Protein AF-0000000067836285 (afdb_homodimer)

Nearest PDB structures (foldseek):
  2g40-assembly1_A-2  TM=7.667E-01  e=1.122E-09  Deinococcus radiodurans
  4zem-assembly1_A  TM=4.539E-01  e=8.530E-03  Thermochaetoides thermophila
  3a11-assembly1_E  TM=4.208E-01  e=3.880E-02  Thermococcus kodakarensis KOD1
  3a11-assembly1_B  TM=4.041E-01  e=4.133E-02  Thermococcus kodakarensis KOD1
  6a35-assembly2_D  TM=3.715E-01  e=1.209E-01  Pyrococcus horikoshii OT3

Sequence (394 aa):
MNARDTILDTVRRNQPAAVELPVVPMFDADLPALWPQFIAGLERMGGKFVEPAPSADLNALLATLFPQAAVICSATPEVSGNRPLSAVSEPKQLDDVDVGVLRAAFAVAETGSLFLSEIELGVNAIAYLSQHLICLLDPADVIGNLHHAYARPEFRSARYAVLMTGPSATADIEGVLIHGAQGVRSLTVVVAPRLPNMNARDTILDTVRRNQPAAVELPVVPMFDADLPALWPQFIAGLERMGGKFVEPAPSADLNALLATLFPQAAVICSATPEVSGNRPLSAVSEPKQLDDVDVGVLRAAFAVAETGSLFLSEIELGVNAIAYLSQHLICLLDPADVIGNLHHAYARPEFRSARYAVLMTGPSATADIEGVLIHGAQGVRSLTVVVAPRLPN

pLDDT: mean 76.51, std 19.96, range [32.94, 97.06]

Radius of gyration: 23.88 Å; Cα contacts (8 Å, |Δi|>4): 807; chains: 2; bounding box: 86×64×61 Å

Structure (mmCIF, N/CA/C/O backbone):
data_AF-0000000067836285-model_v1
#
loop_
_entity.id
_entity.type
_entity.pdbx_description
1 polymer 'LUD domain-containing protein'
#
loop_
_atom_site.group_PDB
_atom_site.id
_atom_site.type_symbol
_atom_site.label_atom_id
_atom_site.label_alt_id
_atom_site.label_comp_id
_atom_site.label_asym_id
_atom_site.label_entity_id
_atom_site.label_seq_id
_atom_site.pdbx_PDB_ins_code
_atom_site.Cartn_x
_atom_site.Cartn_y
_atom_site.Cartn_z
_atom_site.occupancy
_atom_site.B_iso_or_equiv
_atom_site.auth_seq_id
_atom_site.auth_comp_id
_atom_site.auth_asym_id
_atom_site.auth_atom_id
_atom_site.pdbx_PDB_model_num
ATOM 1 N N . MET A 1 1 ? -30.328 32.531 -37.562 1 43.69 1 MET A N 1
ATOM 2 C CA . MET A 1 1 ? -28.984 32.031 -37.406 1 43.69 1 MET A CA 1
ATOM 3 C C . MET A 1 1 ? -28.172 32.875 -36.438 1 43.69 1 MET A C 1
ATOM 5 O O . MET A 1 1 ? -27.906 34.062 -36.719 1 43.69 1 MET A O 1
ATOM 9 N N . ASN A 1 2 ? -28.156 32.688 -34.938 1 53.22 2 ASN A N 1
ATOM 10 C CA . ASN A 1 2 ? -27.875 33.688 -33.906 1 53.22 2 ASN A CA 1
ATOM 11 C C . ASN A 1 2 ? -26.391 33.969 -33.781 1 53.22 2 ASN A C 1
ATOM 13 O O . ASN A 1 2 ? -25.562 33.125 -34.156 1 53.22 2 ASN A O 1
ATOM 17 N N . ALA A 1 3 ? -26.141 35.25 -33.594 1 63.22 3 ALA A N 1
ATOM 18 C CA . ALA A 1 3 ? -24.781 35.781 -33.5 1 63.22 3 ALA A CA 1
ATOM 19 C C . ALA A 1 3 ? -23.906 34.906 -32.625 1 63.22 3 ALA A C 1
ATOM 21 O O . ALA A 1 3 ? -22.719 34.719 -32.938 1 63.22 3 ALA A O 1
ATOM 22 N N . ARG A 1 4 ? -24.469 34.375 -31.578 1 54.19 4 ARG A N 1
ATOM 23 C CA . ARG A 1 4 ? -23.75 33.531 -30.641 1 54.19 4 ARG A CA 1
ATOM 24 C C . ARG A 1 4 ? -23.281 32.25 -31.328 1 54.19 4 ARG A C 1
ATOM 26 O O . ARG A 1 4 ? -22.156 31.812 -31.125 1 54.19 4 ARG A O 1
ATOM 33 N N . ASP A 1 5 ? -24.094 31.734 -32.125 1 56 5 ASP A N 1
ATOM 34 C CA . ASP A 1 5 ? -23.719 30.516 -32.844 1 56 5 ASP A CA 1
ATOM 35 C C . ASP A 1 5 ? -22.562 30.781 -33.812 1 56 5 ASP A C 1
ATOM 37 O O . ASP A 1 5 ? -21.688 29.938 -34 1 56 5 ASP A O 1
ATOM 41 N N . THR A 1 6 ? -22.531 32 -34.312 1 57.69 6 THR A N 1
ATOM 42 C CA . THR A 1 6 ? -21.5 32.344 -35.281 1 57.69 6 THR A CA 1
ATOM 43 C C . THR A 1 6 ? -20.141 32.469 -34.594 1 57.69 6 THR A C 1
ATOM 45 O O . THR A 1 6 ? -19.125 32.031 -35.125 1 57.69 6 THR A O 1
ATOM 48 N N . ILE A 1 7 ? -20.156 33.062 -33.438 1 55.38 7 ILE A N 1
ATOM 49 C CA . ILE A 1 7 ? -18.891 33.25 -32.719 1 55.38 7 ILE A CA 1
ATOM 50 C C . ILE A 1 7 ? -18.359 31.891 -32.281 1 55.38 7 ILE A C 1
ATOM 52 O O . ILE A 1 7 ? -17.172 31.594 -32.406 1 55.38 7 ILE A O 1
ATOM 56 N N . LEU A 1 8 ? -19.203 31 -31.734 1 57.84 8 LEU A N 1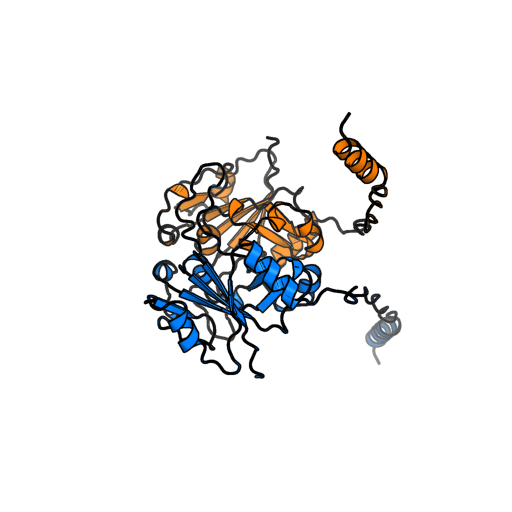
ATOM 57 C CA . LEU A 1 8 ? -18.75 29.688 -31.281 1 57.84 8 LEU A CA 1
ATOM 58 C C . LEU A 1 8 ? -18.234 28.859 -32.438 1 57.84 8 LEU A C 1
ATOM 60 O O . LEU A 1 8 ? -17.234 28.156 -32.312 1 57.84 8 LEU A O 1
ATOM 64 N N . ASP A 1 9 ? -18.828 29.016 -33.562 1 55.09 9 ASP A N 1
ATOM 65 C CA . ASP A 1 9 ? -18.375 28.297 -34.75 1 55.09 9 ASP A CA 1
ATOM 66 C C . ASP A 1 9 ? -16.984 28.781 -35.188 1 55.09 9 ASP A C 1
ATOM 68 O O . ASP A 1 9 ? -16.156 27.969 -35.594 1 55.09 9 ASP A O 1
ATOM 72 N N . THR A 1 10 ? -16.844 30.094 -35.062 1 56 10 THR A N 1
ATOM 73 C CA . THR A 1 10 ? -15.555 30.656 -35.469 1 56 10 THR A CA 1
ATOM 74 C C . THR A 1 10 ? -14.445 30.203 -34.531 1 56 10 THR A C 1
ATOM 76 O O . THR A 1 10 ? -13.344 29.891 -34.969 1 56 10 THR A O 1
ATOM 79 N N . VAL A 1 11 ? -14.734 30.203 -33.219 1 52.31 11 VAL A N 1
ATOM 80 C CA . VAL A 1 11 ? -13.734 29.75 -32.281 1 52.31 11 VAL A CA 1
ATOM 81 C C . VAL A 1 11 ? -13.453 28.266 -32.469 1 52.31 11 VAL A C 1
ATOM 83 O O . VAL A 1 11 ? -12.305 27.828 -32.406 1 52.31 11 VAL A O 1
ATOM 86 N N . ARG A 1 12 ? -14.5 27.438 -32.656 1 50.19 12 ARG A N 1
ATOM 87 C CA . ARG A 1 12 ? -14.266 26.016 -32.938 1 50.19 12 ARG A CA 1
ATOM 88 C C . ARG A 1 12 ? -13.414 25.828 -34.188 1 50.19 12 ARG A C 1
ATOM 90 O O . ARG A 1 12 ? -12.633 24.875 -34.25 1 50.19 12 ARG A O 1
ATOM 97 N N . ARG A 1 13 ? -13.766 26.656 -35.094 1 51.69 13 ARG A N 1
ATOM 98 C CA . ARG A 1 13 ? -13.047 26.531 -36.344 1 51.69 13 ARG A CA 1
ATOM 99 C C . ARG A 1 13 ? -11.594 26.953 -36.188 1 51.69 13 ARG A C 1
ATOM 101 O O . ARG A 1 13 ? -10.719 26.469 -36.906 1 51.69 13 ARG A O 1
ATOM 108 N N . ASN A 1 14 ? -11.367 28.062 -35.438 1 46.44 14 ASN A N 1
ATOM 109 C CA . ASN A 1 14 ? -9.992 28.531 -35.281 1 46.44 14 ASN A CA 1
ATOM 110 C C . ASN A 1 14 ? -9.273 27.75 -34.188 1 46.44 14 ASN A C 1
ATOM 112 O O . ASN A 1 14 ? -8.25 28.203 -33.656 1 46.44 14 ASN A O 1
ATOM 116 N N . GLN A 1 15 ? -9.914 26.844 -33.5 1 41.97 15 GLN A N 1
ATOM 117 C CA . GLN A 1 15 ? -9.102 26.047 -32.594 1 41.97 15 GLN A CA 1
ATOM 118 C C . GLN A 1 15 ? -7.922 25.406 -33.312 1 41.97 15 GLN A C 1
ATOM 120 O O . GLN A 1 15 ? -8.094 24.781 -34.375 1 41.97 15 GLN A O 1
ATOM 125 N N . PRO A 1 16 ? -6.797 26.016 -33.125 1 38 16 PRO A N 1
ATOM 126 C CA . PRO A 1 16 ? -5.68 25.312 -33.75 1 38 16 PRO A CA 1
ATOM 127 C C . PRO A 1 16 ? -5.789 23.797 -33.625 1 38 16 PRO A C 1
ATOM 129 O O . PRO A 1 16 ? -6.438 23.297 -32.688 1 38 16 PRO A O 1
ATOM 132 N N . ALA A 1 17 ? -5.598 23.062 -34.719 1 38.16 17 ALA A N 1
ATOM 133 C CA . ALA A 1 17 ? -5.492 21.609 -34.688 1 38.16 17 ALA A CA 1
ATOM 134 C C . ALA A 1 17 ? -4.719 21.141 -33.438 1 38.16 17 ALA A C 1
ATOM 136 O O . ALA A 1 17 ? -3.736 21.781 -33.062 1 38.16 17 ALA A O 1
ATOM 137 N N . ALA A 1 18 ? -5.371 20.531 -32.562 1 37.44 18 ALA A N 1
ATOM 138 C CA . ALA A 1 18 ? -4.684 19.906 -31.438 1 37.44 18 ALA A CA 1
ATOM 139 C C . ALA A 1 18 ? -3.291 19.422 -31.844 1 37.44 18 ALA A C 1
ATOM 141 O O . ALA A 1 18 ? -3.145 18.672 -32.812 1 37.44 18 ALA A O 1
ATOM 142 N N . VAL A 1 19 ? -2.361 20.25 -31.797 1 38.44 19 VAL A N 1
ATOM 143 C CA . VAL A 1 19 ? -1.018 19.75 -32.062 1 38.44 19 VAL A CA 1
ATOM 144 C C . VAL A 1 19 ? -0.818 18.391 -31.422 1 38.44 19 VAL A C 1
ATOM 146 O O . VAL A 1 19 ? -1.237 18.172 -30.281 1 38.44 19 VAL A O 1
ATOM 149 N N . GLU A 1 20 ? -0.769 17.344 -32.156 1 34.75 20 GLU A N 1
ATOM 150 C CA . GLU A 1 20 ? -0.471 16 -31.672 1 34.75 20 GLU A CA 1
ATOM 151 C C . GLU A 1 20 ? 0.654 16.031 -30.641 1 34.75 20 GLU A C 1
ATOM 153 O O . GLU A 1 20 ? 1.688 16.656 -30.859 1 34.75 20 GLU A O 1
ATOM 158 N N . LEU A 1 21 ? 0.354 16.141 -29.391 1 35.38 21 LEU A N 1
ATOM 159 C CA . LEU A 1 21 ? 1.442 16 -28.422 1 35.38 21 LEU A CA 1
ATOM 160 C C . LEU A 1 21 ? 2.479 15 -28.922 1 35.38 21 LEU A C 1
ATOM 162 O O . LEU A 1 21 ? 2.135 14.023 -29.594 1 35.38 21 LEU A O 1
ATOM 166 N N . PRO A 1 22 ? 3.725 15.469 -29.109 1 32.94 22 PRO A N 1
ATOM 167 C CA . PRO A 1 22 ? 4.73 14.508 -29.578 1 32.94 22 PRO A CA 1
ATOM 168 C C . PRO A 1 22 ? 4.652 13.172 -28.859 1 32.94 22 PRO A C 1
ATOM 170 O O . PRO A 1 22 ? 4.254 13.117 -27.688 1 32.94 22 PRO A O 1
ATOM 173 N N . VAL A 1 23 ? 4.387 12.109 -29.516 1 35.78 23 VAL A N 1
ATOM 174 C CA . VAL A 1 23 ? 4.52 10.75 -28.984 1 35.78 23 VAL A CA 1
ATOM 175 C C . VAL A 1 23 ? 5.855 10.609 -28.266 1 35.78 23 VAL A C 1
ATOM 177 O O . VAL A 1 23 ? 6.918 10.75 -28.859 1 35.78 23 VAL A O 1
ATOM 180 N N . VAL A 1 24 ? 5.996 11.086 -27.078 1 36.31 24 VAL A N 1
ATOM 181 C CA . VAL A 1 24 ? 7.227 10.711 -26.391 1 36.31 24 VAL A CA 1
ATOM 182 C C . VAL A 1 24 ? 7.562 9.258 -26.688 1 36.31 24 VAL A C 1
ATOM 184 O O . VAL A 1 24 ? 6.758 8.359 -26.422 1 36.31 24 VAL A O 1
ATOM 187 N N . PRO A 1 25 ? 8.461 9 -27.547 1 35.22 25 PRO A N 1
ATOM 188 C CA . PRO A 1 25 ? 8.805 7.602 -27.828 1 35.22 25 PRO A CA 1
ATOM 189 C C . PRO A 1 25 ? 8.961 6.762 -26.562 1 35.22 25 PRO A C 1
ATOM 191 O O . PRO A 1 25 ? 9.445 7.258 -25.547 1 35.22 25 PRO A O 1
ATOM 194 N N . MET A 1 26 ? 7.984 6.02 -26.125 1 37 26 MET A N 1
ATOM 195 C CA . MET A 1 26 ? 8.289 4.98 -25.156 1 37 26 MET A CA 1
ATOM 196 C C . MET A 1 26 ? 9.562 4.238 -25.516 1 37 26 MET A C 1
ATOM 198 O O . MET A 1 26 ? 9.672 3.686 -26.625 1 37 26 MET A O 1
ATOM 202 N N . PHE A 1 27 ? 10.641 4.758 -25.266 1 38.22 27 PHE A N 1
ATOM 203 C CA . PHE A 1 27 ? 11.898 4.074 -25.562 1 38.22 27 PHE A CA 1
ATOM 204 C C . PHE A 1 27 ? 11.766 2.574 -25.328 1 38.22 27 PHE A C 1
ATOM 206 O O . PHE A 1 27 ? 12.094 2.078 -24.25 1 38.22 27 PHE A O 1
ATOM 213 N N . ASP A 1 28 ? 10.68 2.033 -25.625 1 41.03 28 ASP A N 1
ATOM 214 C CA . ASP A 1 28 ? 10.328 0.627 -25.469 1 41.03 28 ASP A CA 1
ATOM 215 C C . ASP A 1 28 ? 11.242 -0.27 -26.297 1 41.03 28 ASP A C 1
ATOM 217 O O . ASP A 1 28 ? 11 -1.474 -26.406 1 41.03 28 ASP A O 1
ATOM 221 N N . ALA A 1 29 ? 12.164 0.27 -27.125 1 41.97 29 ALA A N 1
ATOM 222 C CA . ALA A 1 29 ? 12.727 -0.697 -28.062 1 41.97 29 ALA A CA 1
ATOM 223 C C . ALA A 1 29 ? 13.266 -1.92 -27.312 1 41.97 29 ALA A C 1
ATOM 225 O O . ALA A 1 29 ? 12.953 -3.057 -27.672 1 41.97 29 ALA A O 1
ATOM 226 N N . ASP A 1 30 ? 14.68 -1.764 -26.875 1 42.66 30 ASP A N 1
ATOM 227 C CA . ASP A 1 30 ? 15.453 -2.914 -26.406 1 42.66 30 ASP A CA 1
ATOM 228 C C . ASP A 1 30 ? 15.078 -3.281 -24.969 1 42.66 30 ASP A C 1
ATOM 230 O O . ASP A 1 30 ? 15.898 -3.158 -24.062 1 42.66 30 ASP A O 1
ATOM 234 N N . LEU A 1 31 ? 13.992 -2.953 -24.453 1 50 31 LEU A N 1
ATOM 235 C CA . LEU A 1 31 ? 13.688 -3.324 -23.078 1 50 31 LEU A CA 1
ATOM 236 C C . LEU A 1 31 ? 13.922 -4.812 -22.859 1 50 31 LEU A C 1
ATOM 238 O O . LEU A 1 31 ? 13.586 -5.637 -23.703 1 50 31 LEU A O 1
ATOM 242 N N . PRO A 1 32 ? 14.953 -5.207 -22.156 1 57.5 32 PRO A N 1
ATOM 243 C CA . PRO A 1 32 ? 14.977 -6.629 -21.797 1 57.5 32 PRO A CA 1
ATOM 244 C C . PRO A 1 32 ? 13.578 -7.211 -21.625 1 57.5 32 PRO A C 1
ATOM 246 O O . PRO A 1 32 ? 12.617 -6.465 -21.406 1 57.5 32 PRO A O 1
ATOM 249 N N . ALA A 1 33 ? 13.391 -8.5 -21.984 1 81 33 ALA A N 1
ATOM 250 C CA . ALA A 1 33 ? 12.117 -9.188 -21.797 1 81 33 ALA A CA 1
ATOM 251 C C . ALA A 1 33 ? 11.516 -8.875 -20.422 1 81 33 ALA A C 1
ATOM 253 O O . ALA A 1 33 ? 12.172 -9.055 -19.391 1 81 33 ALA A O 1
ATOM 254 N N . LEU A 1 34 ? 10.531 -8.18 -20.297 1 90.81 34 LEU A N 1
ATOM 255 C CA . LEU A 1 34 ? 9.859 -7.656 -19.109 1 90.81 34 LEU A CA 1
ATOM 256 C C . LEU A 1 34 ? 9.625 -8.766 -18.094 1 90.81 34 LEU A C 1
ATOM 258 O O . LEU A 1 34 ? 9.844 -8.57 -16.891 1 90.81 34 LEU A O 1
ATOM 262 N N . TRP A 1 35 ? 9.414 -9.883 -18.609 1 91.75 35 TRP A N 1
ATOM 263 C CA . TRP A 1 35 ? 9 -10.977 -17.75 1 91.75 35 TRP A CA 1
ATOM 264 C C . TRP A 1 35 ? 10.18 -11.516 -16.938 1 91.75 35 TRP A C 1
ATOM 266 O O . TRP A 1 35 ? 10.125 -11.586 -15.711 1 91.75 35 TRP A O 1
ATOM 276 N N . PRO A 1 36 ? 11.289 -11.789 -17.531 1 92.88 36 PRO A N 1
ATOM 277 C CA . PRO A 1 36 ? 12.461 -12.227 -16.75 1 92.88 36 PRO A CA 1
ATOM 278 C C . PRO A 1 36 ? 12.938 -11.164 -15.766 1 92.88 36 PRO A C 1
ATOM 280 O O . PRO A 1 36 ? 13.375 -11.492 -14.656 1 92.88 36 PRO A O 1
ATOM 283 N N . GLN A 1 37 ? 12.922 -9.969 -16.188 1 93.56 37 GLN A N 1
ATOM 284 C CA . GLN A 1 37 ? 13.32 -8.883 -15.289 1 93.56 37 GLN A CA 1
ATOM 285 C C . GLN A 1 37 ? 12.406 -8.82 -14.062 1 93.56 37 GLN A C 1
ATOM 287 O O . GLN A 1 37 ? 12.883 -8.625 -12.945 1 93.56 37 GLN A O 1
ATOM 292 N N . PHE A 1 38 ? 11.156 -8.953 -14.312 1 94.62 38 PHE A N 1
ATOM 293 C CA . PHE A 1 38 ? 10.203 -8.953 -13.211 1 94.62 38 PHE A CA 1
ATOM 294 C C . PHE A 1 38 ? 10.523 -10.07 -12.227 1 94.62 38 PHE A C 1
ATOM 296 O O . PHE A 1 38 ? 10.625 -9.828 -11.016 1 94.62 38 PHE A O 1
ATOM 303 N N . ILE A 1 39 ? 10.703 -11.242 -12.688 1 94.56 39 ILE A N 1
ATOM 304 C CA . ILE A 1 39 ? 10.938 -12.414 -11.844 1 94.56 39 ILE A CA 1
ATOM 305 C C . ILE A 1 39 ? 12.219 -12.227 -11.039 1 94.56 39 ILE A C 1
ATOM 307 O O . ILE A 1 39 ? 12.25 -12.492 -9.836 1 94.56 39 ILE A O 1
ATOM 311 N N . ALA A 1 40 ? 13.234 -11.711 -11.656 1 93.62 40 ALA A N 1
ATOM 312 C CA . ALA A 1 40 ? 14.508 -11.477 -10.977 1 93.62 40 ALA A CA 1
ATOM 313 C C . ALA A 1 40 ? 14.344 -10.477 -9.836 1 93.62 40 ALA A C 1
ATOM 315 O O . ALA A 1 40 ? 14.906 -10.664 -8.75 1 93.62 40 ALA A O 1
ATOM 316 N N . GLY A 1 41 ? 13.641 -9.375 -10.125 1 91.12 41 GLY A N 1
ATOM 317 C CA . GLY A 1 41 ? 13.375 -8.391 -9.094 1 91.12 41 GLY A CA 1
ATOM 318 C C . GLY A 1 41 ? 12.586 -8.945 -7.926 1 91.12 41 GLY A C 1
ATOM 319 O O . GLY A 1 41 ? 12.922 -8.703 -6.766 1 91.12 41 GLY A O 1
ATOM 320 N N . LEU A 1 42 ? 11.586 -9.703 -8.195 1 92.31 42 LEU A N 1
ATOM 321 C CA . LEU A 1 42 ? 10.75 -10.344 -7.191 1 92.31 42 LEU A CA 1
ATOM 322 C C . LEU A 1 42 ? 11.57 -11.25 -6.285 1 92.31 42 LEU A C 1
ATOM 324 O O . LEU A 1 42 ? 11.484 -11.156 -5.059 1 92.31 42 LEU A O 1
ATOM 328 N N . GLU A 1 43 ? 12.367 -12.086 -6.875 1 91.5 43 GLU A N 1
ATOM 329 C CA . GLU A 1 43 ? 13.148 -13.062 -6.125 1 91.5 43 GLU A CA 1
ATOM 330 C C . GLU A 1 43 ? 14.227 -12.383 -5.285 1 91.5 43 GLU A C 1
ATOM 332 O O . GLU A 1 43 ? 14.531 -12.82 -4.176 1 91.5 43 GLU A O 1
ATOM 337 N N . ARG A 1 44 ? 14.789 -11.312 -5.82 1 89.12 44 ARG A N 1
ATOM 338 C CA . ARG A 1 44 ? 15.789 -10.539 -5.082 1 89.12 44 ARG A CA 1
ATOM 339 C C . ARG A 1 44 ? 15.211 -10.023 -3.77 1 89.12 44 ARG A C 1
ATOM 341 O O . ARG A 1 44 ? 15.914 -9.969 -2.758 1 89.12 44 ARG A O 1
ATOM 348 N N . MET A 1 45 ? 13.984 -9.781 -3.854 1 87.06 45 MET A N 1
ATOM 349 C CA . MET A 1 45 ? 13.352 -9.195 -2.674 1 87.06 45 MET A CA 1
ATOM 350 C C . MET A 1 45 ? 12.688 -10.273 -1.822 1 87.06 45 MET A C 1
ATOM 352 O O . MET A 1 45 ? 11.961 -9.961 -0.875 1 87.06 45 MET A O 1
ATOM 356 N N . GLY A 1 46 ? 12.828 -11.578 -2.205 1 88.12 46 GLY A N 1
ATOM 357 C CA . GLY A 1 46 ? 12.391 -12.68 -1.365 1 88.12 46 GLY A CA 1
ATOM 358 C C . GLY A 1 46 ? 11.062 -13.266 -1.797 1 88.12 46 GLY A C 1
ATOM 359 O O . GLY A 1 46 ? 10.539 -14.18 -1.151 1 88.12 46 GLY A O 1
ATOM 360 N N . GLY A 1 47 ? 10.508 -12.695 -2.826 1 91.5 47 GLY A N 1
ATOM 361 C CA . GLY A 1 47 ? 9.297 -13.289 -3.375 1 91.5 47 GLY A CA 1
ATOM 362 C C . GLY A 1 47 ? 9.562 -14.555 -4.164 1 91.5 47 GLY A C 1
ATOM 363 O O . GLY A 1 47 ? 10.703 -14.836 -4.539 1 91.5 47 GLY A O 1
ATOM 364 N N . LYS A 1 48 ? 8.516 -15.312 -4.285 1 94 48 LYS A N 1
ATOM 365 C CA . LYS A 1 48 ? 8.586 -16.547 -5.066 1 94 48 LYS A CA 1
ATOM 366 C C . LYS A 1 48 ? 7.723 -16.453 -6.32 1 94 48 LYS A C 1
ATOM 368 O O . LYS A 1 48 ? 6.758 -15.68 -6.363 1 94 48 LYS A O 1
ATOM 373 N N . PHE A 1 49 ? 8.172 -17.234 -7.215 1 95.12 49 PHE A N 1
ATOM 374 C CA . PHE A 1 49 ? 7.492 -17.25 -8.508 1 95.12 49 PHE A CA 1
ATOM 375 C C . PHE A 1 49 ? 7.125 -18.688 -8.906 1 95.12 49 PHE A C 1
ATOM 377 O O . PHE A 1 49 ? 7.941 -19.594 -8.773 1 95.12 49 PHE A O 1
ATOM 384 N N . VAL A 1 50 ? 5.859 -18.891 -9.352 1 96.06 50 VAL A N 1
ATOM 385 C CA . VAL A 1 50 ? 5.379 -20.203 -9.789 1 96.06 50 VAL A CA 1
ATOM 386 C C . VAL A 1 50 ? 4.676 -20.062 -11.133 1 96.06 50 VAL A C 1
ATOM 388 O O . VAL A 1 50 ? 3.805 -19.203 -11.305 1 96.06 50 VAL A O 1
ATOM 391 N N . GLU A 1 51 ? 5 -20.844 -12.055 1 94.81 51 GLU A N 1
ATOM 392 C CA . GLU A 1 51 ? 4.324 -20.953 -13.344 1 94.81 51 GLU A CA 1
ATOM 393 C C . GLU A 1 51 ? 3.605 -22.281 -13.477 1 94.81 51 GLU A C 1
ATOM 395 O O . GLU A 1 51 ? 4.227 -23.297 -13.805 1 94.81 51 GLU A O 1
ATOM 400 N N . PRO A 1 52 ? 2.361 -22.25 -13.203 1 94.06 52 PRO A N 1
ATOM 401 C CA . PRO A 1 52 ? 1.629 -23.516 -13.312 1 94.06 52 PRO A CA 1
ATOM 402 C C . PRO A 1 52 ? 1.479 -23.984 -14.758 1 94.06 52 PRO A C 1
ATOM 404 O O . PRO A 1 52 ? 1.669 -23.188 -15.688 1 94.06 52 PRO A O 1
ATOM 407 N N . ALA A 1 53 ? 1.142 -25.328 -14.906 1 89.56 53 ALA A N 1
ATOM 408 C CA . ALA A 1 53 ? 0.765 -25.844 -16.219 1 89.56 53 ALA A CA 1
ATOM 409 C C . ALA A 1 53 ? -0.464 -25.125 -16.766 1 89.56 53 ALA A C 1
ATOM 411 O O . ALA A 1 53 ? -1.271 -24.594 -15.992 1 89.56 53 ALA A O 1
ATOM 412 N N . PRO A 1 54 ? -0.461 -25.203 -18.109 1 80.94 54 PRO A N 1
ATOM 413 C CA . PRO A 1 54 ? -1.661 -24.578 -18.672 1 80.94 54 PRO A CA 1
ATOM 414 C C . PRO A 1 54 ? -2.953 -25.188 -18.125 1 80.94 54 PRO A C 1
ATOM 416 O O . PRO A 1 54 ? -3.035 -26.391 -17.922 1 80.94 54 PRO A O 1
ATOM 419 N N . SER A 1 55 ? -3.895 -24.547 -17.703 1 83.38 55 SER A N 1
ATOM 420 C CA . SER A 1 55 ? -5.219 -24.953 -17.234 1 83.38 55 SER A CA 1
ATOM 421 C C . SER A 1 55 ? -5.16 -25.562 -15.836 1 83.38 55 SER A C 1
ATOM 423 O O . SER A 1 55 ? -6.062 -26.297 -15.438 1 83.38 55 SER A O 1
ATOM 425 N N . ALA A 1 56 ? -4.012 -25.469 -15.242 1 89.12 56 ALA A N 1
ATOM 426 C CA . ALA A 1 56 ? -3.895 -25.969 -13.875 1 89.12 56 ALA A CA 1
ATOM 427 C C . ALA A 1 56 ? -5.02 -25.438 -12.992 1 89.12 56 ALA A C 1
ATOM 429 O O . ALA A 1 56 ? -5.445 -24.281 -13.148 1 89.12 56 ALA A O 1
ATOM 430 N N . ASP A 1 57 ? -5.539 -26.328 -12.172 1 93.75 57 ASP A N 1
ATOM 431 C CA . ASP A 1 57 ? -6.484 -25.922 -11.133 1 93.75 57 ASP A CA 1
ATOM 432 C C . ASP A 1 57 ? -5.785 -25.125 -10.031 1 93.75 57 ASP A C 1
ATOM 434 O O . ASP A 1 57 ? -4.996 -25.688 -9.266 1 93.75 57 ASP A O 1
ATOM 438 N N . LEU A 1 58 ? -6.09 -23.875 -9.914 1 94.12 58 LEU A N 1
ATOM 439 C CA . LEU A 1 58 ? -5.41 -22.984 -8.977 1 94.12 58 LEU A CA 1
ATOM 440 C C . LEU A 1 58 ? -5.668 -23.422 -7.535 1 94.12 58 LEU A C 1
ATOM 442 O O . LEU A 1 58 ? -4.797 -23.281 -6.676 1 94.12 58 LEU A O 1
ATOM 446 N N . ASN A 1 59 ? -6.844 -23.906 -7.258 1 95.44 59 ASN A N 1
ATOM 447 C CA . ASN A 1 59 ? -7.121 -24.406 -5.914 1 95.44 59 ASN A CA 1
ATOM 448 C C . ASN A 1 59 ? -6.238 -25.594 -5.555 1 95.44 59 ASN A C 1
ATOM 450 O O . ASN A 1 59 ? -5.73 -25.688 -4.438 1 95.44 59 ASN A O 1
ATOM 454 N N . ALA A 1 60 ? -6.082 -26.484 -6.465 1 95.06 60 ALA A N 1
ATOM 455 C CA . ALA A 1 60 ? -5.199 -27.625 -6.242 1 95.06 60 ALA A CA 1
ATOM 456 C C . ALA A 1 60 ? -3.756 -27.172 -6.039 1 95.06 60 ALA A C 1
ATOM 458 O O . ALA A 1 60 ? -3.043 -27.719 -5.188 1 95.06 60 ALA A O 1
ATOM 459 N N . LEU A 1 61 ? -3.34 -26.25 -6.816 1 94.88 61 LEU A N 1
ATOM 460 C CA . LEU A 1 61 ? -1.999 -25.688 -6.68 1 94.88 61 LEU A CA 1
ATOM 461 C C . LEU A 1 61 ? -1.798 -25.094 -5.293 1 94.88 61 LEU A C 1
ATOM 463 O O . LEU A 1 61 ? -0.768 -25.328 -4.656 1 94.88 61 LEU A O 1
ATOM 467 N N . LEU A 1 62 ? -2.744 -24.281 -4.816 1 94.62 62 LEU A N 1
ATOM 468 C CA . LEU A 1 62 ? -2.656 -23.656 -3.498 1 94.62 62 LEU A CA 1
ATOM 469 C C . LEU A 1 62 ? -2.545 -24.719 -2.404 1 94.62 62 LEU A C 1
ATOM 471 O O . LEU A 1 62 ? -1.784 -24.547 -1.449 1 94.62 62 LEU A O 1
ATOM 475 N N . ALA A 1 63 ? -3.309 -25.766 -2.551 1 94.44 63 ALA A N 1
ATOM 476 C CA . ALA A 1 63 ? -3.273 -26.859 -1.58 1 94.44 63 ALA A CA 1
ATOM 477 C C . ALA A 1 63 ? -1.89 -27.5 -1.527 1 94.44 63 ALA A C 1
ATOM 479 O O . ALA A 1 63 ? -1.444 -27.953 -0.467 1 94.44 63 ALA A O 1
ATOM 480 N N . THR A 1 64 ? -1.272 -27.594 -2.658 1 94.75 64 THR A N 1
ATOM 481 C CA . THR A 1 64 ? 0.071 -28.156 -2.732 1 94.75 64 THR A CA 1
ATOM 482 C C . THR A 1 64 ? 1.091 -27.203 -2.113 1 94.75 64 THR A C 1
ATOM 484 O O . THR A 1 64 ? 1.991 -27.641 -1.391 1 94.75 64 THR A O 1
ATOM 487 N N . LEU A 1 65 ? 0.934 -25.922 -2.338 1 94.44 65 LEU A N 1
ATOM 488 C CA . LEU A 1 65 ? 1.877 -24.922 -1.855 1 94.44 65 LEU A CA 1
ATOM 489 C C . LEU A 1 65 ? 1.733 -24.719 -0.351 1 94.44 65 LEU A C 1
ATOM 491 O O . LEU A 1 65 ? 2.723 -24.484 0.345 1 94.44 65 LEU A O 1
ATOM 495 N N . PHE A 1 66 ? 0.507 -24.797 0.08 1 95.56 66 PHE A N 1
ATOM 496 C CA . PHE A 1 66 ? 0.226 -24.547 1.488 1 95.56 66 PHE A CA 1
ATOM 497 C C . PHE A 1 66 ? -0.673 -25.625 2.062 1 95.56 66 PHE A C 1
ATOM 499 O O . PHE A 1 66 ? -1.812 -25.359 2.451 1 95.56 66 PHE A O 1
ATOM 506 N N . PRO A 1 67 ? -0.177 -26.766 2.283 1 94.94 67 PRO A N 1
ATOM 507 C CA . PRO A 1 67 ? -0.987 -27.906 2.701 1 94.94 67 PRO A CA 1
ATOM 508 C C . PRO A 1 67 ? -1.553 -27.75 4.109 1 94.94 67 PRO A C 1
ATOM 510 O O . PRO A 1 67 ? -2.566 -28.375 4.445 1 94.94 67 PRO A O 1
ATOM 513 N N . GLN A 1 68 ? -1.005 -26.844 4.938 1 94.06 68 GLN A N 1
ATOM 514 C CA . GLN A 1 68 ? -1.448 -26.703 6.32 1 94.06 68 GLN A CA 1
ATOM 515 C C . GLN A 1 68 ? -2.381 -25.5 6.484 1 94.06 68 GLN A C 1
ATOM 517 O O . GLN A 1 68 ? -2.816 -25.203 7.594 1 94.06 68 GLN A O 1
ATOM 522 N N . ALA A 1 69 ? -2.617 -24.844 5.379 1 93.62 69 ALA A N 1
ATOM 523 C CA . ALA A 1 69 ? -3.473 -23.672 5.48 1 93.62 69 ALA A CA 1
ATOM 524 C C . ALA A 1 69 ? -4.906 -24.062 5.824 1 93.62 69 ALA A C 1
ATOM 526 O O . ALA A 1 69 ? -5.523 -24.875 5.125 1 93.62 69 ALA A O 1
ATOM 527 N N . ALA A 1 70 ? -5.406 -23.484 6.863 1 93.12 70 ALA A N 1
ATOM 528 C CA . ALA A 1 70 ? -6.773 -23.766 7.301 1 93.12 70 ALA A CA 1
ATOM 529 C C . ALA A 1 70 ? -7.734 -22.688 6.828 1 93.12 70 ALA A C 1
ATOM 531 O O . ALA A 1 70 ? -8.891 -22.969 6.504 1 93.12 70 ALA A O 1
ATOM 532 N N . VAL A 1 71 ? -7.285 -21.469 6.809 1 91.69 71 VAL A N 1
ATOM 533 C CA . VAL A 1 71 ? -8.133 -20.344 6.434 1 91.69 71 VAL A CA 1
ATOM 534 C C . VAL A 1 71 ? -7.566 -19.672 5.184 1 91.69 71 VAL A C 1
ATOM 536 O O . VAL A 1 71 ? -6.461 -19.125 5.215 1 91.69 71 VAL A O 1
ATOM 539 N N . ILE A 1 72 ? -8.281 -19.734 4.121 1 92.5 72 ILE A N 1
ATOM 540 C CA . ILE A 1 72 ? -7.918 -19.125 2.852 1 92.5 72 ILE A CA 1
ATOM 541 C C . ILE A 1 72 ? -8.953 -18.062 2.471 1 92.5 72 ILE A C 1
ATOM 543 O O . ILE A 1 72 ? -10.148 -18.375 2.357 1 92.5 72 ILE A O 1
ATOM 547 N N . CYS A 1 73 ? -8.531 -16.828 2.33 1 90.44 73 CYS A N 1
ATOM 548 C CA . CYS A 1 73 ? -9.375 -15.727 1.882 1 90.44 73 CYS A CA 1
ATOM 549 C C . CYS A 1 73 ? -8.961 -15.25 0.494 1 90.44 73 CYS A C 1
ATOM 551 O O . CYS A 1 73 ? -7.793 -14.922 0.266 1 90.44 73 CYS A O 1
ATOM 553 N N . SER A 1 74 ? -9.945 -15.242 -0.374 1 91.81 74 SER A N 1
ATOM 554 C CA . SER A 1 74 ? -9.633 -14.867 -1.751 1 91.81 74 SER A CA 1
ATOM 555 C C . SER A 1 74 ? -10.344 -13.578 -2.148 1 91.81 74 SER A C 1
ATOM 557 O O . SER A 1 74 ? -11.539 -13.422 -1.902 1 91.81 74 SER A O 1
ATOM 559 N N . ALA A 1 75 ? -9.594 -12.68 -2.715 1 89.06 75 ALA A N 1
ATOM 560 C CA . ALA A 1 75 ? -10.164 -11.445 -3.246 1 89.06 75 ALA A CA 1
ATOM 561 C C . ALA A 1 75 ? -10.383 -11.547 -4.754 1 89.06 75 ALA A C 1
ATOM 563 O O . ALA A 1 75 ? -10.625 -10.539 -5.422 1 89.06 75 ALA A O 1
ATOM 564 N N . THR A 1 76 ? -10.234 -12.688 -5.328 1 90.31 76 THR A N 1
ATOM 565 C CA . THR A 1 76 ? -10.438 -12.914 -6.754 1 90.31 76 THR A CA 1
ATOM 566 C C . THR A 1 76 ? -11.344 -14.117 -6.988 1 90.31 76 THR A C 1
ATOM 568 O O . THR A 1 76 ? -11.32 -15.086 -6.219 1 90.31 76 THR A O 1
ATOM 571 N N . PRO A 1 77 ? -12.102 -14.094 -8.047 1 89.88 77 PRO A N 1
ATOM 572 C CA . PRO A 1 77 ? -13.031 -15.195 -8.297 1 89.88 77 PRO A CA 1
ATOM 573 C C . PRO A 1 77 ? -12.328 -16.469 -8.781 1 89.88 77 PRO A C 1
ATOM 575 O O . PRO A 1 77 ? -12.93 -17.547 -8.789 1 89.88 77 PRO A O 1
ATOM 578 N N . GLU A 1 78 ? -11.109 -16.453 -9.125 1 92.12 78 GLU A N 1
ATOM 579 C CA . GLU A 1 78 ? -10.406 -17.578 -9.742 1 92.12 78 GLU A CA 1
ATOM 580 C C . GLU A 1 78 ? -10.07 -18.641 -8.711 1 92.12 78 GLU A C 1
ATOM 582 O O . GLU A 1 78 ? -9.789 -19.797 -9.07 1 92.12 78 GLU A O 1
ATOM 587 N N . VAL A 1 79 ? -9.953 -18.25 -7.477 1 93.19 79 VAL A N 1
ATOM 588 C CA . VAL A 1 79 ? -9.664 -19.172 -6.387 1 93.19 79 VAL A CA 1
ATOM 589 C C . VAL A 1 79 ? -10.82 -19.156 -5.387 1 93.19 79 VAL A C 1
ATOM 591 O O . VAL A 1 79 ? -11.289 -18.094 -4.98 1 93.19 79 VAL A O 1
ATOM 594 N N . SER A 1 80 ? -11.211 -20.422 -5.102 1 91.62 80 SER A N 1
ATOM 595 C CA . SER A 1 80 ? -12.289 -20.547 -4.121 1 91.62 80 SER A CA 1
ATOM 596 C C . SER A 1 80 ? -11.742 -20.531 -2.699 1 91.62 80 SER A C 1
ATOM 598 O O . SER A 1 80 ? -11.008 -21.438 -2.299 1 91.62 80 SER A O 1
ATOM 600 N N . GLY A 1 81 ? -11.734 -19.391 -2.012 1 91 81 GLY A N 1
ATOM 601 C CA . GLY A 1 81 ? -11.414 -19.375 -0.593 1 91 81 GLY A CA 1
ATOM 602 C C . GLY A 1 81 ? -12.445 -20.078 0.262 1 91 81 GLY A C 1
ATOM 603 O O . GLY A 1 81 ? -13.445 -20.594 -0.255 1 91 81 GLY A O 1
ATOM 604 N N . ASN A 1 82 ? -12.117 -20.328 1.535 1 89.69 82 ASN A N 1
ATOM 605 C CA . ASN A 1 82 ? -13.102 -20.953 2.416 1 89.69 82 ASN A CA 1
ATOM 606 C C . ASN A 1 82 ? -13.633 -19.969 3.445 1 89.69 82 ASN A C 1
ATOM 608 O O . ASN A 1 82 ? -14.438 -20.328 4.301 1 89.69 82 ASN A O 1
ATOM 612 N N . ARG A 1 83 ? -13.172 -18.75 3.355 1 85.88 83 ARG A N 1
ATOM 613 C CA . ARG A 1 83 ? -13.695 -17.625 4.133 1 85.88 83 ARG A CA 1
ATOM 614 C C . ARG A 1 83 ? -13.914 -16.406 3.252 1 85.88 83 ARG A C 1
ATOM 616 O O . ARG A 1 83 ? -12.953 -15.766 2.822 1 85.88 83 ARG A O 1
ATOM 623 N N . PRO A 1 84 ? -15.148 -16.125 3.07 1 80.44 84 PRO A N 1
ATOM 624 C CA . PRO A 1 84 ? -15.414 -14.977 2.203 1 80.44 84 PRO A CA 1
ATOM 625 C C . PRO A 1 84 ? -14.992 -13.656 2.832 1 80.44 84 PRO A C 1
ATOM 627 O O . PRO A 1 84 ? -15.148 -13.461 4.039 1 80.44 84 PRO A O 1
ATOM 630 N N . LEU A 1 85 ? -14.406 -12.805 1.999 1 75.56 85 LEU A N 1
ATOM 631 C CA . LEU A 1 85 ? -14.016 -11.477 2.453 1 75.56 85 LEU A CA 1
ATOM 632 C C . LEU A 1 85 ? -15.234 -10.672 2.895 1 75.56 85 LEU A C 1
ATOM 634 O O . LEU A 1 85 ? -15.141 -9.828 3.793 1 75.56 85 LEU A O 1
ATOM 638 N N . SER A 1 86 ? -16.312 -10.906 2.195 1 67.38 86 SER A N 1
ATOM 639 C CA . SER A 1 86 ? -17.547 -10.195 2.514 1 67.38 86 SER A CA 1
ATOM 640 C C . SER A 1 86 ? -18.016 -10.516 3.93 1 67.38 86 SER A C 1
ATOM 642 O O . SER A 1 86 ? -18.781 -9.758 4.52 1 67.38 86 SER A O 1
ATOM 644 N N . ALA A 1 87 ? -17.609 -11.594 4.355 1 61.47 87 ALA A N 1
ATOM 645 C CA . ALA A 1 87 ? -18.016 -12.008 5.691 1 61.47 87 ALA A CA 1
ATOM 646 C C . ALA A 1 87 ? -17.172 -11.336 6.762 1 61.47 87 ALA A C 1
ATOM 648 O O . ALA A 1 87 ? -17.5 -11.391 7.953 1 61.47 87 ALA A O 1
ATOM 649 N N . VAL A 1 88 ? -16.188 -10.656 6.211 1 58.66 88 VAL A N 1
ATOM 650 C CA . VAL A 1 88 ? -15.289 -10 7.152 1 58.66 88 VAL A CA 1
ATOM 651 C C . VAL A 1 88 ? -15.836 -8.625 7.523 1 58.66 88 VAL A C 1
ATOM 653 O O . VAL A 1 88 ? -15.922 -7.738 6.672 1 58.66 88 VAL A O 1
ATOM 656 N N . SER A 1 89 ? -16.531 -8.609 8.609 1 56.66 89 SER A N 1
ATOM 657 C CA . SER A 1 89 ? -17.125 -7.363 9.078 1 56.66 89 SER A CA 1
ATOM 658 C C . SER A 1 89 ? -16.094 -6.492 9.789 1 56.66 89 SER A C 1
ATOM 660 O O . SER A 1 89 ? -16.219 -5.266 9.812 1 56.66 89 SER A O 1
ATOM 662 N N . GLU A 1 90 ? -15.195 -7.242 10.383 1 58.28 90 GLU A N 1
ATOM 663 C CA . GLU A 1 90 ? -14.148 -6.539 11.117 1 58.28 90 GLU A CA 1
ATOM 664 C C . GLU A 1 90 ? -12.758 -6.996 10.68 1 58.28 90 GLU A C 1
ATOM 666 O O . GLU A 1 90 ? -12.523 -8.195 10.5 1 58.28 90 GLU A O 1
ATOM 671 N N . PRO A 1 91 ? -11.961 -6.113 10.367 1 58.03 91 P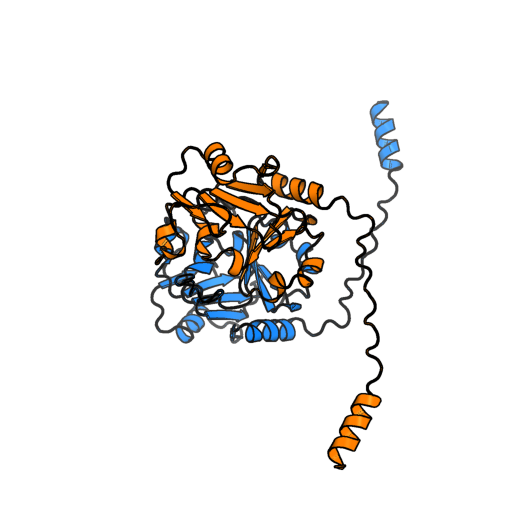RO A N 1
ATOM 672 C CA . PRO A 1 91 ? -10.609 -6.465 9.922 1 58.03 91 PRO A CA 1
ATOM 673 C C . PRO A 1 91 ? -9.938 -7.48 10.844 1 58.03 91 PRO A C 1
ATOM 675 O O . PRO A 1 91 ? -9.148 -8.312 10.383 1 58.03 91 PRO A O 1
ATOM 678 N N . LYS A 1 92 ? -10.359 -7.477 12.07 1 57.12 92 LYS A N 1
ATOM 679 C CA . LYS A 1 92 ? -9.766 -8.375 13.062 1 57.12 92 LYS A CA 1
ATOM 680 C C . LYS A 1 92 ? -10.023 -9.836 12.703 1 57.12 92 LYS A C 1
ATOM 682 O O . LYS A 1 92 ? -9.273 -10.719 13.117 1 57.12 92 LYS A O 1
ATOM 687 N N . GLN A 1 93 ? -11.008 -9.938 11.914 1 59.66 93 GLN A N 1
ATOM 688 C CA . GLN A 1 93 ? -11.383 -11.305 11.57 1 59.66 93 GLN A CA 1
ATOM 689 C C . GLN A 1 93 ? -10.422 -11.898 10.547 1 59.66 93 GLN A C 1
ATOM 691 O O . GLN A 1 93 ? -10.5 -13.094 10.242 1 59.66 93 GLN A O 1
ATOM 696 N N . LEU A 1 94 ? -9.438 -11.078 10.18 1 62.94 94 LEU A N 1
ATOM 697 C CA . LEU A 1 94 ? -8.492 -11.57 9.188 1 62.94 94 LEU A CA 1
ATOM 698 C C . LEU A 1 94 ? -7.176 -11.969 9.844 1 62.94 94 LEU A C 1
ATOM 700 O O . LEU A 1 94 ? -6.246 -12.422 9.172 1 62.94 94 LEU A O 1
ATOM 704 N N . ASP A 1 95 ? -7.102 -11.906 11.172 1 67.94 95 ASP A N 1
ATOM 705 C CA . ASP A 1 95 ? -5.859 -12.195 11.883 1 67.94 95 ASP A CA 1
ATOM 706 C C . ASP A 1 95 ? -5.547 -13.688 11.852 1 67.94 95 ASP A C 1
ATOM 708 O O . ASP A 1 95 ? -4.414 -14.094 12.133 1 67.94 95 ASP A O 1
ATOM 712 N N . ASP A 1 96 ? -6.438 -14.422 11.406 1 78.69 96 ASP A N 1
ATOM 713 C CA . ASP A 1 96 ? -6.195 -15.859 11.391 1 78.69 96 ASP A CA 1
ATOM 714 C C . ASP A 1 96 ? -6.129 -16.391 9.961 1 78.69 96 ASP A C 1
ATOM 716 O O . ASP A 1 96 ? -6.223 -17.594 9.734 1 78.69 96 ASP A O 1
ATOM 720 N N . VAL A 1 97 ? -5.969 -15.461 9.062 1 84.69 97 VAL A N 1
ATOM 721 C CA . VAL A 1 97 ? -5.895 -15.883 7.664 1 84.69 97 VAL A CA 1
ATOM 722 C C . VAL A 1 97 ? -4.512 -16.453 7.367 1 84.69 97 VAL A C 1
ATOM 724 O O . VAL A 1 97 ? -3.498 -15.766 7.539 1 84.69 97 VAL A O 1
ATOM 727 N N . ASP A 1 98 ? -4.559 -17.734 6.922 1 90.81 98 ASP A N 1
ATOM 728 C CA . ASP A 1 98 ? -3.297 -18.375 6.57 1 90.81 98 ASP A CA 1
ATOM 729 C C . ASP A 1 98 ? -2.801 -17.906 5.207 1 90.81 98 ASP A C 1
ATOM 731 O O . ASP A 1 98 ? -1.634 -17.531 5.059 1 90.81 98 ASP A O 1
ATOM 735 N N . VAL A 1 99 ? -3.727 -17.922 4.27 1 92.69 99 VAL A N 1
ATOM 736 C CA . VAL A 1 99 ? -3.352 -17.562 2.908 1 92.69 99 VAL A CA 1
ATOM 737 C C . VAL A 1 99 ? -4.352 -16.547 2.355 1 92.69 99 VAL A C 1
ATOM 739 O O . VAL A 1 99 ? -5.559 -16.781 2.359 1 92.69 99 VAL A O 1
ATOM 742 N N . GLY A 1 100 ? -3.871 -15.438 1.992 1 92.38 100 GLY A N 1
ATOM 743 C CA . GLY A 1 100 ? -4.633 -14.484 1.206 1 92.38 100 GLY A CA 1
ATOM 744 C C . GLY A 1 100 ? -4.332 -14.555 -0.279 1 92.38 100 GLY A C 1
ATOM 745 O O . GLY A 1 100 ? -3.17 -14.648 -0.678 1 92.38 100 GLY A O 1
ATOM 746 N N . VAL A 1 101 ? -5.371 -14.547 -1.104 1 94.19 101 VAL A N 1
ATOM 747 C CA . VAL A 1 101 ? -5.195 -14.633 -2.549 1 94.19 101 VAL A CA 1
ATOM 748 C C . VAL A 1 101 ? -5.66 -13.336 -3.205 1 94.19 101 VAL A C 1
ATOM 750 O O . VAL A 1 101 ? -6.781 -12.883 -2.963 1 94.19 101 VAL A O 1
ATOM 753 N N . LEU A 1 102 ? -4.781 -12.812 -3.988 1 94.62 102 LEU A N 1
ATOM 754 C CA . LEU A 1 102 ? -5.051 -11.578 -4.707 1 94.62 102 LEU A CA 1
ATOM 755 C C . LEU A 1 102 ? -4.758 -11.734 -6.195 1 94.62 102 LEU A C 1
ATOM 757 O O . LEU A 1 102 ? -4.137 -12.719 -6.609 1 94.62 102 LEU A O 1
ATOM 761 N N . ARG A 1 103 ? -5.246 -10.859 -6.957 1 95.31 103 ARG A N 1
ATOM 762 C CA . ARG A 1 103 ? -4.84 -10.695 -8.352 1 95.31 103 ARG A CA 1
ATOM 763 C C . ARG A 1 103 ? -4.324 -9.281 -8.609 1 95.31 103 ARG A C 1
ATOM 765 O O . ARG A 1 103 ? -5.039 -8.305 -8.383 1 95.31 103 ARG A O 1
ATOM 772 N N . ALA A 1 104 ? -3.15 -9.219 -9.039 1 96 104 ALA A N 1
ATOM 773 C CA . ALA A 1 104 ? -2.562 -7.91 -9.289 1 96 104 ALA A CA 1
ATOM 774 C C . ALA A 1 104 ? -3.227 -7.227 -10.477 1 96 104 ALA A C 1
ATOM 776 O O . ALA A 1 104 ? -3.559 -7.883 -11.469 1 96 104 ALA A O 1
ATOM 777 N N . ALA A 1 105 ? -3.408 -5.918 -10.406 1 94.88 105 ALA A N 1
ATOM 778 C CA . ALA A 1 105 ? -3.822 -5.152 -11.578 1 94.88 105 ALA A CA 1
ATOM 779 C C . ALA A 1 105 ? -2.754 -5.199 -12.664 1 94.88 105 ALA A C 1
ATOM 781 O O . ALA A 1 105 ? -3.064 -5.422 -13.836 1 94.88 105 ALA A O 1
ATOM 782 N N . PHE A 1 106 ? -1.532 -5 -12.258 1 94.56 106 PHE A N 1
ATOM 783 C CA . PHE A 1 106 ? -0.359 -5.141 -13.109 1 94.56 106 PHE A CA 1
ATOM 784 C C . PHE A 1 106 ? 0.91 -5.25 -12.273 1 94.56 106 PHE A C 1
ATOM 786 O O . PHE A 1 106 ? 0.85 -5.246 -11.039 1 94.56 106 PHE A O 1
ATOM 793 N N . ALA A 1 107 ? 2.041 -5.438 -12.977 1 95.5 107 ALA A N 1
ATOM 794 C CA . ALA A 1 107 ? 3.34 -5.5 -12.312 1 95.5 107 ALA A CA 1
ATOM 795 C C . ALA A 1 107 ? 4.363 -4.625 -13.023 1 95.5 107 ALA A C 1
ATOM 797 O O . ALA A 1 107 ? 4.191 -4.289 -14.203 1 95.5 107 ALA A O 1
ATOM 798 N N . VAL A 1 108 ? 5.312 -4.211 -12.305 1 90.88 108 VAL A N 1
ATOM 799 C CA . VAL A 1 108 ? 6.402 -3.383 -12.82 1 90.88 108 VAL A CA 1
ATOM 800 C C . VAL A 1 108 ? 7.684 -4.207 -12.898 1 90.88 108 VAL A C 1
ATOM 802 O O . VAL A 1 108 ? 8.219 -4.641 -11.875 1 90.88 108 VAL A O 1
ATOM 805 N N . ALA A 1 109 ? 8.203 -4.363 -14.055 1 92.5 109 ALA A N 1
ATOM 806 C CA . ALA A 1 109 ? 9.359 -5.223 -14.289 1 92.5 109 ALA A CA 1
ATOM 807 C C . ALA A 1 109 ? 10.602 -4.684 -13.586 1 92.5 109 ALA A C 1
ATOM 809 O O . ALA A 1 109 ? 11.328 -5.438 -12.938 1 92.5 109 ALA A O 1
ATOM 810 N N . GLU A 1 110 ? 10.836 -3.469 -13.672 1 85.62 110 GLU A N 1
ATOM 811 C CA . GLU A 1 110 ? 12.055 -2.836 -13.188 1 85.62 110 GLU A CA 1
ATOM 812 C C . GLU A 1 110 ? 12.25 -3.084 -11.695 1 85.62 110 GLU A C 1
ATOM 814 O O . GLU A 1 110 ? 13.375 -3.283 -11.227 1 85.62 110 GLU A O 1
ATOM 819 N N . THR A 1 111 ? 11.18 -3.064 -10.93 1 86.5 111 THR A N 1
ATOM 820 C CA . THR A 1 111 ? 11.305 -3.191 -9.477 1 86.5 111 THR A CA 1
ATOM 821 C C . THR A 1 111 ? 10.898 -4.59 -9.023 1 86.5 111 THR A C 1
ATOM 823 O O . THR A 1 111 ? 11.164 -4.98 -7.887 1 86.5 111 THR A O 1
ATOM 826 N N . GLY A 1 112 ? 10.266 -5.344 -9.945 1 91.38 112 GLY A N 1
ATOM 827 C CA . GLY A 1 112 ? 9.727 -6.625 -9.531 1 91.38 112 GLY A CA 1
ATOM 828 C C . GLY A 1 112 ? 8.523 -6.5 -8.609 1 91.38 112 GLY A C 1
ATOM 829 O O . GLY A 1 112 ? 8.289 -7.367 -7.773 1 91.38 112 GLY A O 1
ATOM 830 N N . SER A 1 113 ? 7.75 -5.422 -8.789 1 92.38 113 SER A N 1
ATOM 831 C CA . SER A 1 113 ? 6.68 -5.109 -7.844 1 92.38 113 SER A CA 1
ATOM 832 C C . SER A 1 113 ? 5.309 -5.363 -8.461 1 92.38 113 SER A C 1
ATOM 834 O O . SER A 1 113 ? 5.117 -5.172 -9.664 1 92.38 113 SER A O 1
ATOM 836 N N . LEU A 1 114 ? 4.395 -5.77 -7.57 1 94.94 114 LEU A N 1
ATOM 837 C CA . LEU A 1 114 ? 2.98 -5.871 -7.922 1 94.94 114 LEU A CA 1
ATOM 838 C C . LEU A 1 114 ? 2.234 -4.594 -7.551 1 94.94 114 LEU A C 1
ATOM 840 O O . LEU A 1 114 ? 2.518 -3.982 -6.516 1 94.94 114 LEU A O 1
ATOM 844 N N . PHE A 1 115 ? 1.321 -4.23 -8.367 1 93.12 115 PHE A N 1
ATOM 845 C CA . PHE A 1 115 ? 0.448 -3.102 -8.055 1 93.12 115 PHE A CA 1
ATOM 846 C C . PHE A 1 115 ? -0.958 -3.582 -7.719 1 93.12 115 PHE A C 1
ATOM 848 O O . PHE A 1 115 ? -1.596 -4.266 -8.523 1 93.12 115 PHE A O 1
ATOM 855 N N . LEU A 1 116 ? -1.431 -3.211 -6.586 1 91.81 116 LEU A N 1
ATOM 856 C CA . LEU A 1 116 ? -2.775 -3.502 -6.098 1 91.81 116 LEU A CA 1
ATOM 857 C C . LEU A 1 116 ? -3.451 -2.236 -5.582 1 91.81 116 LEU A C 1
ATOM 859 O O . LEU A 1 116 ? -2.947 -1.592 -4.66 1 91.81 116 LEU A O 1
ATOM 863 N N . SER A 1 117 ? -4.527 -1.89 -6.227 1 87.62 117 SER A N 1
ATOM 864 C CA . SER A 1 117 ? -5.324 -0.794 -5.68 1 87.62 117 SER A CA 1
ATOM 865 C C . SER A 1 117 ? -6.379 -1.309 -4.707 1 87.62 117 SER A C 1
ATOM 867 O O . SER A 1 117 ? -6.438 -2.508 -4.422 1 87.62 117 SER A O 1
ATOM 869 N N . GLU A 1 118 ? -7.184 -0.382 -4.188 1 81.12 118 GLU A N 1
ATOM 870 C CA . GLU A 1 118 ? -8.266 -0.777 -3.293 1 81.12 118 GLU A CA 1
ATOM 871 C C . GLU A 1 118 ? -9.227 -1.745 -3.979 1 81.12 118 GLU A C 1
ATOM 873 O O . GLU A 1 118 ? -9.867 -2.562 -3.316 1 81.12 118 GLU A O 1
ATOM 878 N N . ILE A 1 119 ? -9.281 -1.769 -5.32 1 81.5 119 ILE A N 1
ATOM 879 C CA . ILE A 1 119 ? -10.18 -2.639 -6.07 1 81.5 119 ILE A CA 1
ATOM 880 C C . ILE A 1 119 ? -9.688 -4.082 -5.984 1 81.5 119 ILE A C 1
ATOM 882 O O . ILE A 1 119 ? -10.453 -4.988 -5.648 1 81.5 119 ILE A O 1
ATOM 886 N N . GLU A 1 120 ? -8.406 -4.344 -6.246 1 84.81 120 GLU A N 1
ATOM 887 C CA . GLU A 1 120 ? -7.859 -5.695 -6.203 1 84.81 120 GLU A CA 1
ATOM 888 C C . GLU A 1 120 ? -7.84 -6.238 -4.777 1 84.81 120 GLU A C 1
ATOM 890 O O . GLU A 1 120 ? -7.996 -7.441 -4.562 1 84.81 120 GLU A O 1
ATOM 895 N N . LEU A 1 121 ? -7.633 -5.324 -3.896 1 81.94 121 LEU A N 1
ATOM 896 C CA . LEU A 1 121 ? -7.516 -5.75 -2.506 1 81.94 121 LEU A CA 1
ATOM 897 C C . LEU A 1 121 ? -8.875 -6.148 -1.942 1 81.94 121 LEU A C 1
ATOM 899 O O . LEU A 1 121 ? -8.969 -7.098 -1.162 1 81.94 121 LEU A O 1
ATOM 903 N N . GLY A 1 122 ? -9.93 -5.418 -2.379 1 77.88 122 GLY A N 1
ATOM 904 C CA . GLY A 1 122 ? -11.234 -5.617 -1.759 1 77.88 122 GLY A CA 1
ATOM 905 C C . GLY A 1 122 ? -11.297 -5.102 -0.333 1 77.88 122 GLY A C 1
ATOM 906 O O . GLY A 1 122 ? -11.914 -4.066 -0.07 1 77.88 122 GLY A O 1
ATOM 907 N N . VAL A 1 123 ? -10.648 -5.891 0.521 1 71.38 123 VAL A N 1
ATOM 908 C CA . VAL A 1 123 ? -10.383 -5.453 1.888 1 71.38 123 VAL A CA 1
ATOM 909 C C . VAL A 1 123 ? -8.883 -5.297 2.102 1 71.38 123 VAL A C 1
ATOM 911 O O . VAL A 1 123 ? -8.125 -6.27 2.01 1 71.38 123 VAL A O 1
ATOM 914 N N . ASN A 1 124 ? -8.453 -4.121 2.477 1 73.06 124 ASN A N 1
ATOM 915 C CA . ASN A 1 124 ? -7.027 -3.807 2.541 1 73.06 124 ASN A CA 1
ATOM 916 C C . ASN A 1 124 ? -6.297 -4.727 3.516 1 73.06 124 ASN A C 1
ATOM 918 O O . ASN A 1 124 ? -5.137 -5.078 3.291 1 73.06 124 ASN A O 1
ATOM 922 N N . ALA A 1 125 ? -7.016 -5.164 4.496 1 72.19 125 ALA A N 1
ATOM 923 C CA . ALA A 1 125 ? -6.41 -5.918 5.59 1 72.19 125 ALA A CA 1
ATOM 924 C C . ALA A 1 125 ? -5.895 -7.27 5.105 1 72.19 125 ALA A C 1
ATOM 926 O O . ALA A 1 125 ? -5.031 -7.879 5.746 1 72.19 125 ALA A O 1
ATOM 927 N N . ILE A 1 126 ? -6.363 -7.734 3.932 1 78.44 126 ILE A N 1
ATOM 928 C CA . ILE A 1 126 ? -5.953 -9.047 3.457 1 78.44 126 ILE A CA 1
ATOM 929 C C . ILE A 1 126 ? -4.461 -9.039 3.133 1 78.44 126 ILE A C 1
ATOM 931 O O . ILE A 1 126 ? -3.766 -10.039 3.336 1 78.44 126 ILE A O 1
ATOM 935 N N . ALA A 1 127 ? -3.975 -7.934 2.646 1 78.31 127 ALA A N 1
ATOM 936 C CA . ALA A 1 127 ? -2.584 -7.836 2.209 1 78.31 127 ALA A CA 1
ATOM 937 C C . ALA A 1 127 ? -1.638 -7.746 3.402 1 78.31 127 ALA A C 1
ATOM 939 O O . ALA A 1 127 ? -0.434 -7.98 3.266 1 78.31 127 ALA A O 1
ATOM 940 N N . TYR A 1 128 ? -2.186 -7.5 4.516 1 74.5 128 TYR A N 1
ATOM 941 C CA . TYR A 1 128 ? -1.298 -7.273 5.648 1 74.5 128 TYR A CA 1
ATOM 942 C C . TYR A 1 128 ? -1.493 -8.344 6.719 1 74.5 128 TYR A C 1
ATOM 944 O O . TYR A 1 128 ? -0.558 -8.672 7.449 1 74.5 128 TYR A O 1
ATOM 952 N N . LEU A 1 129 ? -2.621 -8.891 6.832 1 75.25 129 LEU A N 1
ATOM 953 C CA . LEU A 1 129 ? -2.912 -9.758 7.973 1 75.25 129 LEU A CA 1
ATOM 954 C C . LEU A 1 129 ? -2.732 -11.227 7.602 1 75.25 129 LEU A C 1
ATOM 956 O O . LEU A 1 129 ? -2.607 -12.078 8.477 1 75.25 129 LEU A O 1
ATOM 960 N N . SER A 1 130 ? -2.732 -11.5 6.309 1 83.75 130 SER A N 1
ATOM 961 C CA . SER A 1 130 ? -2.525 -12.883 5.902 1 83.75 130 SER A CA 1
ATOM 962 C C . SER A 1 130 ? -1.103 -13.344 6.207 1 83.75 130 SER A C 1
ATOM 964 O O . SER A 1 130 ? -0.15 -12.578 6.055 1 83.75 130 SER A O 1
ATOM 966 N N . GLN A 1 131 ? -1.037 -14.523 6.664 1 84.62 131 GLN A N 1
ATOM 967 C CA . GLN A 1 131 ? 0.298 -15.062 6.91 1 84.62 131 GLN A CA 1
ATOM 968 C C . GLN A 1 131 ? 1.084 -15.195 5.609 1 84.62 131 GLN A C 1
ATOM 970 O O . GLN A 1 131 ? 2.258 -14.82 5.547 1 84.62 131 GLN A O 1
ATOM 975 N N . HIS A 1 132 ? 0.431 -15.766 4.609 1 90.12 132 HIS A N 1
ATOM 976 C CA . HIS A 1 132 ? 1.009 -15.906 3.279 1 90.12 132 HIS A CA 1
ATOM 977 C C . HIS A 1 132 ? 0.137 -15.227 2.227 1 90.12 132 HIS A C 1
ATOM 979 O O . HIS A 1 132 ? -1.088 -15.188 2.359 1 90.12 132 HIS A O 1
ATOM 985 N N . LEU A 1 133 ? 0.827 -14.711 1.218 1 92.88 133 LEU A N 1
ATOM 986 C CA . LEU A 1 133 ? 0.091 -14.117 0.111 1 92.88 133 LEU A CA 1
ATOM 987 C C . LEU A 1 133 ? 0.4 -14.828 -1.199 1 92.88 133 LEU A C 1
ATOM 989 O O . LEU A 1 133 ? 1.556 -15.164 -1.472 1 92.88 133 LEU A O 1
ATOM 993 N N . ILE A 1 134 ? -0.595 -15.078 -1.879 1 95.56 134 ILE A N 1
ATOM 994 C CA . ILE A 1 134 ? -0.512 -15.477 -3.279 1 95.56 134 ILE A CA 1
ATOM 995 C C . ILE A 1 134 ? -1.077 -14.375 -4.168 1 95.56 134 ILE A C 1
ATOM 997 O O . ILE A 1 134 ? -2.166 -13.852 -3.908 1 95.56 134 ILE A O 1
ATOM 1001 N N . CYS A 1 135 ? -0.39 -14.047 -5.152 1 96.69 135 CYS A N 1
ATOM 1002 C CA . CYS A 1 135 ? -0.883 -13.047 -6.086 1 96.69 135 CYS A CA 1
ATOM 1003 C C . CYS A 1 135 ? -0.852 -13.562 -7.52 1 96.69 135 CYS A C 1
ATOM 1005 O O . CYS A 1 135 ? 0.205 -13.953 -8.016 1 96.69 135 CYS A O 1
ATOM 1007 N N . LEU A 1 136 ? -2.016 -13.641 -8.094 1 96.69 136 LEU A N 1
ATOM 1008 C CA . LEU A 1 136 ? -2.117 -14.008 -9.5 1 96.69 136 LEU A CA 1
ATOM 1009 C C . LEU A 1 136 ? -1.683 -12.844 -10.391 1 96.69 136 LEU A C 1
ATOM 1011 O O . LEU A 1 136 ? -2.004 -11.688 -10.117 1 96.69 136 LEU A O 1
ATOM 1015 N N . LEU A 1 137 ? -0.994 -13.172 -11.445 1 96.62 137 LEU A N 1
ATOM 1016 C CA . LEU A 1 137 ? -0.497 -12.156 -12.359 1 96.62 137 LEU A CA 1
ATOM 1017 C C . LEU A 1 137 ? -0.57 -12.633 -13.805 1 96.62 137 LEU A C 1
ATOM 1019 O O . LEU A 1 137 ? -0.145 -13.75 -14.109 1 96.62 137 LEU A O 1
ATOM 1023 N N . ASP A 1 138 ? -1.176 -11.859 -14.641 1 94.81 138 ASP A N 1
ATOM 1024 C CA . ASP A 1 138 ? -1.123 -12.055 -16.078 1 94.81 138 ASP A CA 1
ATOM 1025 C C . ASP A 1 138 ? 0.162 -11.477 -16.672 1 94.81 138 ASP A C 1
ATOM 1027 O O . ASP A 1 138 ? 0.424 -10.281 -16.547 1 94.81 138 ASP A O 1
ATOM 1031 N N . PRO A 1 139 ? 0.963 -12.312 -17.344 1 92.62 139 PRO A N 1
ATOM 1032 C CA . PRO A 1 139 ? 2.191 -11.781 -17.938 1 92.62 139 PRO A CA 1
ATOM 1033 C C . PRO A 1 139 ? 1.936 -10.594 -18.859 1 92.62 139 PRO A C 1
ATOM 1035 O O . PRO A 1 139 ? 2.793 -9.719 -19 1 92.62 139 PRO A O 1
ATOM 1038 N N . ALA A 1 140 ? 0.792 -10.477 -19.453 1 92.12 140 ALA A N 1
ATOM 1039 C CA . ALA A 1 140 ? 0.447 -9.383 -20.359 1 92.12 140 ALA A CA 1
ATOM 1040 C C . ALA A 1 140 ? 0.302 -8.062 -19.594 1 92.12 140 ALA A C 1
ATOM 1042 O O . ALA A 1 140 ? 0.281 -6.992 -20.203 1 92.12 140 ALA A O 1
ATOM 1043 N N . ASP A 1 141 ? 0.225 -8.164 -18.281 1 93.94 141 ASP A N 1
ATOM 1044 C CA . ASP A 1 141 ? 0.01 -6.973 -17.469 1 93.94 141 ASP A CA 1
ATOM 1045 C C . ASP A 1 141 ? 1.315 -6.496 -16.844 1 93.94 141 ASP A C 1
ATOM 1047 O O . ASP A 1 141 ? 1.301 -5.719 -15.883 1 93.94 141 ASP A O 1
ATOM 1051 N N . VAL A 1 142 ? 2.443 -6.945 -17.391 1 94.5 142 VAL A N 1
ATOM 1052 C CA . VAL A 1 142 ? 3.727 -6.469 -16.875 1 94.5 142 VAL A CA 1
ATOM 1053 C C . VAL A 1 142 ? 4.203 -5.281 -17.719 1 94.5 142 VAL A C 1
ATOM 1055 O O . VAL A 1 142 ? 4.305 -5.375 -18.938 1 94.5 142 VAL A O 1
ATOM 1058 N N . ILE A 1 143 ? 4.477 -4.168 -17 1 91.19 143 ILE A N 1
ATOM 1059 C CA . ILE A 1 143 ? 4.992 -2.965 -17.656 1 91.19 143 ILE A CA 1
ATOM 1060 C C . ILE A 1 143 ? 6.461 -2.775 -17.281 1 91.19 143 ILE A C 1
ATOM 1062 O O . ILE A 1 143 ? 6.969 -3.416 -16.359 1 91.19 143 ILE A O 1
ATOM 1066 N N . GLY A 1 144 ? 7.07 -1.922 -18.016 1 87.5 144 GLY A N 1
ATOM 1067 C CA . GLY A 1 144 ? 8.516 -1.799 -17.875 1 87.5 144 GLY A CA 1
ATOM 1068 C C . GLY A 1 144 ? 8.93 -1.013 -16.641 1 87.5 144 GLY A C 1
ATOM 1069 O O . GLY A 1 144 ? 9.859 -1.398 -15.938 1 87.5 144 GLY A O 1
ATOM 1070 N N . ASN A 1 145 ? 8.297 0.145 -16.469 1 83.88 145 ASN A N 1
ATOM 1071 C CA . ASN A 1 145 ? 8.648 1.029 -15.367 1 83.88 145 ASN A CA 1
ATOM 1072 C C . ASN A 1 145 ? 7.449 1.832 -14.883 1 83.88 145 ASN A C 1
ATOM 1074 O O . ASN A 1 145 ? 6.359 1.73 -15.453 1 83.88 145 ASN A O 1
ATOM 1078 N N . LEU A 1 146 ? 7.672 2.547 -13.805 1 80.81 146 LEU A N 1
ATOM 1079 C CA . LEU A 1 146 ? 6.559 3.221 -13.148 1 80.81 146 LEU A CA 1
ATOM 1080 C C . LEU A 1 146 ? 6.008 4.344 -14.023 1 80.81 146 LEU A C 1
ATOM 1082 O O . 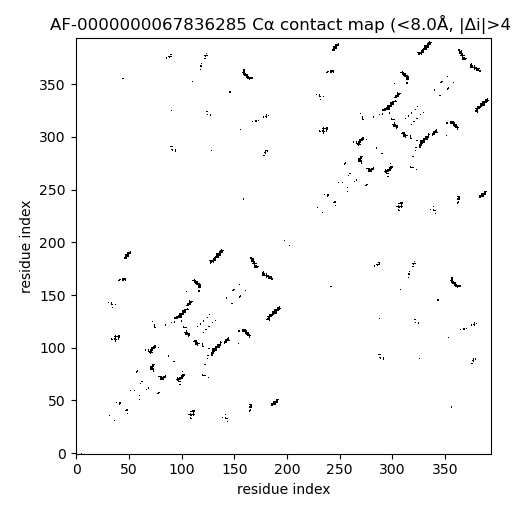LEU A 1 146 ? 4.859 4.762 -13.852 1 80.81 146 LEU A O 1
ATOM 1086 N N . HIS A 1 147 ? 6.816 4.906 -14.859 1 76.5 147 HIS A N 1
ATOM 1087 C CA . HIS A 1 147 ? 6.312 5.926 -15.773 1 76.5 147 HIS A CA 1
ATOM 1088 C C . HIS A 1 147 ? 5.18 5.383 -16.641 1 76.5 147 HIS A C 1
ATOM 1090 O O . HIS A 1 147 ? 4.223 6.098 -16.938 1 76.5 147 HIS A O 1
ATOM 1096 N N . HIS A 1 148 ? 5.297 4.137 -17.016 1 80.44 148 HIS A N 1
ATOM 1097 C CA . HIS A 1 148 ? 4.273 3.498 -17.828 1 80.44 148 HIS A CA 1
ATOM 1098 C C . HIS A 1 148 ? 3.01 3.227 -17.016 1 80.44 148 HIS A C 1
ATOM 1100 O O . HIS A 1 148 ? 1.946 2.967 -17.594 1 80.44 148 HIS A O 1
ATOM 1106 N N . ALA A 1 149 ? 3.098 3.268 -15.742 1 83.81 149 ALA A N 1
ATOM 1107 C CA . ALA A 1 149 ? 1.946 3.004 -14.883 1 83.81 149 ALA A CA 1
ATOM 1108 C C . ALA A 1 149 ? 0.858 4.055 -15.086 1 83.81 149 ALA A C 1
ATOM 1110 O O . ALA A 1 149 ? -0.329 3.77 -14.906 1 83.81 149 ALA A O 1
ATOM 1111 N N . TYR A 1 150 ? 1.255 5.211 -15.523 1 79.44 150 TYR A N 1
ATOM 1112 C CA . TYR A 1 150 ? 0.305 6.301 -15.711 1 79.44 150 TYR A CA 1
ATOM 1113 C C . TYR A 1 150 ? -0.676 5.98 -16.828 1 79.44 150 TYR A C 1
ATOM 1115 O O . TYR A 1 150 ? -1.775 6.539 -16.875 1 79.44 150 TYR A O 1
ATOM 1123 N N . ALA A 1 151 ? -0.195 5.117 -17.719 1 82.12 151 ALA A N 1
ATOM 1124 C CA . ALA A 1 151 ? -1.068 4.734 -18.828 1 82.12 151 ALA A CA 1
ATOM 1125 C C . ALA A 1 151 ? -2.125 3.732 -18.375 1 82.12 151 ALA A C 1
ATOM 1127 O O . ALA A 1 151 ? -3.094 3.471 -19.094 1 82.12 151 ALA A O 1
ATOM 1128 N N . ARG A 1 152 ? -1.915 3.209 -17.188 1 88 152 ARG A N 1
ATOM 1129 C CA . ARG A 1 152 ? -2.857 2.229 -16.656 1 88 152 ARG A CA 1
ATOM 1130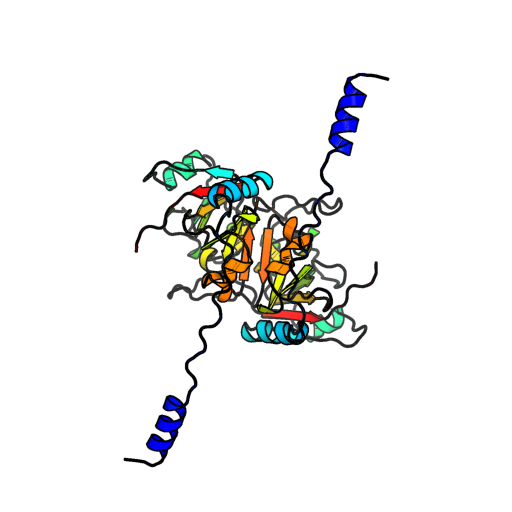 C C . ARG A 1 152 ? -4.004 2.914 -15.914 1 88 152 ARG A C 1
ATOM 1132 O O . ARG A 1 152 ? -3.773 3.656 -14.961 1 88 152 ARG A O 1
ATOM 1139 N N . PRO A 1 153 ? -5.258 2.633 -16.328 1 86.5 153 PRO A N 1
ATOM 1140 C CA . PRO A 1 153 ? -6.395 3.264 -15.641 1 86.5 153 PRO A CA 1
ATOM 1141 C C . PRO A 1 153 ? -6.457 2.926 -14.156 1 86.5 153 PRO A C 1
ATOM 1143 O O . PRO A 1 153 ? -6.887 3.752 -13.352 1 86.5 153 PRO A O 1
ATOM 1146 N N . GLU A 1 154 ? -6.047 1.73 -13.766 1 86.25 154 GLU A N 1
ATOM 1147 C CA . GLU A 1 154 ? -6.059 1.315 -12.367 1 86.25 154 GLU A CA 1
ATOM 1148 C C . GLU A 1 154 ? -5.199 2.242 -11.508 1 86.25 154 GLU A C 1
ATOM 1150 O O . GLU A 1 154 ? -5.547 2.531 -10.359 1 86.25 154 GLU A O 1
ATOM 1155 N N . PHE A 1 155 ? -4.156 2.668 -12.109 1 83.5 155 PHE A N 1
ATOM 1156 C CA . PHE A 1 155 ? -3.246 3.541 -11.375 1 83.5 155 PHE A CA 1
ATOM 1157 C C . PHE A 1 155 ? -3.855 4.926 -11.195 1 83.5 155 PHE A C 1
ATOM 1159 O O . PHE A 1 155 ? -3.818 5.484 -10.094 1 83.5 155 PHE A O 1
ATOM 1166 N N . ARG A 1 156 ? -4.418 5.438 -12.141 1 78.25 156 ARG A N 1
ATOM 1167 C CA . ARG A 1 156 ? -4.918 6.809 -12.133 1 78.25 156 ARG A CA 1
ATOM 1168 C C . ARG A 1 156 ? -6.133 6.945 -11.227 1 78.25 156 ARG A C 1
ATOM 1170 O O . ARG A 1 156 ? -6.371 8.008 -10.656 1 78.25 156 ARG A O 1
ATOM 1177 N N . SER A 1 157 ? -6.801 5.91 -11.102 1 82.19 157 SER A N 1
ATOM 1178 C CA . SER A 1 157 ? -8.055 6 -10.367 1 82.19 157 SER A CA 1
ATOM 1179 C C . SER A 1 157 ? -7.879 5.566 -8.914 1 82.19 157 SER A C 1
ATOM 1181 O O . SER A 1 157 ? -8.781 5.75 -8.094 1 82.19 157 SER A O 1
ATOM 1183 N N . ALA A 1 158 ? -6.73 5.129 -8.562 1 83.94 158 ALA A N 1
ATOM 1184 C CA . ALA A 1 158 ? -6.527 4.566 -7.234 1 83.94 158 ALA A CA 1
ATOM 1185 C C . ALA A 1 158 ? -6.438 5.668 -6.184 1 83.94 158 ALA A C 1
ATOM 1187 O O . ALA A 1 158 ? -5.707 6.645 -6.355 1 83.94 158 ALA A O 1
ATOM 1188 N N . ARG A 1 159 ? -7.176 5.512 -5.121 1 82.56 159 ARG A N 1
ATOM 1189 C CA . ARG A 1 159 ? -7.016 6.379 -3.961 1 82.56 159 ARG A CA 1
ATOM 1190 C C . ARG A 1 159 ? -6.012 5.797 -2.973 1 82.56 159 ARG A C 1
ATOM 1192 O O . ARG A 1 159 ? -5.379 6.531 -2.213 1 82.56 159 ARG A O 1
ATOM 1199 N N . TYR A 1 160 ? -5.969 4.543 -3.055 1 84.56 160 TYR A N 1
ATOM 1200 C CA . TYR A 1 160 ? -5.055 3.734 -2.258 1 84.56 160 TYR A CA 1
ATOM 1201 C C . TYR A 1 160 ? -4.457 2.607 -3.09 1 84.56 160 TYR A C 1
ATOM 1203 O O . TYR A 1 160 ? -5.18 1.884 -3.777 1 84.56 160 TYR A O 1
ATOM 1211 N N . ALA A 1 161 ? -3.168 2.533 -3.029 1 88.12 161 ALA A N 1
ATOM 1212 C CA . ALA A 1 161 ? -2.514 1.462 -3.777 1 88.12 161 ALA A CA 1
ATOM 1213 C C . ALA A 1 161 ? -1.319 0.908 -3.006 1 88.12 161 ALA A C 1
ATOM 1215 O O . ALA A 1 161 ? -0.651 1.641 -2.273 1 88.12 161 ALA A O 1
ATOM 1216 N N . VAL A 1 162 ? -1.092 -0.331 -3.244 1 88.25 162 VAL A N 1
ATOM 1217 C CA . VAL A 1 162 ? 0.069 -1.005 -2.672 1 88.25 162 VAL A CA 1
ATOM 1218 C C . VAL A 1 162 ? 1.015 -1.442 -3.787 1 88.25 162 VAL A C 1
ATOM 1220 O O . VAL A 1 162 ? 0.573 -1.947 -4.824 1 88.25 162 VAL A O 1
ATOM 1223 N N . LEU A 1 163 ? 2.223 -1.062 -3.598 1 88 163 LEU A N 1
ATOM 1224 C CA . LEU A 1 163 ? 3.311 -1.678 -4.352 1 88 163 LEU A CA 1
ATOM 1225 C C . LEU A 1 163 ? 3.994 -2.766 -3.527 1 88 163 LEU A C 1
ATOM 1227 O O . LEU A 1 163 ? 4.617 -2.477 -2.502 1 88 163 LEU A O 1
ATOM 1231 N N . MET A 1 164 ? 3.871 -4 -3.994 1 90.19 164 MET A N 1
ATOM 1232 C CA . MET A 1 164 ? 4.383 -5.141 -3.236 1 90.19 164 MET A CA 1
ATOM 1233 C C . MET A 1 164 ? 5.484 -5.855 -4.008 1 90.19 164 MET A C 1
ATOM 1235 O O . MET A 1 164 ? 5.262 -6.328 -5.125 1 90.19 164 MET A O 1
ATOM 1239 N N . THR A 1 165 ? 6.641 -5.918 -3.477 1 84.44 165 THR A N 1
ATOM 1240 C CA . THR A 1 165 ? 7.785 -6.512 -4.156 1 84.44 165 THR A CA 1
ATOM 1241 C C . THR A 1 165 ? 8.258 -7.762 -3.422 1 8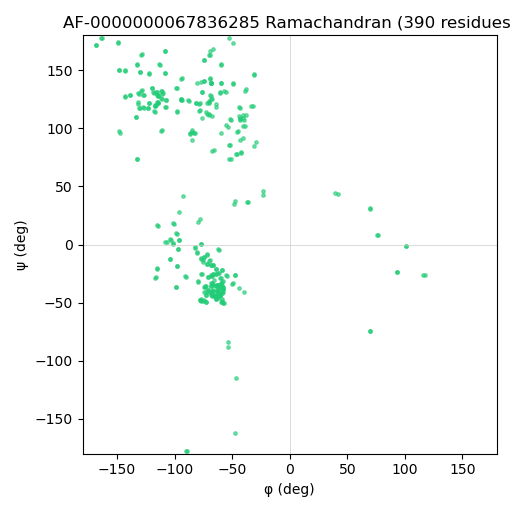4.44 165 THR A C 1
ATOM 1243 O O . THR A 1 165 ? 8.938 -8.609 -4.004 1 84.44 165 THR A O 1
ATOM 1246 N N . GLY A 1 166 ? 7.914 -7.883 -2.189 1 82.19 166 GLY A N 1
ATOM 1247 C CA . GLY A 1 166 ? 8.289 -9.023 -1.377 1 82.19 166 GLY A CA 1
ATOM 1248 C C . GLY A 1 166 ? 7.547 -9.086 -0.055 1 82.19 166 GLY A C 1
ATOM 1249 O O . GLY A 1 166 ? 6.723 -8.219 0.243 1 82.19 166 GLY A O 1
ATOM 1250 N N . PRO A 1 167 ? 7.805 -10.289 0.601 1 79 167 PRO A N 1
ATOM 1251 C CA . PRO A 1 167 ? 7.18 -10.383 1.923 1 79 167 PRO A CA 1
ATOM 1252 C C . PRO A 1 167 ? 7.66 -9.289 2.879 1 79 167 PRO A C 1
ATOM 1254 O O . PRO A 1 167 ? 8.766 -8.766 2.721 1 79 167 PRO A O 1
ATOM 1257 N N . SER A 1 168 ? 6.719 -8.609 3.533 1 62.56 168 SER A N 1
ATOM 1258 C CA . SER A 1 168 ? 7.051 -7.508 4.434 1 62.56 168 SER A CA 1
ATOM 1259 C C . SER A 1 168 ? 7.195 -7.996 5.871 1 62.56 168 SER A C 1
ATOM 1261 O O . SER A 1 168 ? 6.375 -7.672 6.73 1 62.56 168 SER A O 1
ATOM 1263 N N . ALA A 1 169 ? 7.871 -9.211 6.148 1 55.25 169 ALA A N 1
ATOM 1264 C CA . ALA A 1 169 ? 7.992 -9.68 7.523 1 55.25 169 ALA A CA 1
ATOM 1265 C C . ALA A 1 169 ? 8.461 -8.562 8.445 1 55.25 169 ALA A C 1
ATOM 1267 O O . ALA A 1 169 ? 8.695 -7.434 8 1 55.25 169 ALA A O 1
ATOM 1268 N N . THR A 1 170 ? 8.969 -8.984 9.664 1 51.06 170 THR A N 1
ATOM 1269 C CA . THR A 1 170 ? 9.398 -8.211 10.82 1 51.06 170 THR A CA 1
ATOM 1270 C C . THR A 1 170 ? 10.531 -7.258 10.453 1 51.06 170 THR A C 1
ATOM 1272 O O . THR A 1 170 ? 11.484 -7.656 9.773 1 51.06 170 THR A O 1
ATOM 1275 N N . ALA A 1 171 ? 10.141 -6.078 10.18 1 45.78 171 ALA A N 1
ATOM 1276 C CA . ALA A 1 171 ? 11.25 -5.145 9.977 1 45.78 171 ALA A CA 1
ATOM 1277 C C . ALA A 1 171 ? 11.93 -4.812 11.305 1 45.78 171 ALA A C 1
ATOM 1279 O O . ALA A 1 171 ? 11.273 -4.703 12.336 1 45.78 171 ALA A O 1
ATOM 1280 N N . ASP A 1 172 ? 13.211 -5.227 11.492 1 43.38 172 ASP A N 1
ATOM 1281 C CA . ASP A 1 172 ? 14.055 -4.656 12.539 1 43.38 172 ASP A CA 1
ATOM 1282 C C . ASP A 1 172 ? 14.391 -3.199 12.242 1 43.38 172 ASP A C 1
ATOM 1284 O O . ASP A 1 172 ? 15.156 -2.912 11.312 1 43.38 172 ASP A O 1
ATOM 1288 N N . ILE A 1 173 ? 13.617 -2.354 12.492 1 38.69 173 ILE A N 1
ATOM 1289 C CA . ILE A 1 173 ? 14.008 -0.964 12.281 1 38.69 173 ILE A CA 1
ATOM 1290 C C . ILE A 1 173 ? 14.891 -0.496 13.438 1 38.69 173 ILE A C 1
ATOM 1292 O O . ILE A 1 173 ? 14.398 -0.275 14.555 1 38.69 173 ILE A O 1
ATOM 1296 N N . GLU A 1 174 ? 16.078 -0.202 13.141 1 40.38 174 GLU A N 1
ATOM 1297 C CA . GLU A 1 174 ? 17.109 0.319 14.031 1 40.38 174 GLU A CA 1
ATOM 1298 C C . GLU A 1 174 ? 17.078 -0.387 15.383 1 40.38 174 GLU A C 1
ATOM 1300 O O . GLU A 1 174 ? 17.109 0.263 16.422 1 40.38 174 GLU A O 1
ATOM 1305 N N . GLY A 1 175 ? 16.938 -1.68 15.508 1 40.53 175 GLY A N 1
ATOM 1306 C CA . GLY A 1 175 ? 16.969 -2.416 16.766 1 40.53 175 GLY A CA 1
ATOM 1307 C C . GLY A 1 175 ? 15.586 -2.625 17.359 1 40.53 175 GLY A C 1
ATOM 1308 O O . GLY A 1 175 ? 15.453 -3.238 18.422 1 40.53 175 GLY A O 1
ATOM 1309 N N . VAL A 1 176 ? 14.727 -1.78 16.984 1 37.62 176 VAL A N 1
ATOM 1310 C CA . VAL A 1 176 ? 13.367 -2.037 17.453 1 37.62 176 VAL A CA 1
ATOM 1311 C C . VAL A 1 176 ? 12.695 -3.064 16.547 1 37.62 176 VAL A C 1
ATOM 1313 O O . VAL A 1 176 ? 12.609 -2.869 15.328 1 37.62 176 VAL A O 1
ATOM 1316 N N . LEU A 1 177 ? 12.766 -4.285 17.016 1 39.44 177 LEU A N 1
ATOM 1317 C CA . LEU A 1 177 ? 12.008 -5.352 16.375 1 39.44 177 LEU A CA 1
ATOM 1318 C C . LEU A 1 177 ? 10.539 -4.973 16.25 1 39.44 177 LEU A C 1
ATOM 1320 O O . LEU A 1 177 ? 9.891 -4.648 17.25 1 39.44 177 LEU A O 1
ATOM 1324 N N . ILE A 1 178 ? 10.289 -4.102 15.359 1 40.88 178 ILE A N 1
ATOM 1325 C CA . ILE A 1 178 ? 8.852 -3.922 15.227 1 40.88 178 ILE A CA 1
ATOM 1326 C C . ILE A 1 178 ? 8.18 -5.277 15.008 1 40.88 178 ILE A C 1
ATOM 1328 O O . ILE A 1 178 ? 8.406 -5.934 13.992 1 40.88 178 ILE A O 1
ATOM 1332 N N . HIS A 1 179 ? 7.949 -5.812 16.172 1 39.22 179 HIS A N 1
ATOM 1333 C CA . HIS A 1 179 ? 7.145 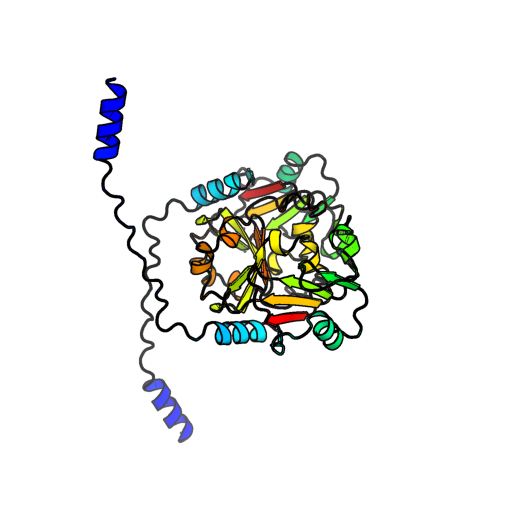-7.016 16.344 1 39.22 179 HIS A CA 1
ATOM 1334 C C . HIS A 1 179 ? 5.699 -6.773 15.922 1 39.22 179 HIS A C 1
ATOM 1336 O O . HIS A 1 179 ? 5.109 -5.75 16.281 1 39.22 179 HIS A O 1
ATOM 1342 N N . GLY A 1 180 ? 5.129 -7.5 14.938 1 42.72 180 GLY A N 1
ATOM 1343 C CA . GLY A 1 180 ? 3.711 -7.375 14.633 1 42.72 180 GLY A CA 1
ATOM 1344 C C . GLY A 1 180 ? 3.443 -6.816 13.25 1 42.72 180 GLY A C 1
ATOM 1345 O O . GLY A 1 180 ? 2.336 -6.359 12.961 1 42.72 180 GLY A O 1
ATOM 1346 N N . ALA A 1 181 ? 4.527 -6.023 12.828 1 45.38 181 ALA A N 1
ATOM 1347 C CA . ALA A 1 181 ? 4.004 -6.027 11.461 1 45.38 181 ALA A CA 1
ATOM 1348 C C . ALA A 1 181 ? 3.65 -7.445 11.023 1 45.38 181 ALA A C 1
ATOM 1350 O O . ALA A 1 181 ? 4.535 -8.273 10.797 1 45.38 181 ALA A O 1
ATOM 1351 N N . GLN A 1 182 ? 3.166 -8.266 11.969 1 49.88 182 GLN A N 1
ATOM 1352 C CA . GLN A 1 182 ? 2.848 -9.633 11.578 1 49.88 182 GLN A CA 1
ATOM 1353 C C . GLN A 1 182 ? 2.58 -9.727 10.078 1 49.88 182 GLN A C 1
ATOM 1355 O O . GLN A 1 182 ? 1.486 -9.398 9.617 1 49.88 182 GLN A O 1
ATOM 1360 N N . GLY A 1 183 ? 3.518 -9.062 9.453 1 61.91 183 GLY A N 1
ATOM 1361 C CA . GLY A 1 183 ? 3.568 -8.945 8 1 61.91 183 GLY A CA 1
ATOM 1362 C C . GLY A 1 183 ? 3.412 -10.281 7.297 1 61.91 183 GLY A C 1
ATOM 1363 O O . GLY A 1 183 ? 3.062 -11.281 7.918 1 61.91 183 GLY A O 1
ATOM 1364 N N . VAL A 1 184 ? 3.316 -10.25 6.125 1 72.88 184 VAL A N 1
ATOM 1365 C CA . VAL A 1 184 ? 3.221 -11.352 5.18 1 72.88 184 VAL A CA 1
ATOM 1366 C C . VAL A 1 184 ? 4.539 -12.125 5.152 1 72.88 184 VAL A C 1
ATOM 1368 O O . VAL A 1 184 ? 5.598 -11.555 4.879 1 72.88 184 VAL A O 1
ATOM 1371 N N . ARG A 1 185 ? 4.504 -13.383 5.676 1 80.94 185 ARG A N 1
ATOM 1372 C CA . ARG A 1 185 ? 5.68 -14.242 5.758 1 80.94 185 ARG A CA 1
ATOM 1373 C C . ARG A 1 185 ? 6.223 -14.562 4.367 1 80.94 185 ARG A C 1
ATOM 1375 O O . ARG A 1 185 ? 7.438 -14.703 4.188 1 80.94 185 ARG A O 1
ATOM 1382 N N . SER A 1 186 ? 5.352 -14.695 3.506 1 89.69 186 SER A N 1
ATOM 1383 C CA . SER A 1 186 ? 5.805 -15.023 2.158 1 89.69 186 SER A CA 1
ATOM 1384 C C . SER A 1 186 ? 4.875 -14.438 1.104 1 89.69 186 SER A C 1
ATOM 1386 O O . SER A 1 186 ? 3.682 -14.25 1.354 1 89.69 186 SER A O 1
ATOM 1388 N N . LEU A 1 187 ? 5.453 -14.141 0 1 92.81 187 LEU A N 1
ATOM 1389 C CA . LEU A 1 187 ? 4.738 -13.695 -1.194 1 92.81 187 LEU A CA 1
ATOM 1390 C C . LEU A 1 187 ? 5.051 -14.602 -2.379 1 92.81 187 LEU A C 1
ATOM 1392 O O . LEU A 1 187 ? 6.211 -14.742 -2.77 1 92.81 187 LEU A O 1
ATOM 1396 N N . THR A 1 188 ? 4.055 -15.258 -2.883 1 95.25 188 THR A N 1
ATOM 1397 C CA . THR A 1 188 ? 4.195 -16.094 -4.066 1 95.25 188 THR A CA 1
ATOM 1398 C C . THR A 1 188 ? 3.375 -15.539 -5.227 1 95.25 188 THR A C 1
ATOM 1400 O O . THR A 1 188 ? 2.16 -15.359 -5.105 1 95.25 188 THR A O 1
ATOM 1403 N N . VAL A 1 189 ? 4.051 -15.273 -6.293 1 97.06 189 VAL A N 1
ATOM 1404 C CA . VAL A 1 189 ? 3.375 -14.836 -7.512 1 97.06 189 VAL A CA 1
ATOM 1405 C C . VAL A 1 189 ? 3.113 -16.031 -8.422 1 97.06 189 VAL A C 1
ATOM 1407 O O . VAL A 1 189 ? 4.027 -16.812 -8.719 1 97.06 189 VAL A O 1
ATOM 1410 N N . VAL A 1 190 ? 1.91 -16.219 -8.781 1 96.75 190 VAL A N 1
ATOM 1411 C CA . VAL A 1 190 ? 1.506 -17.312 -9.664 1 96.75 190 VAL A CA 1
ATOM 1412 C C . VAL A 1 190 ? 1.085 -16.75 -11.023 1 96.75 190 VAL A C 1
ATOM 1414 O O . VAL A 1 190 ? 0.246 -15.844 -11.094 1 96.75 190 VAL A O 1
ATOM 1417 N N . VAL A 1 191 ? 1.604 -17.297 -12.062 1 95.31 191 VAL A N 1
ATOM 1418 C CA . VAL A 1 191 ? 1.229 -16.891 -13.414 1 95.31 191 VAL A CA 1
ATOM 1419 C C . VAL A 1 191 ? -0.187 -17.375 -13.719 1 95.31 191 VAL A C 1
ATOM 1421 O O . VAL A 1 191 ? -0.473 -18.578 -13.641 1 95.31 191 VAL A O 1
ATOM 1424 N N . ALA A 1 192 ? -1.018 -16.422 -14.039 1 94.69 192 ALA A N 1
ATOM 1425 C CA . ALA A 1 192 ? -2.406 -16.734 -14.367 1 94.69 192 ALA A CA 1
ATOM 1426 C C . ALA A 1 192 ? -2.963 -15.758 -15.398 1 94.69 192 ALA A C 1
ATOM 1428 O O . ALA A 1 192 ? -3.463 -14.695 -15.039 1 94.69 192 ALA A O 1
ATOM 1429 N N . PRO A 1 193 ? -2.955 -16.172 -16.688 1 91.5 193 PRO A N 1
ATOM 1430 C CA . PRO A 1 193 ? -3.564 -15.305 -17.703 1 91.5 193 PRO A CA 1
ATOM 1431 C C . PRO A 1 193 ? -5.043 -15.039 -17.438 1 91.5 193 PRO A C 1
ATOM 1433 O O . PRO A 1 193 ? -5.754 -15.914 -16.953 1 91.5 193 PRO A O 1
ATOM 1436 N N . ARG A 1 194 ? -5.445 -13.695 -17.688 1 88 194 ARG A N 1
ATOM 1437 C CA . ARG A 1 194 ? -6.855 -13.367 -17.516 1 88 194 ARG A CA 1
ATOM 1438 C C . ARG A 1 194 ? -7.707 -14.031 -18.594 1 88 194 ARG A C 1
ATOM 1440 O O . ARG A 1 194 ? -7.297 -14.117 -19.75 1 88 194 ARG A O 1
ATOM 1447 N N . LEU A 1 195 ? -8.703 -14.688 -18.062 1 72.75 195 LEU A N 1
ATOM 1448 C CA . LEU A 1 195 ? -9.594 -15.312 -19.031 1 72.75 195 LEU A CA 1
ATOM 1449 C C . LEU A 1 195 ? -10.414 -14.266 -19.781 1 72.75 195 LEU A C 1
ATOM 1451 O O . LEU A 1 195 ? -10.797 -13.25 -19.203 1 72.75 195 LEU A O 1
ATOM 1455 N N . PRO A 1 196 ? -10.312 -14.266 -21.125 1 61.66 196 PRO A N 1
ATOM 1456 C CA . PRO A 1 196 ? -11.125 -13.336 -21.922 1 61.66 196 PRO A CA 1
ATOM 1457 C C . PRO A 1 196 ? -12.57 -13.258 -21.422 1 61.66 196 PRO A C 1
ATOM 1459 O O . PRO A 1 196 ? -13.133 -14.258 -20.984 1 61.66 196 PRO A O 1
ATOM 1462 N N . ASN A 1 197 ? -13.016 -12.102 -20.734 1 47.09 197 ASN A N 1
ATOM 1463 C CA . ASN A 1 197 ? -14.445 -11.984 -20.484 1 47.09 197 ASN A CA 1
ATOM 1464 C C . ASN A 1 197 ? -15.266 -12.359 -21.703 1 47.09 197 ASN A C 1
ATOM 1466 O O . ASN A 1 197 ? -14.875 -12.062 -22.844 1 47.09 197 ASN A O 1
ATOM 1470 N N . MET B 1 1 ? 57.562 -7.168 -5.676 1 42.97 1 MET B N 1
ATOM 1471 C CA . MET B 1 1 ? 56.469 -6.496 -6.395 1 42.97 1 MET B CA 1
ATOM 1472 C C . MET B 1 1 ? 55.719 -7.473 -7.293 1 42.97 1 MET B C 1
ATOM 1474 O O . MET B 1 1 ? 56.312 -8 -8.25 1 42.97 1 MET B O 1
ATOM 1478 N N . ASN B 1 2 ? 54.531 -8.297 -6.852 1 52.94 2 ASN B N 1
ATOM 1479 C CA . ASN B 1 2 ? 54.094 -9.562 -7.418 1 52.94 2 ASN B CA 1
ATOM 1480 C C . ASN B 1 2 ? 53.281 -9.352 -8.703 1 52.94 2 ASN B C 1
ATOM 1482 O O . ASN B 1 2 ? 52.812 -8.25 -8.961 1 52.94 2 ASN B O 1
ATOM 1486 N N . ALA B 1 3 ? 53.562 -10.211 -9.625 1 62.53 3 ALA B N 1
ATOM 1487 C CA . ALA B 1 3 ? 52.969 -10.227 -10.969 1 62.53 3 ALA B CA 1
ATOM 1488 C C . ALA B 1 3 ? 51.5 -9.906 -10.922 1 62.53 3 ALA B C 1
ATOM 1490 O O . ALA B 1 3 ? 50.969 -9.211 -11.797 1 62.53 3 ALA B O 1
ATOM 1491 N N . ARG B 1 4 ? 50.812 -10.438 -9.945 1 54.12 4 ARG B N 1
ATOM 1492 C CA . ARG B 1 4 ? 49.375 -10.242 -9.789 1 54.12 4 ARG B CA 1
ATOM 1493 C C . ARG B 1 4 ? 49.031 -8.773 -9.555 1 54.12 4 ARG B C 1
ATOM 1495 O O . ARG B 1 4 ? 48.094 -8.258 -10.125 1 54.12 4 ARG B O 1
ATOM 1502 N N . ASP B 1 5 ? 49.844 -8.125 -8.82 1 56.41 5 ASP B N 1
ATOM 1503 C CA . ASP B 1 5 ? 49.594 -6.711 -8.555 1 56.41 5 ASP B CA 1
ATOM 1504 C C . ASP B 1 5 ? 49.781 -5.879 -9.828 1 56.41 5 ASP B C 1
ATOM 1506 O O . ASP B 1 5 ? 49.031 -4.91 -10.047 1 56.41 5 ASP B O 1
ATOM 1510 N N . THR B 1 6 ? 50.625 -6.383 -10.711 1 57.88 6 THR B N 1
ATOM 1511 C CA . THR B 1 6 ? 50.906 -5.648 -11.938 1 57.88 6 THR B CA 1
ATOM 1512 C C . THR B 1 6 ? 49.719 -5.75 -12.906 1 57.88 6 THR B C 1
ATOM 1514 O O . THR B 1 6 ? 49.344 -4.766 -13.539 1 57.88 6 THR B O 1
ATOM 1517 N N . ILE B 1 7 ? 49.156 -6.922 -12.977 1 55.88 7 ILE B N 1
ATOM 1518 C CA . ILE B 1 7 ? 48.031 -7.109 -13.883 1 55.88 7 ILE B CA 1
ATOM 1519 C C . ILE B 1 7 ? 46.812 -6.316 -13.383 1 55.88 7 ILE B C 1
ATOM 1521 O O . ILE B 1 7 ? 46.125 -5.652 -14.172 1 55.88 7 ILE B O 1
ATOM 1525 N N . LEU B 1 8 ? 46.5 -6.328 -12.078 1 58.34 8 LEU B N 1
ATOM 1526 C CA . LEU B 1 8 ? 45.375 -5.594 -11.555 1 58.34 8 LEU B CA 1
ATOM 1527 C C . LEU B 1 8 ? 45.531 -4.09 -11.742 1 58.34 8 LEU B C 1
ATOM 1529 O O . LEU B 1 8 ? 44.594 -3.379 -12.055 1 58.34 8 LEU B O 1
ATOM 1533 N N . ASP B 1 9 ? 46.719 -3.652 -11.648 1 55.22 9 ASP B N 1
ATOM 1534 C CA . ASP B 1 9 ? 47 -2.234 -11.852 1 55.22 9 ASP B CA 1
ATOM 1535 C C . ASP B 1 9 ? 46.75 -1.83 -13.305 1 55.22 9 ASP B C 1
ATOM 1537 O O . ASP B 1 9 ? 46.25 -0.735 -13.57 1 55.22 9 ASP B O 1
ATOM 1541 N N . THR B 1 10 ? 47.156 -2.758 -14.203 1 55.69 10 THR B N 1
ATOM 1542 C CA . THR B 1 10 ? 46.969 -2.449 -15.617 1 55.69 10 THR B CA 1
ATOM 1543 C C . THR B 1 10 ? 45.5 -2.418 -15.984 1 55.69 10 THR B C 1
ATOM 1545 O O . THR B 1 10 ? 45.062 -1.558 -16.75 1 55.69 10 THR B O 1
ATOM 1548 N N . VAL B 1 11 ? 44.719 -3.354 -15.438 1 52.84 11 VAL B N 1
ATOM 1549 C CA . VAL B 1 11 ? 43.281 -3.367 -15.719 1 52.84 11 VAL B CA 1
ATOM 1550 C C . VAL B 1 11 ? 42.625 -2.131 -15.117 1 52.84 11 VAL B C 1
ATOM 1552 O O . VAL B 1 11 ? 41.75 -1.524 -15.727 1 52.84 11 VAL B O 1
ATOM 1555 N N . ARG B 1 12 ? 42.969 -1.737 -13.859 1 50.44 12 ARG B N 1
ATOM 1556 C CA . ARG B 1 12 ? 42.406 -0.526 -13.266 1 50.44 12 ARG B CA 1
ATOM 1557 C C . ARG B 1 12 ? 42.75 0.699 -14.117 1 50.44 12 ARG B C 1
ATOM 1559 O O . ARG B 1 12 ? 41.969 1.646 -14.172 1 50.44 12 ARG B O 1
ATOM 1566 N N . ARG B 1 13 ? 43.938 0.628 -14.57 1 51.78 13 ARG B N 1
ATOM 1567 C CA . ARG B 1 13 ? 44.375 1.784 -15.344 1 51.78 13 ARG B CA 1
ATOM 1568 C C . ARG B 1 13 ? 43.656 1.863 -16.688 1 51.78 13 ARG B C 1
ATOM 1570 O O . ARG B 1 13 ? 43.469 2.951 -17.234 1 51.78 13 ARG B O 1
ATOM 1577 N N . ASN B 1 14 ? 43.469 0.696 -17.344 1 47.16 14 ASN B N 1
ATOM 1578 C CA . ASN B 1 14 ? 42.781 0.718 -18.641 1 47.16 14 ASN B CA 1
ATOM 1579 C C . ASN B 1 14 ? 41.25 0.757 -18.484 1 47.16 14 ASN B C 1
ATOM 1581 O O . ASN B 1 14 ? 40.531 0.444 -19.422 1 47.16 14 ASN B O 1
ATOM 1585 N N . GLN B 1 15 ? 40.719 0.716 -17.281 1 41.88 15 GLN B N 1
ATOM 1586 C CA . GLN B 1 15 ? 39.281 0.893 -17.234 1 41.88 15 GLN B CA 1
ATOM 1587 C C . GLN B 1 15 ? 38.875 2.193 -17.922 1 41.88 15 GLN B C 1
ATOM 1589 O O . GLN B 1 15 ? 39.406 3.256 -17.625 1 41.88 15 GLN B O 1
ATOM 1594 N N . PRO B 1 16 ? 38.375 2.053 -19.109 1 38.97 16 PRO B N 1
ATOM 1595 C CA . PRO B 1 16 ? 37.875 3.312 -19.688 1 38.97 16 PRO B CA 1
ATOM 1596 C C . PRO B 1 16 ? 37.188 4.207 -18.656 1 38.97 16 PRO B C 1
ATOM 1598 O O . PRO B 1 16 ? 36.688 3.713 -17.656 1 38.97 16 PRO B O 1
ATOM 1601 N N . ALA B 1 17 ? 37.5 5.48 -18.641 1 37.56 17 ALA B N 1
ATOM 1602 C CA . ALA B 1 17 ? 36.781 6.473 -17.844 1 37.56 17 ALA B CA 1
ATOM 1603 C C . ALA B 1 17 ? 35.281 6.223 -17.875 1 37.56 17 ALA B C 1
ATOM 1605 O O . ALA B 1 17 ? 34.719 5.863 -18.922 1 37.56 17 ALA B O 1
ATOM 1606 N N . ALA B 1 18 ? 34.75 5.805 -16.844 1 37.78 18 ALA B N 1
ATOM 1607 C CA . ALA B 1 18 ? 33.281 5.691 -16.734 1 37.78 18 ALA B CA 1
ATOM 1608 C C . ALA B 1 18 ? 32.594 6.73 -17.609 1 37.78 18 ALA B C 1
ATOM 1610 O O . ALA B 1 18 ? 32.875 7.93 -17.5 1 37.78 18 ALA B O 1
ATOM 1611 N N . VAL B 1 19 ? 32.344 6.457 -18.797 1 38.72 19 VAL B N 1
ATOM 1612 C CA . VAL B 1 19 ? 31.578 7.402 -19.578 1 38.72 19 VAL B CA 1
ATOM 1613 C C . VAL B 1 19 ? 30.438 7.98 -18.75 1 38.72 19 VAL B C 1
ATOM 1615 O O . VAL B 1 19 ? 29.781 7.254 -17.984 1 38.72 19 VAL B O 1
ATOM 1618 N N . GLU B 1 20 ? 30.453 9.203 -18.391 1 34.69 20 GLU B N 1
ATOM 1619 C CA . GLU B 1 20 ? 29.406 9.914 -17.672 1 34.69 20 GLU B CA 1
ATOM 1620 C C . GLU B 1 20 ? 28.031 9.578 -18.234 1 34.69 20 GLU B C 1
ATOM 1622 O O . GLU B 1 20 ? 27.828 9.586 -19.453 1 34.69 20 GLU B O 1
ATOM 1627 N N . LEU B 1 21 ? 27.375 8.586 -17.75 1 35.75 21 LEU B N 1
ATOM 1628 C CA . LEU B 1 21 ? 26 8.383 -18.203 1 35.75 21 LEU B CA 1
ATOM 1629 C C . LEU B 1 21 ? 25.344 9.719 -18.531 1 35.75 21 LEU B C 1
ATOM 1631 O O . LEU B 1 21 ? 25.625 10.727 -17.875 1 35.75 21 LEU B O 1
ATOM 1635 N N . PRO B 1 22 ? 24.922 9.922 -19.797 1 33.44 22 PRO B N 1
ATOM 1636 C CA . PRO B 1 22 ? 24.281 11.195 -20.094 1 33.44 22 PRO B CA 1
ATOM 1637 C C . PRO B 1 22 ? 23.266 11.617 -19.031 1 33.44 22 PRO B C 1
ATOM 1639 O O . PRO B 1 22 ? 22.656 10.766 -18.391 1 33.44 22 PRO B O 1
ATOM 1642 N N . VAL B 1 23 ? 23.438 12.695 -18.375 1 35.72 23 VAL B N 1
ATOM 1643 C CA . VAL B 1 23 ? 22.438 13.328 -17.516 1 35.72 23 VAL B CA 1
ATOM 1644 C C . VAL B 1 23 ? 21.094 13.383 -18.25 1 35.72 23 VAL B C 1
ATOM 1646 O O . VAL B 1 23 ? 20.969 14.039 -19.281 1 35.72 23 VAL B O 1
ATOM 1649 N N . VAL B 1 24 ? 20.359 12.352 -18.344 1 36.19 24 VAL B N 1
ATOM 1650 C CA . VAL B 1 24 ? 19 12.562 -18.859 1 36.19 24 VAL B CA 1
ATOM 1651 C C . VAL B 1 24 ? 18.422 13.852 -18.266 1 36.19 24 VAL B C 1
ATOM 1653 O O . VAL B 1 24 ? 18.328 13.992 -17.031 1 36.19 24 VAL B O 1
ATOM 1656 N N . PRO B 1 25 ? 18.391 14.906 -18.984 1 35.31 25 PRO B N 1
ATOM 1657 C CA . PRO B 1 25 ? 17.828 16.141 -18.422 1 35.31 25 PRO B CA 1
ATOM 1658 C C . PRO B 1 25 ? 16.516 15.922 -17.703 1 35.31 25 PRO B C 1
ATOM 1660 O O . PRO B 1 25 ? 15.695 15.094 -18.125 1 35.31 25 PRO B O 1
ATOM 1663 N N . MET B 1 26 ? 16.469 15.766 -16.406 1 37.19 26 MET B N 1
ATOM 1664 C CA . MET B 1 26 ? 15.188 15.922 -15.742 1 37.19 26 MET B CA 1
ATOM 1665 C C . MET B 1 26 ? 14.422 17.109 -16.297 1 37.19 26 MET B C 1
ATOM 1667 O O . MET B 1 26 ? 14.922 18.234 -16.297 1 37.19 26 MET B O 1
ATOM 1671 N N . PHE B 1 27 ? 13.82 17 -17.344 1 37.97 27 PHE B N 1
ATOM 1672 C CA . PHE B 1 27 ? 13.039 18.094 -17.906 1 37.97 27 PHE B CA 1
ATOM 1673 C C . PHE B 1 27 ? 12.344 18.875 -16.812 1 37.97 27 PHE B C 1
ATOM 1675 O O . PHE B 1 27 ? 11.18 18.625 -16.5 1 37.97 27 PHE B O 1
ATOM 1682 N N . ASP B 1 28 ? 12.953 19.031 -15.734 1 41.22 28 ASP B N 1
ATOM 1683 C CA . ASP B 1 28 ? 12.469 19.719 -14.547 1 41.22 28 ASP B CA 1
ATOM 1684 C C . ASP B 1 28 ? 12.203 21.188 -14.836 1 41.22 28 ASP B C 1
ATOM 1686 O O . ASP B 1 28 ? 11.961 21.984 -13.914 1 41.22 28 ASP B O 1
ATOM 1690 N N . ALA B 1 29 ? 12.5 21.703 -16.047 1 41.97 29 ALA B N 1
ATOM 1691 C CA . ALA B 1 29 ? 12.484 23.172 -16.062 1 41.97 29 ALA B CA 1
ATOM 1692 C C . ALA B 1 29 ? 11.172 23.703 -15.523 1 41.97 29 ALA B C 1
ATOM 1694 O O . ALA B 1 29 ? 11.164 24.594 -14.672 1 41.97 29 ALA B O 1
ATOM 1695 N N . ASP B 1 30 ? 10.086 23.75 -16.531 1 43.06 30 ASP B N 1
ATOM 1696 C CA . ASP B 1 30 ? 8.852 24.484 -16.281 1 43.06 30 ASP B CA 1
ATOM 1697 C C . ASP B 1 30 ? 7.902 23.688 -15.391 1 43.06 30 ASP B C 1
ATOM 1699 O O . ASP B 1 30 ? 6.801 23.328 -15.812 1 43.06 30 ASP B O 1
ATOM 1703 N N . LEU B 1 31 ? 8.297 22.734 -14.664 1 50.38 31 LEU B N 1
ATOM 1704 C CA . LEU B 1 31 ? 7.336 22 -13.844 1 50.38 31 LEU B CA 1
ATOM 1705 C C . LEU B 1 31 ? 6.508 22.953 -12.984 1 50.38 31 LEU B C 1
ATOM 1707 O O . LEU B 1 31 ? 7.039 23.922 -12.445 1 50.38 31 LEU B O 1
ATOM 1711 N N . PRO B 1 32 ? 5.238 23.156 -13.289 1 57.75 32 PRO B N 1
ATOM 1712 C CA . PRO B 1 32 ? 4.465 23.906 -12.297 1 57.75 32 PRO B CA 1
ATOM 1713 C C . PRO B 1 32 ? 4.957 23.672 -10.867 1 57.75 32 PRO B C 1
ATOM 1715 O O . PRO B 1 32 ? 5.637 22.672 -10.602 1 57.75 32 PRO B O 1
ATOM 1718 N N . ALA B 1 33 ? 4.859 24.703 -10.008 1 80.94 33 ALA B N 1
ATOM 1719 C CA . ALA B 1 33 ? 5.242 24.578 -8.602 1 80.94 33 ALA B CA 1
ATOM 1720 C C . ALA B 1 33 ? 4.723 23.266 -8 1 80.94 33 ALA B C 1
ATOM 1722 O O . ALA B 1 33 ? 3.529 22.969 -8.086 1 80.94 33 ALA B O 1
ATOM 1723 N N . LEU B 1 34 ? 5.453 22.359 -7.691 1 90.81 34 LEU B N 1
ATOM 1724 C CA . LEU B 1 34 ? 5.184 21 -7.227 1 90.81 34 LEU B CA 1
ATOM 1725 C C . LEU B 1 34 ? 4.188 21.016 -6.074 1 90.81 34 LEU B C 1
ATOM 1727 O O . LEU B 1 34 ? 3.262 20.203 -6.039 1 90.81 34 LEU B O 1
ATOM 1731 N N . TRP B 1 35 ? 4.289 22.016 -5.332 1 91.81 35 TRP B N 1
ATOM 1732 C CA . TRP B 1 35 ? 3.508 22.062 -4.098 1 91.81 35 TRP B CA 1
ATOM 1733 C C . TRP B 1 35 ? 2.039 22.344 -4.391 1 91.81 35 TRP B C 1
ATOM 1735 O O . TRP B 1 35 ? 1.16 21.578 -3.98 1 91.81 35 TRP B O 1
ATOM 1745 N N . PRO B 1 36 ? 1.704 23.297 -5.176 1 92.88 36 PRO B N 1
ATOM 1746 C CA . PRO B 1 36 ? 0.301 23.531 -5.531 1 92.88 36 PRO B CA 1
ATOM 1747 C C . PRO B 1 36 ? -0.307 22.359 -6.297 1 92.88 36 PRO B C 1
ATOM 1749 O O . PRO B 1 36 ? -1.482 22.031 -6.109 1 92.88 36 PRO B O 1
ATOM 1752 N N . GLN B 1 37 ? 0.434 21.812 -7.16 1 93.5 37 GLN B N 1
ATOM 1753 C CA . GLN B 1 37 ? -0.044 20.656 -7.906 1 93.5 37 GLN B CA 1
ATOM 1754 C C . GLN B 1 37 ? -0.367 19.5 -6.969 1 93.5 37 GLN B C 1
ATOM 1756 O O . GLN B 1 37 ? -1.385 18.812 -7.141 1 93.5 37 GLN B O 1
ATOM 1761 N N . PHE B 1 38 ? 0.499 19.281 -6.051 1 94.62 38 PHE B N 1
ATOM 1762 C CA . PHE B 1 38 ? 0.267 18.234 -5.074 1 94.62 38 PHE B CA 1
ATOM 1763 C C . PHE B 1 38 ? -1.044 18.453 -4.328 1 94.62 38 PHE B C 1
ATOM 1765 O O . PHE B 1 38 ? -1.878 17.547 -4.238 1 94.62 38 PHE B O 1
ATOM 1772 N N . ILE B 1 39 ? -1.242 19.609 -3.824 1 94.62 39 ILE B N 1
ATOM 1773 C CA . ILE B 1 39 ? -2.412 19.953 -3.02 1 94.62 39 ILE B CA 1
ATOM 1774 C C . ILE B 1 39 ? -3.68 19.766 -3.854 1 94.62 39 ILE B C 1
ATOM 1776 O O . ILE B 1 39 ? -4.664 19.188 -3.387 1 94.62 39 ILE B O 1
ATOM 1780 N N . ALA B 1 40 ? -3.641 20.188 -5.086 1 93.69 40 ALA B N 1
ATOM 1781 C CA . ALA B 1 40 ? -4.797 20.062 -5.973 1 93.69 40 ALA B CA 1
ATOM 1782 C C . ALA B 1 40 ? -5.152 18.594 -6.199 1 93.69 40 ALA B C 1
ATOM 1784 O O . ALA B 1 40 ? -6.332 18.219 -6.191 1 93.69 40 ALA B O 1
ATOM 1785 N N . GLY B 1 41 ? -4.129 17.781 -6.465 1 91.12 41 GLY B N 1
ATOM 1786 C CA . GLY B 1 41 ? -4.359 16.359 -6.637 1 91.12 41 GLY B CA 1
ATOM 1787 C C . GLY B 1 41 ? -4.934 15.695 -5.402 1 91.12 41 GLY B C 1
ATOM 1788 O O . GLY B 1 41 ? -5.879 14.906 -5.496 1 91.12 41 GLY B O 1
ATOM 1789 N N . LEU B 1 42 ? -4.43 16.016 -4.262 1 92.25 42 LEU B N 1
ATOM 1790 C CA . LEU B 1 42 ? -4.891 15.492 -2.982 1 92.25 42 LEU B CA 1
ATOM 1791 C C . LEU B 1 42 ? -6.359 15.828 -2.754 1 92.25 42 LEU B C 1
ATOM 1793 O O . LEU B 1 42 ? -7.156 14.945 -2.426 1 92.25 42 LEU B O 1
ATOM 1797 N N . GLU B 1 43 ? -6.715 17.062 -2.947 1 91.56 43 GLU B N 1
ATOM 1798 C CA . GLU B 1 43 ? -8.078 17.516 -2.689 1 91.56 43 GLU B CA 1
ATOM 1799 C C . GLU B 1 43 ? -9.062 16.906 -3.684 1 91.56 43 GLU B C 1
ATOM 1801 O O . GLU B 1 43 ? -10.203 16.609 -3.326 1 91.56 43 GLU B O 1
ATOM 1806 N N . ARG B 1 44 ? -8.609 16.75 -4.91 1 89.12 44 ARG B N 1
ATOM 1807 C CA . ARG B 1 44 ? -9.445 16.125 -5.926 1 89.12 44 ARG B CA 1
ATOM 1808 C C . ARG B 1 44 ? -9.867 14.711 -5.504 1 89.12 44 ARG B C 1
ATOM 1810 O O . ARG B 1 44 ? -10.984 14.281 -5.777 1 89.12 44 ARG B O 1
ATOM 1817 N N . MET B 1 45 ? -8.992 14.156 -4.793 1 86.94 45 MET B N 1
ATOM 1818 C CA . MET B 1 45 ? -9.258 12.773 -4.402 1 86.94 45 MET B CA 1
ATOM 1819 C C . MET B 1 45 ? -9.875 12.719 -3.008 1 86.94 45 MET B C 1
ATOM 1821 O O . MET B 1 45 ? -10.008 11.633 -2.432 1 86.94 45 MET B O 1
ATOM 1825 N N . GLY B 1 46 ? -10.164 13.883 -2.377 1 88.25 46 GLY B N 1
ATOM 1826 C CA . GLY B 1 46 ? -10.914 13.93 -1.132 1 88.25 46 GLY B CA 1
ATOM 1827 C C . GLY B 1 46 ? -10.039 14.117 0.09 1 88.25 46 GLY B C 1
ATOM 1828 O O . GLY B 1 46 ? -10.531 14.133 1.22 1 88.25 46 GLY B O 1
ATOM 1829 N N . GLY B 1 47 ? -8.75 14.188 -0.152 1 91.44 47 GLY B N 1
ATOM 1830 C CA . GLY B 1 47 ? -7.863 14.5 0.955 1 91.44 47 GLY B CA 1
ATOM 1831 C C . GLY B 1 47 ? -7.918 15.953 1.373 1 91.44 47 GLY B C 1
ATOM 1832 O O . GLY B 1 47 ? -8.422 16.797 0.63 1 91.44 47 GLY B O 1
ATOM 1833 N N . LYS B 1 48 ? -7.496 16.172 2.574 1 94.12 48 LYS B N 1
ATOM 1834 C CA . LYS B 1 48 ? -7.43 17.531 3.107 1 94.12 48 LYS B CA 1
ATOM 1835 C C . LYS B 1 48 ? -5.98 17.953 3.338 1 94.12 48 LYS B C 1
ATOM 1837 O O . LYS B 1 48 ? -5.102 17.109 3.533 1 94.12 48 LYS B O 1
ATOM 1842 N N . PHE B 1 49 ? -5.887 19.219 3.297 1 95.19 49 PHE B N 1
ATOM 1843 C CA . PHE B 1 49 ? -4.562 19.812 3.455 1 95.19 49 PHE B CA 1
ATOM 1844 C C . PHE B 1 49 ? -4.586 20.906 4.527 1 95.19 49 PHE B C 1
ATOM 1846 O O . PHE B 1 49 ? -5.492 21.734 4.559 1 95.19 49 PHE B O 1
ATOM 1853 N N . VAL B 1 50 ? -3.594 20.859 5.453 1 96.06 50 VAL B N 1
ATOM 1854 C CA . VAL B 1 50 ? -3.475 21.844 6.523 1 96.06 50 VAL B CA 1
ATOM 1855 C C . VAL B 1 50 ? -2.041 22.375 6.586 1 96.06 50 VAL B C 1
ATOM 1857 O O . VAL B 1 50 ? -1.09 21.594 6.621 1 96.06 50 VAL B O 1
ATOM 1860 N N . GLU B 1 51 ? -1.86 23.594 6.594 1 94.81 51 GLU B N 1
ATOM 1861 C CA . GLU B 1 51 ? -0.578 24.25 6.816 1 94.81 51 GLU B CA 1
ATOM 1862 C C . GLU B 1 51 ? -0.554 24.969 8.156 1 94.81 51 GLU B C 1
ATOM 1864 O O . GLU B 1 51 ? -1.06 26.094 8.273 1 94.81 51 GLU B O 1
ATOM 1869 N N . PRO B 1 52 ? 0.014 24.312 9.102 1 94.06 52 PRO B N 1
ATOM 1870 C CA . PRO B 1 52 ? 0.059 24.984 10.406 1 94.06 52 PRO B CA 1
ATOM 1871 C C . PRO B 1 52 ? 1.012 26.172 10.438 1 94.06 52 PRO B C 1
ATOM 1873 O O . PRO B 1 52 ? 1.856 26.312 9.547 1 94.06 52 PRO B O 1
ATOM 1876 N N . ALA B 1 53 ? 0.813 27.047 11.508 1 89.38 53 ALA B N 1
ATOM 1877 C CA . ALA B 1 53 ? 1.791 28.094 11.766 1 89.38 53 ALA B CA 1
ATOM 1878 C C . ALA B 1 53 ? 3.172 27.516 12.047 1 89.38 53 ALA B C 1
ATOM 1880 O O . ALA B 1 53 ? 3.287 26.359 12.492 1 89.38 53 ALA B O 1
ATOM 1881 N N . PRO B 1 54 ? 4.113 28.422 11.727 1 80.69 54 PRO B N 1
ATOM 1882 C CA . PRO B 1 54 ? 5.457 27.938 12.047 1 80.69 54 PRO B CA 1
ATOM 1883 C C . PRO B 1 54 ? 5.602 27.516 13.508 1 80.69 54 PRO B C 1
ATOM 1885 O O . PRO B 1 54 ? 5.062 28.172 14.398 1 80.69 54 PRO B O 1
ATOM 1888 N N . SER B 1 55 ? 6.082 26.469 13.891 1 83.19 55 SER B N 1
ATOM 1889 C CA . SER B 1 55 ? 6.383 25.969 15.227 1 83.19 55 SER B CA 1
ATOM 1890 C C . SER B 1 55 ? 5.121 25.5 15.938 1 83.19 55 SER B C 1
ATOM 1892 O O . SER B 1 55 ? 5.09 25.438 17.172 1 83.19 55 SER B O 1
ATOM 1894 N N . ALA B 1 56 ? 4.051 25.469 15.211 1 88.94 56 ALA B N 1
ATOM 1895 C CA . ALA B 1 56 ? 2.812 24.969 15.812 1 88.94 56 ALA B CA 1
ATOM 1896 C C . ALA B 1 56 ? 3.037 23.641 16.516 1 88.94 56 ALA B C 1
ATOM 1898 O O . ALA B 1 56 ? 3.816 22.812 16.047 1 88.94 56 ALA B O 1
ATOM 1899 N N . ASP B 1 57 ? 2.416 23.516 17.672 1 93.69 57 ASP B N 1
ATOM 1900 C CA . ASP B 1 57 ? 2.375 22.234 18.375 1 93.69 57 ASP B CA 1
ATOM 1901 C C . ASP B 1 57 ? 1.455 21.25 17.656 1 93.69 57 ASP B C 1
ATOM 1903 O O . ASP B 1 57 ? 0.235 21.422 17.641 1 93.69 57 ASP B O 1
ATOM 1907 N N . LEU B 1 58 ? 2.008 20.203 17.094 1 94.12 58 LEU B N 1
ATOM 1908 C CA . LEU B 1 58 ? 1.258 19.25 16.297 1 94.12 58 LEU B CA 1
ATOM 1909 C C . LEU B 1 58 ? 0.214 18.531 17.125 1 94.12 58 LEU B C 1
ATOM 1911 O O . LEU B 1 58 ? -0.867 18.203 16.641 1 94.12 58 LEU B O 1
ATOM 1915 N N . ASN B 1 59 ? 0.525 18.266 18.359 1 95.5 59 ASN B N 1
ATOM 1916 C CA . ASN B 1 59 ? -0.46 17.625 19.234 1 95.5 59 ASN B CA 1
ATOM 1917 C C . ASN B 1 59 ? -1.675 18.531 19.453 1 95.5 59 ASN B C 1
ATOM 1919 O O . ASN B 1 59 ? -2.812 18.047 19.438 1 95.5 59 ASN B O 1
ATOM 1923 N N . ALA B 1 60 ? -1.427 19.766 19.688 1 95 60 ALA B N 1
ATOM 1924 C CA . ALA B 1 60 ? -2.527 20.719 19.828 1 95 60 ALA B CA 1
ATOM 1925 C C . ALA B 1 60 ? -3.355 20.797 18.562 1 95 60 ALA B C 1
ATOM 1927 O O . ALA B 1 60 ? -4.586 20.875 18.609 1 95 60 ALA B O 1
ATOM 1928 N N . LEU B 1 61 ? -2.705 20.828 17.453 1 94.88 61 LEU B N 1
ATOM 1929 C CA . LEU B 1 61 ? -3.389 20.859 16.172 1 94.88 61 LEU B CA 1
ATOM 1930 C C . LEU B 1 61 ? -4.289 19.641 16 1 94.88 61 LEU B C 1
ATOM 1932 O O . LEU B 1 61 ? -5.441 19.766 15.578 1 94.88 61 LEU B O 1
ATOM 1936 N N . LEU B 1 62 ? -3.781 18.438 16.297 1 94.62 62 LEU B N 1
ATOM 1937 C CA . LEU B 1 62 ? -4.555 17.203 16.188 1 94.62 62 LEU B CA 1
ATOM 1938 C C . LEU B 1 62 ? -5.797 17.25 17.062 1 94.62 62 LEU B C 1
ATOM 1940 O O . LEU B 1 62 ? -6.871 16.812 16.656 1 94.62 62 LEU B O 1
ATOM 1944 N N . ALA B 1 63 ? -5.621 17.781 18.25 1 94.44 63 ALA B N 1
ATOM 1945 C CA . ALA B 1 63 ? -6.742 17.906 19.172 1 94.44 63 ALA B CA 1
ATOM 1946 C C . ALA B 1 63 ? -7.828 18.812 18.609 1 94.44 63 ALA B C 1
ATOM 1948 O O . ALA B 1 63 ? -9.016 18.594 18.844 1 94.44 63 ALA B O 1
ATOM 1949 N N . THR B 1 64 ? -7.414 19.828 17.906 1 94.75 64 THR B N 1
ATOM 1950 C CA . THR B 1 64 ? -8.359 20.75 17.281 1 94.75 64 THR B CA 1
ATOM 1951 C C . THR B 1 64 ? -9.062 20.078 16.109 1 94.75 64 THR B C 1
ATOM 1953 O O . THR B 1 64 ? -10.266 20.234 15.922 1 94.75 64 THR B O 1
ATOM 1956 N N . LEU B 1 65 ? -8.336 19.297 15.344 1 94.5 65 LEU B N 1
ATOM 1957 C CA . LEU B 1 65 ? -8.867 18.656 14.148 1 94.5 65 LEU B CA 1
ATOM 1958 C C . LEU B 1 65 ? -9.789 17.5 14.516 1 94.5 65 LEU B C 1
ATOM 1960 O O . LEU B 1 65 ? -10.789 17.25 13.836 1 94.5 65 LEU B O 1
ATOM 1964 N N . PHE B 1 66 ? -9.406 16.828 15.562 1 95.5 66 PHE B N 1
ATOM 1965 C CA . PHE B 1 66 ? -10.164 15.648 15.977 1 95.5 66 PHE B CA 1
ATOM 1966 C C . PHE B 1 66 ? -10.445 15.688 17.469 1 95.5 66 PHE B C 1
ATOM 1968 O O . PHE B 1 66 ? -9.953 14.836 18.219 1 95.5 66 PHE B O 1
ATOM 1975 N N . PRO B 1 67 ? -11.312 16.5 17.906 1 94.94 67 PRO B N 1
ATOM 1976 C CA . PRO B 1 67 ? -11.555 16.703 19.328 1 94.94 67 PRO B CA 1
ATOM 1977 C C . PRO B 1 67 ? -12.18 15.484 20 1 94.94 67 PRO B C 1
ATOM 1979 O O . PRO B 1 67 ? -12.047 15.312 21.219 1 94.94 67 PRO B O 1
ATOM 1982 N N . GLN B 1 68 ? -12.766 14.539 19.25 1 94 68 GLN B N 1
ATOM 1983 C CA . GLN B 1 68 ? -13.453 13.398 19.844 1 94 68 GLN B CA 1
ATOM 1984 C C . GLN B 1 68 ? -12.578 12.148 19.781 1 94 68 GLN B C 1
ATOM 1986 O O . GLN B 1 68 ? -13.008 11.062 20.188 1 94 68 GLN B O 1
ATOM 1991 N N . ALA B 1 69 ? -11.406 12.32 19.25 1 93.69 69 ALA B N 1
ATOM 1992 C CA . ALA B 1 69 ? -10.547 11.148 19.125 1 93.69 69 ALA B CA 1
ATOM 1993 C C . ALA B 1 69 ? -10.086 10.664 20.5 1 93.69 69 ALA B C 1
ATOM 1995 O O . ALA B 1 69 ? -9.508 11.43 21.281 1 93.69 69 ALA B O 1
ATOM 1996 N N . ALA B 1 70 ? -10.328 9.43 20.781 1 93.19 70 ALA B N 1
ATOM 1997 C CA . ALA B 1 70 ? -9.938 8.844 22.062 1 93.19 70 ALA B CA 1
ATOM 1998 C C . ALA B 1 70 ? -8.633 8.062 21.922 1 93.19 70 ALA B C 1
ATOM 2000 O O . ALA B 1 70 ? -7.82 8.039 22.859 1 93.19 70 ALA B O 1
ATOM 2001 N N . VAL B 1 71 ? -8.453 7.426 20.828 1 91.75 71 VAL B N 1
ATOM 2002 C CA . VAL B 1 71 ? -7.27 6.598 20.609 1 91.75 71 VAL B CA 1
ATOM 2003 C C . VAL B 1 71 ? -6.457 7.148 19.453 1 91.75 71 VAL B C 1
ATOM 2005 O O . VAL B 1 71 ? -6.926 7.164 18.312 1 91.75 71 VAL B O 1
ATOM 2008 N N . ILE B 1 72 ? -5.293 7.621 19.734 1 92.5 72 ILE B N 1
ATOM 2009 C CA . ILE B 1 72 ? -4.363 8.156 18.75 1 92.5 72 ILE B CA 1
ATOM 2010 C C . ILE B 1 72 ? -3.094 7.309 18.719 1 92.5 72 ILE B C 1
ATOM 2012 O O . ILE B 1 72 ? -2.424 7.152 19.734 1 92.5 72 ILE B O 1
ATOM 2016 N N . CYS B 1 73 ? -2.779 6.723 17.578 1 90.44 73 CYS B N 1
ATOM 2017 C CA . CYS B 1 73 ? -1.555 5.961 17.375 1 90.44 73 CYS B CA 1
ATOM 2018 C C . CYS B 1 73 ? -0.625 6.684 16.406 1 90.44 73 CYS B C 1
ATOM 2020 O O . CYS B 1 73 ? -1.027 7.039 15.289 1 90.44 73 CYS B O 1
ATOM 2022 N N . SER B 1 74 ? 0.586 6.875 16.875 1 91.88 74 SER B N 1
ATOM 2023 C CA . SER B 1 74 ? 1.53 7.621 16.047 1 91.88 74 SER B CA 1
ATOM 2024 C C . SER B 1 74 ? 2.711 6.75 15.633 1 91.88 74 SER B C 1
ATOM 2026 O O . SER B 1 74 ? 3.297 6.051 16.469 1 91.88 74 SER B O 1
ATOM 2028 N N . ALA B 1 75 ? 3.006 6.789 14.367 1 89 75 ALA B N 1
ATOM 2029 C CA . ALA B 1 75 ? 4.18 6.09 13.852 1 89 75 ALA B CA 1
ATOM 2030 C C . ALA B 1 75 ? 5.352 7.051 13.672 1 89 75 ALA B C 1
ATOM 2032 O O . ALA B 1 75 ? 6.344 6.715 13.023 1 89 75 ALA B O 1
ATOM 2033 N N . THR B 1 76 ? 5.262 8.242 14.148 1 90.25 76 THR B N 1
ATOM 2034 C CA . THR B 1 76 ? 6.32 9.242 14.062 1 90.25 76 THR B CA 1
ATOM 2035 C C . THR B 1 76 ? 6.586 9.867 15.422 1 90.25 76 THR B C 1
ATOM 2037 O O . THR B 1 76 ? 5.66 10.039 16.219 1 90.25 76 THR B O 1
ATOM 2040 N N . PRO B 1 77 ? 7.801 10.258 15.664 1 89.88 77 PRO B N 1
ATOM 2041 C CA . PRO B 1 77 ? 8.125 10.82 16.984 1 89.88 77 PRO B CA 1
ATOM 2042 C C . PRO B 1 77 ? 7.59 12.242 17.156 1 89.88 77 PRO B C 1
ATOM 2044 O O . PRO B 1 77 ? 7.555 12.758 18.281 1 89.88 77 PRO B O 1
ATOM 2047 N N . GLU B 1 78 ? 7.125 12.898 16.188 1 92.19 78 GLU B N 1
ATOM 2048 C CA . GLU B 1 78 ? 6.742 14.305 16.234 1 92.19 78 GLU B CA 1
ATOM 2049 C C . GLU B 1 78 ? 5.402 14.484 16.938 1 92.19 78 GLU B C 1
ATOM 2051 O O . GLU B 1 78 ? 5.074 15.586 17.391 1 92.19 78 GLU B O 1
ATOM 2056 N N . VAL B 1 79 ? 4.594 13.461 16.922 1 93.19 79 VAL B N 1
ATOM 2057 C CA . VAL B 1 79 ? 3.297 13.492 17.594 1 93.19 79 VAL B CA 1
ATOM 2058 C C . VAL B 1 79 ? 3.258 12.414 18.688 1 93.19 79 VAL B C 1
ATOM 2060 O O . VAL B 1 79 ? 3.637 11.266 18.453 1 93.19 79 VAL B O 1
ATOM 2063 N N . SER B 1 80 ? 2.818 12.938 19.844 1 91.69 80 SER B N 1
ATOM 2064 C CA . SER B 1 80 ? 2.695 12 20.953 1 91.69 80 SER B CA 1
ATOM 2065 C C . SER B 1 80 ? 1.357 11.266 20.922 1 91.69 80 SER B C 1
ATOM 2067 O O . SER B 1 80 ? 0.303 11.883 21.078 1 91.69 80 SER B O 1
ATOM 2069 N N . GLY B 1 81 ? 1.305 10.023 20.391 1 91.19 81 GLY B N 1
ATOM 2070 C CA . GLY B 1 81 ? 0.103 9.219 20.516 1 91.19 81 GLY B CA 1
ATOM 2071 C C . GLY B 1 81 ? -0.157 8.758 21.938 1 91.19 81 GLY B C 1
ATOM 2072 O O . GLY B 1 81 ? 0.635 9.039 22.844 1 91.19 81 GLY B O 1
ATOM 2073 N N . ASN B 1 82 ? -1.373 8.258 22.203 1 89.94 82 ASN B N 1
ATOM 2074 C CA . ASN B 1 82 ? -1.653 7.754 23.531 1 89.94 82 ASN B CA 1
ATOM 2075 C C . ASN B 1 82 ? -1.72 6.227 23.547 1 89.94 82 ASN B C 1
ATOM 2077 O O . ASN B 1 82 ? -1.989 5.629 24.594 1 89.94 82 ASN B O 1
ATOM 2081 N N . ARG B 1 83 ? -1.484 5.648 22.422 1 86.06 83 ARG B N 1
ATOM 2082 C CA . ARG B 1 83 ? -1.324 4.203 22.281 1 86.06 83 ARG B CA 1
ATOM 2083 C C . ARG B 1 83 ? -0.112 3.863 21.422 1 86.06 83 ARG B C 1
ATOM 2085 O O . ARG B 1 83 ? -0.138 4.051 20.203 1 86.06 83 ARG B O 1
ATOM 2092 N N . PRO B 1 84 ? 0.849 3.35 22.094 1 80.56 84 PRO B N 1
ATOM 2093 C CA . PRO B 1 84 ? 2.055 3.033 21.312 1 80.56 84 PRO B CA 1
ATOM 2094 C C . PRO B 1 84 ? 1.84 1.887 20.328 1 80.56 84 PRO B C 1
ATOM 2096 O O . PRO B 1 84 ? 1.138 0.922 20.641 1 80.56 84 PRO B O 1
ATOM 2099 N N . LEU B 1 85 ? 2.396 2.061 19.141 1 75.56 85 LEU B N 1
ATOM 2100 C CA . LEU B 1 85 ? 2.324 1.011 18.125 1 75.56 85 LEU B CA 1
ATOM 2101 C C . LEU B 1 85 ? 3.02 -0.257 18.609 1 75.56 85 LEU B C 1
ATOM 2103 O O . LEU B 1 85 ? 2.629 -1.365 18.234 1 75.56 85 LEU B O 1
ATOM 2107 N N . SER B 1 86 ? 4.062 -0.038 19.359 1 67.62 86 SER B N 1
ATOM 2108 C CA . SER B 1 86 ? 4.82 -1.169 19.891 1 67.62 86 SER B CA 1
ATOM 2109 C C . SER B 1 86 ? 3.963 -2.031 20.812 1 67.62 86 SER B C 1
ATOM 2111 O O . SER B 1 86 ? 4.273 -3.201 21.031 1 67.62 86 SER B O 1
ATOM 2113 N N . ALA B 1 87 ? 3.023 -1.424 21.312 1 61.81 87 ALA B N 1
ATOM 2114 C CA . ALA B 1 87 ? 2.146 -2.145 22.234 1 61.81 87 ALA B CA 1
ATOM 2115 C C . ALA B 1 87 ? 1.121 -2.98 21.469 1 61.81 87 ALA B C 1
ATOM 2117 O O . ALA B 1 87 ? 0.435 -3.82 22.062 1 61.81 87 ALA B O 1
ATOM 2118 N N . VAL B 1 88 ? 1.19 -2.729 20.188 1 58.84 88 VAL B N 1
ATOM 2119 C CA . VAL B 1 88 ? 0.219 -3.447 19.375 1 58.84 88 VAL B CA 1
ATOM 2120 C C . VAL B 1 88 ? 0.778 -4.816 19 1 58.84 88 VAL B C 1
ATOM 2122 O O . VAL B 1 88 ? 1.765 -4.906 18.266 1 58.84 88 VAL B O 1
ATOM 2125 N N . SER B 1 89 ? 0.412 -5.777 19.75 1 56.72 89 SER B N 1
ATOM 2126 C CA . SER B 1 89 ? 0.88 -7.137 19.516 1 56.72 89 SER B CA 1
ATOM 2127 C C . SER B 1 89 ? 0.087 -7.805 18.391 1 56.72 89 SER B C 1
ATOM 2129 O O . SER B 1 89 ? 0.6 -8.688 17.703 1 56.72 89 SER B O 1
ATOM 2131 N N . GLU B 1 90 ? -1.156 -7.352 18.375 1 58.53 90 GLU B N 1
ATOM 2132 C CA . GLU B 1 90 ? -2.039 -7.918 17.359 1 58.53 90 GLU B CA 1
ATOM 2133 C C . GLU B 1 90 ? -2.701 -6.824 16.531 1 58.53 90 GLU B C 1
ATOM 2135 O O . GLU B 1 90 ? -3.164 -5.816 17.078 1 58.53 90 GLU B O 1
ATOM 2140 N N . PRO B 1 91 ? -2.613 -6.93 15.312 1 58.19 91 PRO B N 1
ATOM 2141 C CA . PRO B 1 91 ? -3.211 -5.918 14.438 1 58.19 91 PRO B CA 1
ATOM 2142 C C . PRO B 1 91 ? -4.648 -5.574 14.828 1 58.19 91 PRO B C 1
ATOM 2144 O O . PRO B 1 91 ? -5.078 -4.43 14.672 1 58.19 91 PRO B O 1
ATOM 2147 N N . LYS B 1 92 ? -5.285 -6.523 15.445 1 57.31 92 LYS B N 1
ATOM 2148 C CA . LYS B 1 92 ? -6.68 -6.34 15.836 1 57.31 92 LYS B CA 1
ATOM 2149 C C . LYS B 1 92 ? -6.82 -5.223 16.859 1 57.31 92 LYS B C 1
ATOM 2151 O O . LYS B 1 92 ? -7.879 -4.605 16.984 1 57.31 92 LYS B O 1
ATOM 2156 N N . GLN B 1 93 ? -5.723 -4.992 17.453 1 59.69 93 GLN B N 1
ATOM 2157 C CA . GLN B 1 93 ? -5.762 -3.992 18.516 1 59.69 93 GLN B CA 1
ATOM 2158 C C . GLN B 1 93 ? -5.805 -2.58 17.938 1 59.69 93 GLN B C 1
ATOM 2160 O O . GLN B 1 93 ? -5.977 -1.607 18.672 1 59.69 93 GLN B O 1
ATOM 2165 N N . LEU B 1 94 ? -5.816 -2.543 16.594 1 62.88 94 LEU B N 1
ATOM 2166 C CA . LEU B 1 94 ? -5.84 -1.224 15.977 1 62.88 94 LEU B CA 1
ATOM 2167 C C . LEU B 1 94 ? -7.23 -0.891 15.453 1 62.88 94 LEU B C 1
ATOM 2169 O O . LEU B 1 94 ? -7.449 0.189 14.898 1 62.88 94 LEU B O 1
ATOM 2173 N N . ASP B 1 95 ? -8.203 -1.777 15.711 1 68.12 95 ASP B N 1
ATOM 2174 C CA . ASP B 1 95 ? -9.555 -1.581 15.188 1 68.12 95 ASP B CA 1
ATOM 2175 C C . ASP B 1 95 ? -10.266 -0.441 15.914 1 68.12 95 ASP B C 1
ATOM 2177 O O . ASP B 1 95 ? -11.281 0.069 15.438 1 68.12 95 ASP B O 1
ATOM 2181 N N . ASP B 1 96 ? -9.68 0.022 16.906 1 78.81 96 ASP B N 1
ATOM 2182 C CA . ASP B 1 96 ? -10.336 1.091 17.656 1 78.81 96 ASP B CA 1
ATOM 2183 C C . ASP B 1 96 ? -9.531 2.389 17.578 1 78.81 96 ASP B C 1
ATOM 2185 O O . ASP B 1 96 ? -9.758 3.312 18.359 1 78.81 96 ASP B O 1
ATOM 2189 N N . VAL B 1 97 ? -8.641 2.404 16.609 1 84.69 97 VAL B N 1
ATOM 2190 C CA . VAL B 1 97 ? -7.828 3.607 16.469 1 84.69 97 VAL B CA 1
ATOM 2191 C C . VAL B 1 97 ? -8.633 4.691 15.758 1 84.69 97 VAL B C 1
ATOM 2193 O O . VAL B 1 97 ? -9.102 4.492 14.633 1 84.69 97 VAL B O 1
ATOM 2196 N N . ASP B 1 98 ? -8.766 5.828 16.5 1 90.94 98 ASP B N 1
ATOM 2197 C CA . ASP B 1 98 ? -9.492 6.945 15.898 1 90.94 98 ASP B CA 1
ATOM 2198 C C . ASP B 1 98 ? -8.625 7.684 14.883 1 90.94 98 ASP B C 1
ATOM 2200 O O . ASP B 1 98 ? -9.07 7.949 13.766 1 90.94 98 ASP B O 1
ATOM 2204 N N . VAL B 1 99 ? -7.41 7.961 15.32 1 92.75 99 VAL B N 1
ATOM 2205 C CA . VAL B 1 99 ? -6.516 8.719 14.453 1 92.75 99 VAL B CA 1
ATOM 2206 C C . VAL B 1 99 ? -5.156 8.031 14.383 1 92.75 99 VAL B C 1
ATOM 2208 O O . VAL B 1 99 ? -4.543 7.746 15.414 1 92.75 99 VAL B O 1
ATOM 2211 N N . GLY B 1 100 ? -4.762 7.703 13.234 1 92.5 100 GLY B N 1
ATOM 2212 C CA . GLY B 1 100 ? -3.396 7.285 12.969 1 92.5 100 GLY B CA 1
ATOM 2213 C C . GLY B 1 100 ? -2.529 8.398 12.406 1 92.5 100 GLY B C 1
ATOM 2214 O O . GLY B 1 100 ? -2.959 9.141 11.516 1 92.5 100 GLY B O 1
ATOM 2215 N N . VAL B 1 101 ? -1.326 8.547 12.93 1 94.19 101 VAL B N 1
ATOM 2216 C CA . VAL B 1 101 ? -0.421 9.594 12.477 1 94.19 101 VAL B CA 1
ATOM 2217 C C . VAL B 1 101 ? 0.803 8.969 11.812 1 94.19 101 VAL B C 1
ATOM 2219 O O . VAL B 1 101 ? 1.453 8.094 12.391 1 94.19 101 VAL B O 1
ATOM 2222 N N . LEU B 1 102 ? 1.046 9.445 10.641 1 94.69 102 LEU B N 1
ATOM 2223 C CA . LEU B 1 102 ? 2.176 8.969 9.844 1 94.69 102 LEU B CA 1
ATOM 2224 C C . LEU B 1 102 ? 3.018 10.141 9.344 1 94.69 102 LEU B C 1
ATOM 2226 O O . LEU B 1 102 ? 2.584 11.289 9.406 1 94.69 102 LEU B O 1
ATOM 2230 N N . ARG B 1 103 ? 4.176 9.867 8.938 1 95.31 103 ARG B N 1
ATOM 2231 C CA . ARG B 1 103 ? 5 10.797 8.172 1 95.31 103 ARG B CA 1
ATOM 2232 C C . ARG B 1 103 ? 5.398 10.195 6.828 1 95.31 103 ARG B C 1
ATOM 2234 O O . ARG B 1 103 ? 6.012 9.125 6.777 1 95.31 103 ARG B O 1
ATOM 2241 N N . ALA B 1 104 ? 5.035 10.859 5.824 1 95.94 104 ALA B N 1
ATOM 2242 C CA . ALA B 1 104 ? 5.352 10.344 4.492 1 95.94 104 ALA B CA 1
ATOM 2243 C C . ALA B 1 104 ? 6.852 10.406 4.219 1 95.94 104 ALA B C 1
ATOM 2245 O O . ALA B 1 104 ? 7.52 11.367 4.617 1 95.94 104 ALA B O 1
ATOM 2246 N N . ALA B 1 105 ? 7.391 9.414 3.531 1 94.88 105 ALA B N 1
ATOM 2247 C CA . ALA B 1 105 ? 8.758 9.5 3.031 1 94.88 105 ALA B CA 1
ATOM 2248 C C . ALA B 1 105 ? 8.898 10.617 2.002 1 94.88 105 ALA B C 1
ATOM 2250 O O . ALA B 1 105 ? 9.852 11.406 2.051 1 94.88 105 ALA B O 1
ATOM 2251 N N . PHE B 1 106 ? 7.945 10.672 1.11 1 94.44 106 PHE B N 1
ATOM 2252 C CA . PHE B 1 106 ? 7.816 11.742 0.129 1 94.44 106 PHE B CA 1
ATOM 2253 C C . PHE B 1 106 ? 6.426 11.742 -0.496 1 94.44 106 PHE B C 1
ATOM 2255 O O . PHE B 1 106 ? 5.578 10.922 -0.135 1 94.44 106 PHE B O 1
ATOM 2262 N N . ALA B 1 107 ? 6.199 12.719 -1.379 1 95.56 107 ALA B N 1
ATOM 2263 C CA . ALA B 1 107 ? 4.93 12.812 -2.102 1 95.56 107 ALA B CA 1
ATOM 2264 C C . ALA B 1 107 ? 5.164 13.047 -3.59 1 95.56 107 ALA B C 1
ATOM 2266 O O . ALA B 1 107 ? 6.23 13.523 -3.988 1 95.56 107 ALA B O 1
ATOM 2267 N N . VAL B 1 108 ? 4.234 12.664 -4.344 1 90.81 108 VAL B N 1
ATOM 2268 C CA . VAL B 1 108 ? 4.266 12.836 -5.793 1 90.81 108 VAL B CA 1
ATOM 2269 C C . VAL B 1 108 ? 3.266 13.914 -6.211 1 90.81 108 VAL B C 1
ATOM 2271 O O . VAL B 1 108 ? 2.057 13.742 -6.047 1 90.81 108 VAL B O 1
ATOM 2274 N N . ALA B 1 109 ? 3.736 14.945 -6.789 1 92.44 109 ALA B N 1
ATOM 2275 C CA . ALA B 1 109 ? 2.91 16.094 -7.137 1 92.44 109 ALA B CA 1
ATOM 2276 C C . ALA B 1 109 ? 1.874 15.734 -8.195 1 92.44 109 ALA B C 1
ATOM 2278 O O . ALA B 1 109 ? 0.7 16.094 -8.07 1 92.44 109 ALA B O 1
ATOM 2279 N N . GLU B 1 110 ? 2.246 15.055 -9.164 1 85.56 110 GLU B N 1
ATOM 2280 C CA . GLU B 1 110 ? 1.409 14.758 -10.32 1 85.56 110 GLU B CA 1
ATOM 2281 C C . GLU B 1 110 ? 0.129 14.039 -9.914 1 85.56 110 GLU B C 1
ATOM 2283 O O . GLU B 1 110 ? -0.939 14.289 -10.477 1 85.56 110 GLU B O 1
ATOM 2288 N N . THR B 1 111 ? 0.213 13.141 -8.953 1 86.56 111 THR B N 1
ATOM 2289 C CA . THR B 1 111 ? -0.948 12.344 -8.578 1 86.56 111 THR B CA 1
ATOM 2290 C C . THR B 1 111 ? -1.549 12.852 -7.266 1 86.56 111 THR B C 1
ATOM 2292 O O . THR B 1 111 ? -2.67 12.484 -6.91 1 86.56 111 THR B O 1
ATOM 2295 N N . GLY B 1 112 ? -0.791 13.719 -6.578 1 91.38 112 GLY B N 1
ATOM 2296 C CA . GLY B 1 112 ? -1.236 14.125 -5.254 1 91.38 112 GLY B CA 1
ATOM 2297 C C . GLY B 1 112 ? -1.149 13.008 -4.227 1 91.38 112 GLY B C 1
ATOM 2298 O O . GLY B 1 112 ? -1.94 12.969 -3.283 1 91.38 112 GLY B O 1
ATOM 2299 N N . SER B 1 113 ? -0.17 12.109 -4.402 1 92.38 113 SER B N 1
ATOM 2300 C CA . SER B 1 113 ? -0.108 10.906 -3.582 1 92.38 113 SER B CA 1
ATOM 2301 C C . SER B 1 113 ? 1.051 10.969 -2.594 1 92.38 113 SER B C 1
ATOM 2303 O O . SER B 1 113 ? 2.104 11.531 -2.896 1 92.38 113 SER B O 1
ATOM 2305 N N . LEU B 1 114 ? 0.803 10.344 -1.438 1 94.94 114 LEU B N 1
ATOM 2306 C CA . LEU B 1 114 ? 1.852 10.125 -0.449 1 94.94 114 LEU B CA 1
ATOM 2307 C C . LEU B 1 114 ? 2.486 8.75 -0.63 1 94.94 114 LEU B C 1
ATOM 2309 O O . LEU B 1 114 ? 1.796 7.777 -0.947 1 94.94 114 LEU B O 1
ATOM 2313 N N . PHE B 1 115 ? 3.742 8.695 -0.427 1 93.06 115 PHE B N 1
ATOM 2314 C CA . PHE B 1 115 ? 4.449 7.418 -0.439 1 93.06 115 PHE B CA 1
ATOM 2315 C C . PHE B 1 115 ? 4.855 7.012 0.971 1 93.06 115 PHE B C 1
ATOM 2317 O O . PHE B 1 115 ? 5.562 7.754 1.657 1 93.06 115 PHE B O 1
ATOM 2324 N N . LEU B 1 116 ? 4.453 5.867 1.386 1 91.81 116 LEU B N 1
ATOM 2325 C CA . LEU B 1 116 ? 4.793 5.258 2.668 1 91.81 116 LEU B CA 1
ATOM 2326 C C . LEU B 1 116 ? 5.281 3.826 2.479 1 91.81 116 LEU B C 1
ATOM 2328 O O . LEU B 1 116 ? 4.555 2.984 1.944 1 91.81 116 LEU B O 1
ATOM 2332 N N . SER B 1 117 ? 6.512 3.609 2.861 1 87.56 117 SER B N 1
ATOM 2333 C CA . SER B 1 117 ? 6.992 2.23 2.875 1 87.56 117 SER B CA 1
ATOM 2334 C C . SER B 1 117 ? 6.719 1.564 4.219 1 87.56 117 SER B C 1
ATOM 2336 O O . SER B 1 117 ? 6.102 2.164 5.102 1 87.56 117 SER B O 1
ATOM 2338 N N . GLU B 1 118 ? 7.164 0.312 4.348 1 81.06 118 GLU B N 1
ATOM 2339 C CA . GLU B 1 118 ? 7.012 -0.393 5.617 1 81.06 118 GLU B CA 1
ATOM 2340 C C . GLU B 1 118 ? 7.715 0.349 6.75 1 81.06 118 GLU B C 1
ATOM 2342 O O . GLU B 1 118 ? 7.32 0.241 7.91 1 81.06 118 GLU B O 1
ATOM 2347 N N . ILE B 1 119 ? 8.703 1.214 6.461 1 81.44 119 ILE B N 1
ATOM 2348 C CA . ILE B 1 119 ? 9.453 1.954 7.469 1 81.44 119 ILE B CA 1
ATOM 2349 C C . ILE B 1 119 ? 8.57 3.051 8.062 1 81.44 119 ILE B C 1
ATOM 2351 O O . ILE B 1 119 ? 8.453 3.166 9.289 1 81.44 119 ILE B O 1
ATOM 2355 N N . GLU B 1 120 ? 7.902 3.859 7.238 1 84.75 120 GLU B N 1
ATOM 2356 C CA . GLU B 1 120 ? 7.051 4.941 7.727 1 84.75 120 GLU B CA 1
ATOM 2357 C C . GLU B 1 120 ? 5.816 4.395 8.438 1 84.75 120 GLU B C 1
ATOM 2359 O O . GLU B 1 120 ? 5.312 5.012 9.375 1 84.75 120 GLU B O 1
ATOM 2364 N N . LEU B 1 121 ? 5.398 3.289 7.918 1 81.81 121 LEU B N 1
ATOM 2365 C CA . LEU B 1 121 ? 4.176 2.723 8.469 1 81.81 121 LEU B CA 1
ATOM 2366 C C . LEU B 1 121 ? 4.426 2.129 9.852 1 81.81 121 LEU B C 1
ATOM 2368 O O . LEU B 1 121 ? 3.58 2.232 10.742 1 81.81 121 LEU B O 1
ATOM 2372 N N . GLY B 1 122 ? 5.625 1.53 10.039 1 77.81 122 GLY B N 1
ATOM 2373 C CA . GLY B 1 122 ? 5.875 0.792 11.273 1 77.81 122 GLY B CA 1
ATOM 2374 C C . GLY B 1 122 ? 5.078 -0.494 11.367 1 77.81 122 GLY B C 1
ATOM 2375 O O . GLY B 1 122 ? 5.629 -1.586 11.219 1 77.81 122 GLY B O 1
ATOM 2376 N N . VAL B 1 123 ? 3.789 -0.269 11.633 1 71.19 123 VAL B N 1
ATOM 2377 C CA . VAL B 1 123 ? 2.809 -1.345 11.531 1 71.19 123 VAL B CA 1
ATOM 2378 C C . VAL B 1 123 ? 1.828 -1.041 10.398 1 71.19 123 VAL B C 1
ATOM 2380 O O . VAL B 1 123 ? 1.09 -0.055 10.461 1 71.19 123 VAL B O 1
ATOM 2383 N N . ASN B 1 124 ? 1.741 -1.916 9.438 1 73 124 ASN B N 1
ATOM 2384 C CA . ASN B 1 124 ? 0.974 -1.648 8.227 1 73 124 ASN B CA 1
ATOM 2385 C C . ASN B 1 124 ? -0.497 -1.391 8.539 1 73 124 ASN B C 1
ATOM 2387 O O . ASN B 1 124 ? -1.148 -0.587 7.867 1 73 124 ASN B O 1
ATOM 2391 N N . ALA B 1 125 ? -0.932 -1.991 9.594 1 72.12 125 ALA B N 1
ATOM 2392 C CA . ALA B 1 125 ? -2.355 -1.969 9.922 1 72.12 125 ALA B CA 1
ATOM 2393 C C . ALA B 1 125 ? -2.812 -0.559 10.281 1 72.12 125 ALA B C 1
ATOM 2395 O O . ALA B 1 125 ? -4.004 -0.25 10.219 1 72.12 125 ALA B O 1
ATOM 2396 N N . ILE B 1 126 ? -1.863 0.349 10.609 1 78.31 126 ILE B N 1
ATOM 2397 C CA . ILE B 1 126 ? -2.254 1.689 11.031 1 78.31 126 ILE B CA 1
ATOM 2398 C C . ILE B 1 126 ? -2.896 2.432 9.859 1 78.31 126 ILE B C 1
ATOM 2400 O O . ILE B 1 126 ? -3.82 3.225 10.055 1 78.31 126 ILE B O 1
ATOM 2404 N N . ALA B 1 127 ? -2.43 2.168 8.672 1 78.19 127 ALA B N 1
ATOM 2405 C CA . ALA B 1 127 ? -2.902 2.887 7.492 1 78.19 127 ALA B CA 1
ATOM 2406 C C . ALA B 1 127 ? -4.289 2.406 7.074 1 78.19 127 ALA B C 1
ATOM 2408 O O . ALA B 1 127 ? -4.992 3.092 6.328 1 78.19 127 ALA B O 1
ATOM 2409 N N . TYR B 1 128 ? -4.672 1.325 7.586 1 74.25 128 TYR B N 1
ATOM 2410 C CA . TYR B 1 128 ? -5.938 0.776 7.105 1 74.25 128 TYR B CA 1
ATOM 2411 C C . TYR B 1 128 ? -6.973 0.737 8.219 1 74.25 128 TYR B C 1
ATOM 2413 O O . TYR B 1 128 ? -8.18 0.833 7.965 1 74.25 128 TYR B O 1
ATOM 2421 N N . LEU B 1 129 ? -6.582 0.626 9.422 1 75.06 129 LEU B N 1
ATOM 2422 C CA . LEU B 1 129 ? -7.543 0.374 10.484 1 75.06 129 LEU B CA 1
ATOM 2423 C C . LEU B 1 129 ? -7.922 1.67 11.195 1 75.06 129 LEU B C 1
ATOM 2425 O O . LEU B 1 129 ? -8.938 1.731 11.891 1 75.06 129 LEU B O 1
ATOM 2429 N N . SER B 1 130 ? -7.098 2.682 11.031 1 83.69 130 SER B N 1
ATOM 2430 C CA . SER B 1 130 ? -7.438 3.955 11.656 1 83.69 130 SER B CA 1
ATOM 2431 C C . SER B 1 130 ? -8.664 4.582 11 1 83.69 130 SER B C 1
ATOM 2433 O O . SER B 1 130 ? -8.836 4.5 9.781 1 83.69 130 SER B O 1
ATOM 2435 N N . GLN B 1 131 ? -9.469 5.109 11.836 1 84.56 131 GLN B N 1
ATOM 2436 C CA . GLN B 1 131 ? -10.625 5.801 11.273 1 84.56 131 GLN B CA 1
ATOM 2437 C C . GLN B 1 131 ? -10.203 7.008 10.445 1 84.56 131 GLN B C 1
ATOM 2439 O O . GLN B 1 131 ? -10.719 7.227 9.352 1 84.56 131 GLN B O 1
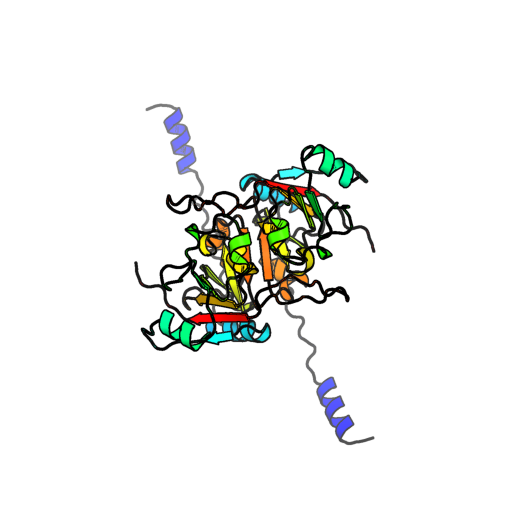ATOM 2444 N N . HIS B 1 132 ? -9.305 7.801 11.016 1 90.19 132 HIS B N 1
ATOM 2445 C CA . HIS B 1 132 ? -8.734 8.961 10.344 1 90.19 132 HIS B CA 1
ATOM 2446 C C . HIS B 1 132 ? -7.215 8.867 10.266 1 90.19 132 HIS B C 1
ATOM 2448 O O . HIS B 1 132 ? -6.578 8.305 11.156 1 90.19 132 HIS B O 1
ATOM 2454 N N . LEU B 1 133 ? -6.703 9.422 9.172 1 92.88 133 LEU B N 1
ATOM 2455 C CA . LEU B 1 133 ? -5.25 9.461 9.031 1 92.88 133 LEU B CA 1
ATOM 2456 C C . LEU B 1 133 ? -4.754 10.898 8.922 1 92.88 133 LEU B C 1
ATOM 2458 O O . LEU B 1 133 ? -5.359 11.719 8.227 1 92.88 133 LEU B O 1
ATOM 2462 N N . ILE B 1 134 ? -3.771 11.133 9.633 1 95.62 134 ILE B N 1
ATOM 2463 C CA . ILE B 1 134 ? -2.959 12.336 9.461 1 95.62 134 ILE B CA 1
ATOM 2464 C C . ILE B 1 134 ? -1.581 11.953 8.922 1 95.62 134 ILE B C 1
ATOM 2466 O O . ILE B 1 134 ? -0.937 11.039 9.445 1 95.62 134 ILE B O 1
ATOM 2470 N N . CYS B 1 135 ? -1.157 12.617 7.957 1 96.69 135 CYS B N 1
ATOM 2471 C CA . CYS B 1 135 ? 0.175 12.352 7.422 1 96.69 135 CYS B CA 1
ATOM 2472 C C . CYS B 1 135 ? 0.995 13.641 7.355 1 96.69 135 CYS B C 1
ATOM 2474 O O . CYS B 1 135 ? 0.588 14.609 6.711 1 96.69 135 CYS B O 1
ATOM 2476 N N . LEU B 1 136 ? 2.07 13.633 8.086 1 96.69 136 LEU B N 1
ATOM 2477 C CA . LEU B 1 136 ? 3.01 14.75 8.023 1 96.69 136 LEU B CA 1
ATOM 2478 C C . LEU B 1 136 ? 3.822 14.703 6.734 1 96.69 136 LEU B C 1
ATOM 2480 O O . LEU B 1 136 ? 4.238 13.633 6.293 1 96.69 136 LEU B O 1
ATOM 2484 N N . LEU B 1 137 ? 4.051 15.852 6.176 1 96.62 137 LEU B N 1
ATOM 2485 C CA . LEU B 1 137 ? 4.789 15.93 4.922 1 96.62 137 LEU B CA 1
ATOM 2486 C C . LEU B 1 137 ? 5.691 17.156 4.902 1 96.62 137 LEU B C 1
ATOM 2488 O O . LEU B 1 137 ? 5.25 18.266 5.227 1 96.62 137 LEU B O 1
ATOM 2492 N N . ASP B 1 138 ? 6.934 16.969 4.621 1 94.81 138 ASP B N 1
ATOM 2493 C CA . ASP B 1 138 ? 7.871 18.047 4.324 1 94.81 138 ASP B CA 1
ATOM 2494 C C . ASP B 1 138 ? 7.742 18.5 2.873 1 94.81 138 ASP B C 1
ATOM 2496 O O . ASP B 1 138 ? 7.938 17.703 1.951 1 94.81 138 ASP B O 1
ATOM 2500 N N . PRO B 1 139 ? 7.453 19.781 2.648 1 92.56 139 PRO B N 1
ATOM 2501 C CA . PRO B 1 139 ? 7.355 20.25 1.267 1 92.56 139 PRO B CA 1
ATOM 2502 C C . PRO B 1 139 ? 8.609 19.953 0.446 1 92.56 139 PRO B C 1
ATOM 2504 O O . PRO B 1 139 ? 8.523 19.75 -0.769 1 92.56 139 PRO B O 1
ATOM 2507 N N . ALA B 1 140 ? 9.742 19.828 1.044 1 92.12 140 ALA B N 1
ATOM 2508 C CA . ALA B 1 140 ? 11 19.547 0.354 1 92.12 140 ALA B CA 1
ATOM 2509 C C . ALA B 1 140 ? 11.016 18.125 -0.182 1 92.12 140 ALA B C 1
ATOM 2511 O O . ALA B 1 140 ? 11.859 17.781 -1.015 1 92.12 140 ALA B O 1
ATOM 2512 N N . ASP B 1 141 ? 10.094 17.312 0.277 1 94 141 ASP B N 1
ATOM 2513 C CA . ASP B 1 141 ? 10.07 15.914 -0.118 1 94 141 ASP B CA 1
ATOM 2514 C C . ASP B 1 141 ? 9.023 15.656 -1.2 1 94 141 ASP B C 1
ATOM 2516 O O . ASP B 1 141 ? 8.648 14.516 -1.447 1 94 141 ASP B O 1
ATOM 2520 N N . VAL B 1 142 ? 8.578 16.719 -1.863 1 94.5 142 VAL B N 1
ATOM 2521 C CA . VAL B 1 142 ? 7.633 16.547 -2.961 1 94.5 142 VAL B CA 1
ATOM 2522 C C . VAL B 1 142 ? 8.391 16.453 -4.285 1 94.5 142 VAL B C 1
ATOM 2524 O O . VAL B 1 142 ? 9.18 17.344 -4.621 1 94.5 142 VAL B O 1
ATOM 2527 N N . ILE B 1 143 ? 8.133 15.352 -4.996 1 91.25 143 ILE B N 1
ATOM 2528 C CA . ILE B 1 143 ? 8.734 15.148 -6.309 1 91.25 143 ILE B CA 1
ATOM 2529 C C . ILE B 1 143 ? 7.676 15.312 -7.395 1 91.25 143 ILE B C 1
ATOM 2531 O O . ILE B 1 143 ? 6.477 15.328 -7.105 1 91.25 143 ILE B O 1
ATOM 2535 N N . GLY B 1 144 ? 8.148 15.43 -8.586 1 87.5 144 GLY B N 1
ATOM 2536 C CA . GLY B 1 144 ? 7.238 15.781 -9.664 1 87.5 144 GLY B CA 1
ATOM 2537 C C . GLY B 1 144 ? 6.406 14.609 -10.148 1 87.5 144 GLY B C 1
ATOM 2538 O O . GLY B 1 144 ? 5.203 14.75 -10.383 1 87.5 144 GLY B O 1
ATOM 2539 N N . ASN B 1 145 ? 7.078 13.492 -10.383 1 83.88 145 ASN B N 1
ATOM 2540 C CA . ASN B 1 145 ? 6.402 12.312 -10.922 1 83.88 145 ASN B CA 1
ATOM 2541 C C . ASN B 1 145 ? 7.055 11.023 -10.438 1 83.88 145 ASN B C 1
ATOM 2543 O O . ASN B 1 145 ? 8.07 11.062 -9.734 1 83.88 145 ASN B O 1
ATOM 2547 N N . LEU B 1 146 ? 6.422 9.922 -10.789 1 80.81 146 LEU B N 1
ATOM 2548 C CA . LEU B 1 146 ? 6.848 8.641 -10.25 1 80.81 146 LEU B CA 1
ATOM 2549 C C . LEU B 1 146 ? 8.211 8.242 -10.797 1 80.81 146 LEU B C 1
ATOM 2551 O O . LEU B 1 146 ? 8.922 7.43 -10.195 1 80.81 146 LEU B O 1
ATOM 2555 N N . HIS B 1 147 ? 8.547 8.711 -11.953 1 76.44 147 HIS B N 1
ATOM 2556 C CA . HIS B 1 147 ? 9.875 8.438 -12.484 1 76.44 147 HIS B CA 1
ATOM 2557 C C . HIS B 1 147 ? 10.961 8.938 -11.539 1 76.44 147 HIS B C 1
ATOM 2559 O O . HIS B 1 147 ? 12.008 8.305 -11.391 1 76.44 147 HIS B O 1
ATOM 2565 N N . HIS B 1 148 ? 10.711 10.055 -10.93 1 80.44 148 HIS B N 1
ATOM 2566 C CA . HIS B 1 148 ? 11.664 10.641 -9.992 1 80.44 148 HIS B CA 1
ATOM 2567 C C . HIS B 1 148 ? 11.719 9.836 -8.695 1 80.44 148 HIS B C 1
ATOM 2569 O O . HIS B 1 148 ? 12.656 9.984 -7.91 1 80.44 148 HIS B O 1
ATOM 2575 N N . ALA B 1 149 ? 10.758 9.016 -8.453 1 83.62 149 ALA B N 1
ATOM 2576 C CA . ALA B 1 149 ? 10.711 8.227 -7.23 1 83.62 149 ALA B CA 1
ATOM 2577 C C . ALA B 1 149 ? 11.883 7.246 -7.172 1 83.62 149 ALA B C 1
ATOM 2579 O O . ALA B 1 149 ? 12.352 6.895 -6.09 1 83.62 149 ALA B O 1
ATOM 2580 N N . TYR B 1 150 ? 12.383 6.891 -8.312 1 79.19 150 TYR B N 1
ATOM 2581 C CA . TYR B 1 150 ? 13.477 5.926 -8.383 1 79.19 150 TYR B CA 1
ATOM 2582 C C . TYR B 1 150 ? 14.75 6.5 -7.766 1 79.19 150 TYR B C 1
ATOM 2584 O O . TYR B 1 150 ? 15.633 5.75 -7.344 1 79.19 150 TYR B O 1
ATOM 2592 N N . ALA B 1 151 ? 14.781 7.828 -7.793 1 81.69 151 ALA B N 1
ATOM 2593 C CA . ALA B 1 151 ? 15.961 8.477 -7.215 1 81.69 151 ALA B CA 1
ATOM 2594 C C . ALA B 1 151 ? 15.891 8.477 -5.691 1 81.69 151 ALA B C 1
ATOM 2596 O O . ALA B 1 151 ? 16.891 8.758 -5.016 1 81.69 151 ALA B O 1
ATOM 2597 N N . ARG B 1 152 ? 14.727 8.133 -5.188 1 87.94 152 ARG B N 1
ATOM 2598 C CA . ARG B 1 152 ? 14.547 8.109 -3.738 1 87.94 152 ARG B CA 1
ATOM 2599 C C . ARG B 1 152 ? 14.93 6.758 -3.156 1 87.94 152 ARG B C 1
ATOM 2601 O O . ARG B 1 152 ? 14.375 5.727 -3.545 1 87.94 152 ARG B O 1
ATOM 2608 N N . PRO B 1 153 ? 15.867 6.754 -2.18 1 86.69 153 PRO B N 1
ATOM 2609 C CA . PRO B 1 153 ? 16.281 5.48 -1.587 1 86.69 153 PRO B CA 1
ATOM 2610 C C . PRO B 1 153 ? 15.117 4.734 -0.931 1 86.69 153 PRO B C 1
ATOM 2612 O O . PRO B 1 153 ? 15.086 3.502 -0.937 1 86.69 153 PRO B O 1
ATOM 2615 N N . GLU B 1 154 ? 14.156 5.441 -0.354 1 86.25 154 GLU B N 1
ATOM 2616 C CA . GLU B 1 154 ? 13 4.824 0.289 1 86.25 154 GLU B CA 1
ATOM 2617 C C . GLU B 1 154 ? 12.219 3.963 -0.696 1 86.25 154 GLU B C 1
ATOM 2619 O O . GLU B 1 154 ? 11.695 2.906 -0.328 1 86.25 154 GLU B O 1
ATOM 2624 N N . PHE B 1 155 ? 12.188 4.434 -1.885 1 83.38 155 PHE B N 1
ATOM 2625 C CA . PHE B 1 155 ? 11.445 3.709 -2.908 1 83.38 155 PHE B CA 1
ATOM 2626 C C . PHE B 1 155 ? 12.18 2.434 -3.305 1 83.38 155 PHE B C 1
ATOM 2628 O O . PHE B 1 155 ? 11.57 1.364 -3.398 1 83.38 155 PHE B O 1
ATOM 2635 N N . ARG B 1 156 ? 13.383 2.496 -3.475 1 78.19 156 ARG B N 1
ATOM 2636 C CA . ARG B 1 156 ? 14.172 1.389 -3.994 1 78.19 156 ARG B CA 1
ATOM 2637 C C . ARG B 1 156 ? 14.289 0.268 -2.967 1 78.19 156 ARG B C 1
ATOM 2639 O O . ARG B 1 156 ? 14.398 -0.905 -3.33 1 78.19 156 ARG B O 1
ATOM 2646 N N . SER B 1 157 ? 14.219 0.64 -1.788 1 82.31 157 SER B N 1
ATOM 2647 C CA . SER B 1 157 ? 14.461 -0.353 -0.747 1 82.31 157 SER B CA 1
ATOM 2648 C C . SER B 1 157 ? 13.156 -0.926 -0.214 1 82.31 157 SER B C 1
ATOM 2650 O O . SER B 1 157 ? 13.156 -1.905 0.535 1 82.31 157 SER B O 1
ATOM 2652 N N . ALA B 1 158 ? 12.062 -0.43 -0.67 1 83.94 158 ALA B N 1
ATOM 2653 C CA . ALA B 1 158 ? 10.781 -0.833 -0.106 1 83.94 158 ALA B CA 1
ATOM 2654 C C . ALA B 1 158 ? 10.375 -2.219 -0.598 1 83.94 158 ALA B C 1
ATOM 2656 O O . ALA B 1 158 ? 10.43 -2.5 -1.797 1 83.94 158 ALA B O 1
ATOM 2657 N N . ARG B 1 159 ? 9.992 -3.064 0.316 1 82.56 159 ARG B N 1
ATOM 2658 C CA . ARG B 1 159 ? 9.375 -4.336 -0.046 1 82.56 159 ARG B CA 1
ATOM 2659 C C . ARG B 1 159 ? 7.859 -4.207 -0.14 1 82.56 159 ARG B C 1
ATOM 2661 O O . ARG B 1 159 ? 7.211 -4.965 -0.867 1 82.56 159 ARG B O 1
ATOM 2668 N N . TYR B 1 160 ? 7.43 -3.301 0.604 1 84.44 160 TYR B N 1
ATOM 2669 C CA . TYR B 1 160 ? 6.023 -2.928 0.673 1 84.44 160 TYR B CA 1
ATOM 2670 C C . TYR B 1 160 ? 5.859 -1.414 0.742 1 84.44 160 TYR B C 1
ATOM 2672 O O . TYR B 1 160 ? 6.523 -0.749 1.54 1 84.44 160 TYR B O 1
ATOM 2680 N N . ALA B 1 161 ? 5.027 -0.926 -0.125 1 88.19 161 ALA B N 1
ATOM 2681 C CA . ALA B 1 161 ? 4.789 0.515 -0.107 1 88.19 161 ALA B CA 1
ATOM 2682 C C . ALA B 1 161 ? 3.326 0.834 -0.411 1 88.19 161 ALA B C 1
ATOM 2684 O O . ALA B 1 161 ? 2.674 0.115 -1.171 1 88.19 161 ALA B O 1
ATOM 2685 N N . VAL B 1 162 ? 2.912 1.891 0.165 1 88.25 162 VAL B N 1
ATOM 2686 C CA . VAL B 1 162 ? 1.569 2.404 -0.089 1 88.25 162 VAL B CA 1
ATOM 2687 C C . VAL B 1 162 ? 1.657 3.758 -0.788 1 88.25 162 VAL B C 1
ATOM 2689 O O . VAL B 1 162 ? 2.479 4.602 -0.421 1 88.25 162 VAL B O 1
ATOM 2692 N N . LEU B 1 163 ? 0.945 3.83 -1.852 1 88.12 163 LEU B N 1
ATOM 2693 C CA . LEU B 1 163 ? 0.622 5.125 -2.439 1 88.12 163 LEU B CA 1
ATOM 2694 C C . LEU B 1 163 ? -0.771 5.582 -2.018 1 88.12 163 LEU B C 1
ATOM 2696 O O . LEU B 1 163 ? -1.771 4.961 -2.391 1 88.12 163 LEU B O 1
ATOM 2700 N N . MET B 1 164 ? -0.813 6.656 -1.251 1 90.25 164 MET B N 1
ATOM 2701 C CA . MET B 1 164 ? -2.078 7.125 -0.693 1 90.25 164 MET B CA 1
ATOM 2702 C C . MET B 1 164 ? -2.432 8.508 -1.234 1 90.25 164 MET B C 1
ATOM 2704 O O . MET B 1 164 ? -1.671 9.461 -1.062 1 90.25 164 MET B O 1
ATOM 2708 N N . THR B 1 165 ? -3.525 8.625 -1.881 1 84.69 165 THR B N 1
ATOM 2709 C CA . THR B 1 165 ? -3.93 9.883 -2.506 1 84.69 165 THR B CA 1
ATOM 2710 C C . THR B 1 165 ? -5.195 10.43 -1.853 1 84.69 165 THR B C 1
ATOM 2712 O O . THR B 1 165 ? -5.484 11.625 -1.95 1 84.69 165 THR B O 1
ATOM 2715 N N . GLY B 1 166 ? -5.926 9.562 -1.202 1 82.25 166 GLY B N 1
ATOM 2716 C CA . GLY B 1 166 ? -7.148 9.953 -0.523 1 82.25 166 GLY B CA 1
ATOM 2717 C C . GLY B 1 166 ? -7.691 8.875 0.392 1 82.25 166 GLY B C 1
ATOM 2718 O O . GLY B 1 166 ? -7.113 7.789 0.496 1 82.25 166 GLY B O 1
ATOM 2719 N N . PRO B 1 167 ? -8.742 9.336 1.153 1 78.88 167 PRO B N 1
ATOM 2720 C CA . PRO B 1 167 ? -9.367 8.32 2.01 1 78.88 167 PRO B CA 1
ATOM 2721 C C . PRO B 1 167 ? -9.953 7.152 1.216 1 78.88 167 PRO B C 1
ATOM 2723 O O . PRO B 1 167 ? -10.312 7.316 0.048 1 78.88 167 PRO B O 1
ATOM 2726 N N . SER B 1 168 ? -9.633 5.879 1.631 1 62.38 168 SER B N 1
ATOM 2727 C CA . SER B 1 168 ? -10.062 4.684 0.914 1 62.38 168 SER B CA 1
ATOM 2728 C C . SER B 1 168 ? -11.328 4.094 1.527 1 62.38 168 SER B C 1
ATOM 2730 O O . SER B 1 168 ? -11.477 2.871 1.609 1 62.38 168 SER B O 1
ATOM 2732 N N . ALA B 1 169 ? -12.234 4.891 2.197 1 56.44 169 ALA B N 1
ATOM 2733 C CA . ALA B 1 169 ? -13.367 4.266 2.887 1 56.44 169 ALA B CA 1
ATOM 2734 C C . ALA B 1 169 ? -14.047 3.227 2 1 56.44 169 ALA B C 1
ATOM 2736 O O . ALA B 1 169 ? -13.5 2.145 1.774 1 56.44 169 ALA B O 1
ATOM 2737 N N . THR B 1 170 ? -15.422 3.502 1.586 1 49.72 170 THR B N 1
ATOM 2738 C CA . THR B 1 170 ? -16.391 2.57 1.012 1 49.72 170 THR B CA 1
ATOM 2739 C C . THR B 1 170 ? -16.203 2.473 -0.501 1 49.72 170 THR B C 1
ATOM 2741 O O . THR B 1 170 ? -16.141 3.49 -1.191 1 49.72 170 THR B O 1
ATOM 2744 N N . ALA B 1 171 ? -15.352 1.527 -0.821 1 45.41 171 ALA B N 1
ATOM 2745 C CA . ALA B 1 171 ? -15.414 1.399 -2.275 1 45.41 171 ALA B CA 1
ATOM 2746 C C . ALA B 1 171 ? -16.672 0.664 -2.711 1 45.41 171 ALA B C 1
ATOM 2748 O O . ALA B 1 171 ? -17.109 -0.285 -2.053 1 45.41 171 ALA B O 1
ATOM 2749 N N . ASP B 1 172 ? -17.656 1.34 -3.326 1 43.09 172 ASP B N 1
ATOM 2750 C CA . ASP B 1 172 ? -18.703 0.655 -4.07 1 43.09 172 ASP B CA 1
ATOM 2751 C C . ASP B 1 172 ? -18.141 -0.052 -5.301 1 43.09 172 ASP B C 1
ATOM 2753 O O . ASP B 1 172 ? -17.719 0.6 -6.262 1 43.09 172 ASP B O 1
ATOM 2757 N N . ILE B 1 173 ? -17.641 -1.097 -5.145 1 38.5 173 ILE B N 1
ATOM 2758 C CA . ILE B 1 173 ? -17.203 -1.799 -6.348 1 38.5 173 ILE B CA 1
ATOM 2759 C C . ILE B 1 173 ? -18.406 -2.439 -7.031 1 38.5 173 ILE B C 1
ATOM 2761 O O . ILE B 1 173 ? -18.953 -3.434 -6.547 1 38.5 173 ILE B O 1
ATOM 2765 N N . GLU B 1 174 ? -18.688 -1.984 -8.188 1 39.88 174 GLU B N 1
ATOM 2766 C CA . GLU B 1 174 ? -19.75 -2.443 -9.078 1 39.88 174 GLU B CA 1
ATOM 2767 C C . GLU B 1 174 ? -21.016 -2.783 -8.305 1 39.88 174 GLU B C 1
ATOM 2769 O O . GLU B 1 174 ? -21.609 -3.846 -8.508 1 39.88 174 GLU B O 1
ATOM 2774 N N . GLY B 1 175 ? -21.484 -2.037 -7.363 1 39.81 175 GLY B N 1
ATOM 2775 C CA . GLY B 1 175 ? -22.719 -2.287 -6.641 1 39.81 175 GLY B CA 1
ATOM 2776 C C . GLY B 1 175 ? -22.516 -3.074 -5.359 1 39.81 175 GLY B C 1
ATOM 2777 O O . GLY B 1 175 ? -23.469 -3.361 -4.641 1 39.81 175 GLY B O 1
ATOM 2778 N N . VAL B 1 176 ? -21.469 -3.764 -5.344 1 37.06 176 VAL B N 1
ATOM 2779 C CA . VAL B 1 176 ? -21.188 -4.434 -4.078 1 37.06 176 VAL B CA 1
ATOM 2780 C C . VAL B 1 176 ? -20.484 -3.465 -3.123 1 37.06 176 VAL B C 1
ATOM 2782 O O . VAL B 1 176 ? -19.453 -2.891 -3.457 1 37.06 176 VAL B O 1
ATOM 2785 N N . LEU B 1 177 ? -21.312 -2.887 -2.295 1 39.19 177 LEU B N 1
ATOM 2786 C CA . LEU B 1 177 ? -20.797 -2.082 -1.195 1 39.19 177 LEU B CA 1
ATOM 2787 C C . LEU B 1 177 ? -19.75 -2.863 -0.399 1 39.19 177 LEU B C 1
ATOM 2789 O O . LEU B 1 177 ? -20.031 -3.969 0.075 1 39.19 177 LEU B O 1
ATOM 2793 N N . ILE B 1 178 ? -18.641 -2.982 -0.984 1 40.53 178 ILE B N 1
ATOM 2794 C CA . ILE B 1 178 ? -17.688 -3.615 -0.083 1 40.53 178 ILE B CA 1
ATOM 2795 C C . ILE B 1 178 ? -17.656 -2.865 1.246 1 40.53 178 ILE B C 1
ATOM 2797 O O . ILE B 1 178 ? -17.266 -1.693 1.296 1 40.53 178 ILE B O 1
ATOM 2801 N N . HIS B 1 179 ? -18.594 -3.32 2.014 1 38.62 179 HIS B N 1
ATOM 2802 C CA . HIS B 1 179 ? -18.703 -2.955 3.422 1 38.62 179 HIS B CA 1
ATOM 2803 C C . HIS B 1 179 ? -17.5 -3.451 4.215 1 38.62 179 HIS B C 1
ATOM 2805 O O . HIS B 1 179 ? -17.078 -4.594 4.047 1 38.62 179 HIS B O 1
ATOM 2811 N N . GLY B 1 180 ? -16.688 -2.566 4.832 1 42.47 180 GLY B N 1
ATOM 2812 C CA . GLY B 1 180 ? -15.602 -3.012 5.703 1 42.47 180 GLY B CA 1
ATOM 2813 C C . GLY B 1 180 ? -14.227 -2.605 5.203 1 42.47 180 GLY B C 1
ATOM 2814 O O . GLY B 1 180 ? -13.219 -3.154 5.645 1 42.47 180 GLY B O 1
ATOM 2815 N N . ALA B 1 181 ? -14.258 -2.443 3.816 1 45.12 181 ALA B N 1
ATOM 2816 C CA . ALA B 1 181 ? -12.945 -1.793 3.83 1 45.12 181 ALA B CA 1
ATOM 2817 C C . ALA B 1 181 ? -12.883 -0.713 4.906 1 45.12 181 ALA B C 1
ATOM 2819 O O . ALA B 1 181 ? -13.539 0.325 4.793 1 45.12 181 ALA B O 1
ATOM 2820 N N . GLN B 1 182 ? -13.523 -0.97 6.055 1 49.91 182 GLN B N 1
ATOM 2821 C CA . GLN B 1 182 ? -13.477 0.023 7.125 1 49.91 182 GLN B CA 1
ATOM 2822 C C . GLN B 1 182 ? -12.258 0.931 6.98 1 49.91 182 GLN B C 1
ATOM 2824 O O . GLN B 1 182 ? -11.156 0.568 7.391 1 49.91 182 GLN B O 1
ATOM 2829 N N . GLY B 1 183 ? -12.117 1.263 5.73 1 62.53 183 GLY B N 1
ATOM 2830 C CA . GLY B 1 183 ? -11.023 2.119 5.289 1 62.53 183 GLY B CA 1
ATOM 2831 C C . GLY B 1 183 ? -10.938 3.42 6.066 1 62.53 183 GLY B C 1
ATOM 2832 O O . GLY B 1 183 ? -11.57 3.568 7.109 1 62.53 183 GLY B O 1
ATOM 2833 N N . VAL B 1 184 ? -10.047 4.16 5.805 1 73.25 184 VAL B N 1
ATOM 2834 C CA . VAL B 1 184 ? -9.734 5.477 6.352 1 73.25 184 VAL B CA 1
ATOM 2835 C C . VAL B 1 184 ? -10.773 6.492 5.887 1 73.25 184 VAL B C 1
ATOM 2837 O O . VAL B 1 184 ? -10.984 6.676 4.688 1 73.25 184 VAL B O 1
ATOM 2840 N N . ARG B 1 185 ? -11.609 6.988 6.852 1 81.12 185 ARG B N 1
ATOM 2841 C CA . ARG B 1 185 ? -12.672 7.941 6.574 1 81.12 185 ARG B CA 1
ATOM 2842 C C . ARG B 1 185 ? -12.109 9.25 6.023 1 81.12 185 ARG B C 1
ATOM 2844 O O . ARG B 1 185 ? -12.734 9.898 5.188 1 81.12 185 ARG B O 1
ATOM 2851 N N . SER B 1 186 ? -11.016 9.578 6.512 1 89.75 186 SER B N 1
ATOM 2852 C CA . SER B 1 186 ? -10.43 10.836 6.043 1 89.75 186 SER B CA 1
ATOM 2853 C C . SER B 1 186 ? -8.906 10.773 6.059 1 89.75 186 SER B C 1
ATOM 2855 O O . SER B 1 186 ? -8.32 10.047 6.867 1 89.75 186 SER B O 1
ATOM 2857 N N . LEU B 1 187 ? -8.344 11.5 5.156 1 92.75 187 LEU B N 1
ATOM 2858 C CA . LEU B 1 187 ? -6.902 11.711 5.074 1 92.75 187 LEU B CA 1
ATOM 2859 C C . LEU B 1 187 ? -6.566 13.195 5.121 1 92.75 187 LEU B C 1
ATOM 2861 O O . LEU B 1 187 ? -7.023 13.969 4.273 1 92.75 187 LEU B O 1
ATOM 2865 N N . THR B 1 188 ? -5.855 13.602 6.133 1 95.25 188 THR B N 1
ATOM 2866 C CA . THR B 1 188 ? -5.391 14.984 6.258 1 95.25 188 THR B CA 1
ATOM 2867 C C . THR B 1 188 ? -3.867 15.047 6.184 1 95.25 188 THR B C 1
ATOM 2869 O O . THR B 1 188 ? -3.174 14.406 6.977 1 95.25 188 THR B O 1
ATOM 2872 N N . VAL B 1 189 ? -3.402 15.797 5.242 1 97.06 189 VAL B N 1
ATOM 2873 C CA . VAL B 1 189 ? -1.967 16.031 5.125 1 97.06 189 VAL B CA 1
ATOM 2874 C C . VAL B 1 189 ? -1.6 17.328 5.84 1 97.06 189 VAL B C 1
ATOM 2876 O O . VAL B 1 189 ? -2.205 18.375 5.594 1 97.06 189 VAL B O 1
ATOM 2879 N N . VAL B 1 190 ? -0.693 17.25 6.73 1 96.75 190 VAL B N 1
ATOM 2880 C CA . VAL B 1 190 ? -0.22 18.406 7.488 1 96.75 190 VAL B CA 1
ATOM 2881 C C . VAL B 1 190 ? 1.21 18.75 7.074 1 96.75 190 VAL B C 1
ATOM 2883 O O . VAL B 1 190 ? 2.086 17.875 7.082 1 96.75 190 VAL B O 1
ATOM 2886 N N . VAL B 1 191 ? 1.44 19.969 6.77 1 95.25 191 VAL B N 1
ATOM 2887 C CA . VAL B 1 191 ? 2.783 20.438 6.426 1 95.25 191 VAL B CA 1
ATOM 2888 C C . VAL B 1 191 ? 3.662 20.438 7.672 1 95.25 191 VAL B C 1
ATOM 2890 O O . VAL B 1 191 ? 3.334 21.094 8.664 1 95.25 191 VAL B O 1
ATOM 2893 N N . ALA B 1 192 ? 4.734 19.703 7.582 1 94.69 192 ALA B N 1
ATOM 2894 C CA . ALA B 1 192 ? 5.672 19.609 8.695 1 94.69 192 ALA B CA 1
ATOM 2895 C C . ALA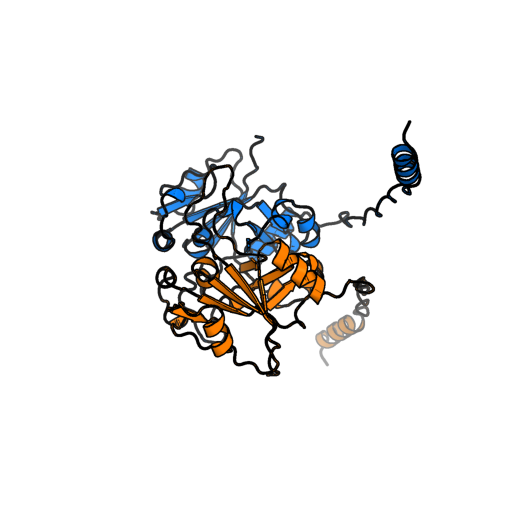 B 1 192 ? 7.102 19.422 8.203 1 94.69 192 ALA B C 1
ATOM 2897 O O . ALA B 1 192 ? 7.535 18.281 7.973 1 94.69 192 ALA B O 1
ATOM 2898 N N . PRO B 1 193 ? 7.863 20.531 8.109 1 91.44 193 PRO B N 1
ATOM 2899 C CA . PRO B 1 193 ? 9.266 20.375 7.723 1 91.44 193 PRO B CA 1
ATOM 2900 C C . PRO B 1 193 ? 10.055 19.5 8.688 1 91.44 193 PRO B C 1
ATOM 2902 O O . PRO B 1 193 ? 9.797 19.5 9.891 1 91.44 193 PRO B O 1
ATOM 2905 N N . ARG B 1 194 ? 10.969 18.594 8.055 1 88.06 194 ARG B N 1
ATOM 2906 C CA . ARG B 1 194 ? 11.805 17.75 8.906 1 88.06 194 ARG B CA 1
ATOM 2907 C C . ARG B 1 194 ? 12.836 18.578 9.664 1 88.06 194 ARG B C 1
ATOM 2909 O O . ARG B 1 194 ? 13.391 19.531 9.117 1 88.06 194 ARG B O 1
ATOM 2916 N N . LEU B 1 195 ? 12.805 18.328 10.938 1 72.62 195 LEU B N 1
ATOM 2917 C CA . LEU B 1 195 ? 13.805 19.047 11.727 1 72.62 195 LEU B CA 1
ATOM 2918 C C . LEU B 1 195 ? 15.203 18.516 11.453 1 72.62 195 LEU B C 1
ATOM 2920 O O . LEU B 1 195 ? 15.383 17.328 11.227 1 72.62 195 LEU B O 1
ATOM 2924 N N . PRO B 1 196 ? 16.125 19.422 11.031 1 61.47 196 PRO B N 1
ATOM 2925 C CA . PRO B 1 196 ? 17.516 19.016 10.812 1 61.47 196 PRO B CA 1
ATOM 2926 C C . PRO B 1 196 ? 18.047 18.109 11.93 1 61.47 196 PRO B C 1
ATOM 2928 O O . PRO B 1 196 ? 17.672 18.297 13.102 1 61.47 196 PRO B O 1
ATOM 2931 N N . ASN B 1 197 ? 18.25 16.734 11.68 1 47.38 197 ASN B N 1
ATOM 2932 C CA . ASN B 1 197 ? 18.953 15.969 12.711 1 47.38 197 ASN B CA 1
ATOM 2933 C C . ASN B 1 197 ? 20.172 16.719 13.219 1 47.38 197 ASN B C 1
ATOM 2935 O O . ASN B 1 197 ? 20.859 17.406 12.461 1 47.38 197 ASN B O 1
#

Solvent-accessible surface area (backbone atoms only — not comparable to full-atom values): 20978 Å² total; per-residue (Å²): 137,59,71,66,60,52,52,52,49,48,50,64,65,61,46,68,71,76,68,72,70,75,75,70,72,70,83,58,77,84,58,69,65,46,63,62,43,18,52,54,29,15,44,74,49,61,20,42,80,44,76,66,62,89,86,55,57,57,56,60,50,47,45,69,76,41,70,80,57,82,33,32,33,34,52,38,90,81,40,82,44,83,40,64,59,81,72,36,72,42,71,53,71,36,64,68,25,35,33,20,34,34,41,42,75,31,32,28,11,71,64,14,24,34,35,33,32,56,74,33,38,54,36,66,54,46,76,40,34,9,38,25,37,36,31,35,34,33,78,88,38,54,38,61,40,65,63,59,40,69,76,34,66,67,57,69,69,40,30,30,31,34,42,40,21,20,33,43,44,64,50,64,54,91,80,43,62,39,59,42,24,54,21,15,70,34,30,34,38,33,58,42,71,75,72,83,128,138,60,70,67,60,53,53,53,51,50,52,64,65,64,47,70,73,76,71,74,70,76,76,71,74,69,83,59,79,83,57,70,66,44,63,63,43,18,54,52,31,15,44,75,47,61,20,42,80,44,76,65,60,88,85,56,58,57,56,61,50,48,45,69,78,41,71,81,56,81,34,31,32,36,51,38,90,82,39,82,45,84,41,63,58,82,71,32,71,44,68,54,71,35,66,68,24,34,32,21,36,35,42,40,76,32,32,28,11,71,62,14,26,33,35,32,31,56,75,33,39,53,36,66,53,48,76,39,36,10,38,26,36,38,33,34,34,32,78,88,38,54,36,61,41,64,62,58,40,68,76,34,68,68,57,70,69,40,32,30,31,35,41,41,20,20,34,50,26,75,49,64,54,92,80,42,64,40,64,44,23,55,23,14,70,35,29,35,39,34,59,42,72,75,73,81,128

Organism: NCBI:txid111831

Foldseek 3Di:
DDPVVVVVVVCVVPPPDPPPPPPPPPPPDPQPLLVVLLQVLLVVQPAAEAEDPVPDQVQVVVCVVCVPFDFEEELDPSYDTPDYPVPPPDLVVLLNAAEYEWEFQAEESNNSKTKDACNRCVDVSSQQRHQAYEYEHESVRYDHHVVCVVVPPCSVPGPGMDIGRWWPDQDCDVNPRPPPSSTHNHYYYYYDHDDDD/DDPVVVVVVVCVVPPPDPPPPPPPPPPPPPQPLLVVLLQVLLVVQPAAEAEDPVPDQVQVVVCVVCVPFDFEEELDPSYDTPDYPVPPPDLVVLLNGAEYEWEFQAEESNNSKTKDACNRCVDVSSQQRHQAYEYEHESVRYDHHVVCVVVPPRSVPGPGMDIGRWWPDFDCDVNPRPHPSSTHNHYYYYYDHDDDD

InterPro domains:
  IPR003741 LUD domain [PF02589] (93-191)
  IPR024185 5-formyltetrahydrofolate cyclo-ligase-like domain superfamily [G3DSA:3.40.50.10420] (31-192)
  IPR037171 NagB/RpiA transferase-like [SSF100950] (30-191)

Secondary structure (DSSP, 8-state):
--HHHHHHHHHHHSS-------------TT---HHHHHHHHHHHTT-EEE-PPTT--HHHHHHHH-TT---EEESSTTS--SS-GGG-SSGGGGTT-SEEEEE-SEEETTTTEEEEEHHHHSSTTHHHH-SEEEEEE-GGGEESSGGGGGG-HHHHH-SEEEEE-S----EEETTEEETT----SEEEEEE-PPP--/--HHHHHHHHHHHTS-------------TT---HHHHHHHHHHHTT-EEE-PPTT--HHHHHHHH-TT---EEESSTTS--SS-GGG-SSGGGGTT-SEEEEE-SEEETTTTEEEEEHHHHSSTTHHHH-SEEEEEE-GGGEESSGGGGGG-HHHHH-SEEEEE-S----EEETTEEETT----SEEEEEE-PPP--